Protein AF-0000000086505895 (afdb_homodimer)

Foldseek 3Di:
DVDDPVVCVVVVVVPCCPDDAQDPAFEDPVHQASDDSVPRDDDDADPLLVLLVVLLVLLVVLLVLLVVLLVCLVPPPVLADPVRVVVCLDPVNADPLADLQPPDDFDDPVCVLVLLLVVLARLLLLLLVLVLLQVLCVVAPVRPCNVSSVVSSVSSSVSSNSSQSSNVVVPRGDRYGDDNPSHDPVLSVQCNVDDPSSSSSNSSNSSVSSNSSSVNSSVSSVVRSVVVD/DVDDPVVPVVPCVVPCCPDLPLPPADEDVPGLASDDSVPPDDDDADPLLVLLVVLLVLLVVLLVLLVVLLVCLCPPPVLDDPVRVVVCLDPVNAAPLADLQPPDDFDDPVCVLVLLLVVLARLLLLLLVLVLLQVLCVVAPVRPCNVSSVVSSVSSSSSSNSSQSSCVVVVRGDRYGDDNPSHDPVLSCQCNVDDPSSSSSNSNNSSVSSNSSSVNSSVSSVVRSVVVD

Secondary structure (DSSP, 8-state):
---THHHHHTTTHHHHTSS--S------SSS-S---TT--S-PPPPPH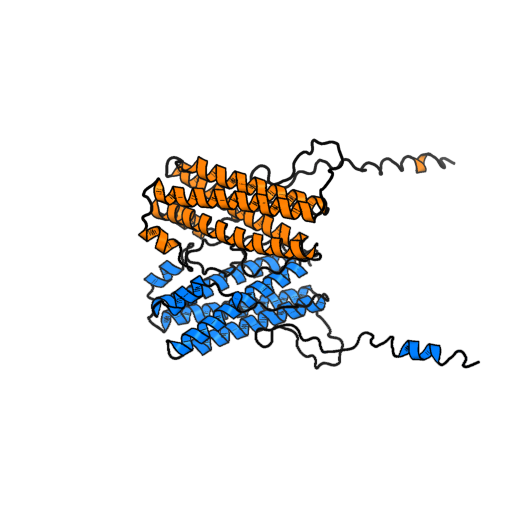HHHHHHHHHHHHHHHHHHHHHHHHHHHTT--S-HHHHHHHTSTTB--TT----TTPPPP-TTTHHHHHHHHHHHHHHHHHHHHHHHHHHHHHSTTTTHHHHHHHHHHHHHHHHHHHHHHHHTT--------GGGS-HHHHHHHHHS-HHHHHHHHHHHHHHHHHHHHHHHHHHHHHHHHT-/---SHHHHSTTTTTT-SSS--TT-----SSSSS---TT--S-PPPPPHHHHHHHHHHHHHHHHHHHHHHHHHHHHTT--S-HHHHHHHTSTTB--TT-----SPPPP-TTTHHHHHHHHHHHHHHHHHHHHHHHHHHHHHSTTTTHHHHHHHHHHHHHHHHHHHHHHHHTT--------GGGS-HHHHHHHHHS-HHHHHHHHHHHHHHHHHHHHHHHHHHHHHHHHT-

Solvent-accessible surface area (backbone atoms only — not comparable to full-atom values): 24938 Å² total; per-residue (Å²): 125,91,63,73,68,62,69,51,52,69,48,55,64,76,49,57,84,35,87,74,76,49,68,61,70,58,28,32,83,98,66,39,41,57,71,73,44,72,53,86,60,80,84,82,66,71,57,69,70,58,38,51,51,50,31,47,52,31,43,50,52,26,40,54,42,30,51,50,42,39,51,45,55,43,67,71,54,66,61,42,52,72,70,51,51,58,58,44,68,35,42,46,38,27,42,58,58,60,60,44,56,49,65,61,72,80,53,45,92,90,42,42,67,61,52,48,52,44,50,46,28,43,52,41,39,52,45,50,44,47,52,51,49,40,55,48,32,46,75,72,56,77,35,77,54,41,67,56,48,48,53,33,44,50,31,47,47,54,23,42,31,38,48,30,51,47,29,42,69,68,74,53,55,67,70,67,45,62,60,82,80,58,51,39,65,59,46,51,49,48,39,71,73,36,56,72,54,49,36,51,50,50,53,39,28,44,33,52,36,47,43,47,19,46,53,39,48,44,51,44,50,55,54,36,53,59,69,74,104,125,100,65,67,66,74,60,55,63,76,48,55,79,69,43,72,85,38,87,82,58,52,69,63,60,62,22,38,88,95,65,41,40,53,74,73,55,74,52,86,60,80,83,82,68,70,59,68,69,58,40,52,52,51,29,48,52,31,43,50,52,24,40,53,43,31,50,50,43,38,52,44,56,41,65,72,55,65,62,41,53,70,70,52,52,58,58,46,68,36,43,45,37,26,44,60,57,59,60,47,56,47,63,62,72,82,54,45,93,89,42,42,67,62,51,48,53,45,51,47,30,46,53,41,40,53,44,49,44,47,51,51,48,41,55,49,33,47,74,72,55,77,35,78,55,40,66,56,48,48,52,32,45,51,30,47,44,54,23,38,30,38,48,32,52,49,28,43,69,68,75,53,55,68,74,68,45,60,59,84,79,55,51,40,67,59,47,50,50,48,40,71,74,35,57,71,55,48,36,52,49,51,54,39,27,45,31,51,37,46,43,46,18,46,52,39,49,43,51,44,51,53,53,36,54,59,68,74,105

Sequence (458 aa):
MFSLTMIALLLIALAALSQGAVLRSVPTIDNPCQGDTTSTGTPVYLPIKDQIQLTITAANNADTTSQTFKQALVSMMSVLTESDTNGLDGPLQNVHGLSMAVGEPAVSASNNVTSLQQDYQDISTYIMYLQFFKTLQTATDNGQFTEGIDNVKNQFYAWLCRIDTTLRAQNKPMTQFVDNSAVNADVKTYATNGDKKNRYSLYYVAMKNAHDCIQNKNLKWATFLQTLNMFSLTMIALLLIALAALSQGAVLRSVPTIDNPCQGDTTSTGTPVYLPIKDQIQLTITAANNADTTSQTFKQALVSMMSVLTESDTNGLDGPLQNVHGLSMAVGEPAVSASNNVTSLQQDYQDISTYIMYLQFFKTLQTATDNGQFTEGIDNVKNQFYAWLCRIDTTLRAQNKPMTQFVDNSAVNADVKTYATNGDKKNRYSLYYVAMKNAHDCIQNKNLKWATFLQTLN

pLDDT: mean 83.61, std 18.32, range [30.83, 98.19]

Radius of gyration: 25.94 Å; Cα contacts (8 Å, |Δi|>4): 567; chains: 2; bounding box: 61×91×67 Å

Structure (mmCIF, N/CA/C/O backbone):
data_AF-0000000086505895-model_v1
#
loop_
_entity.id
_entity.type
_entity.pdbx_description
1 polymer 'Uncharacterized protein'
#
loop_
_atom_site.group_PDB
_atom_site.id
_atom_site.type_symbol
_atom_site.label_atom_id
_atom_site.label_alt_id
_atom_site.label_comp_id
_atom_site.label_asym_id
_atom_site.label_entity_id
_atom_site.label_seq_id
_atom_site.pdbx_PDB_ins_code
_atom_site.Cartn_x
_atom_site.Cartn_y
_atom_site.Cartn_z
_atom_site.occupancy
_atom_site.B_iso_or_equiv
_atom_site.auth_seq_id
_atom_site.auth_comp_id
_atom_site.auth_asym_id
_atom_site.auth_atom_id
_atom_site.pdbx_PDB_model_num
ATOM 1 N N . MET A 1 1 ? 29.891 41.938 47.781 1 35.28 1 MET A N 1
ATOM 2 C CA . MET A 1 1 ? 29.859 42.781 46.625 1 35.28 1 MET A CA 1
ATOM 3 C C . MET A 1 1 ? 30.359 42.031 45.375 1 35.28 1 MET A C 1
ATOM 5 O O . MET A 1 1 ? 31.047 42.625 44.531 1 35.28 1 MET A O 1
ATOM 9 N N . PHE A 1 2 ? 30.578 40.688 45.5 1 52.84 2 PHE A N 1
ATOM 10 C CA . PHE A 1 2 ? 30.844 39.719 44.438 1 52.84 2 PHE A CA 1
ATOM 11 C C . PHE A 1 2 ? 29.938 40 43.25 1 52.84 2 PHE A C 1
ATOM 13 O O . PHE A 1 2 ? 28.797 39.531 43.188 1 52.84 2 PHE A O 1
ATOM 20 N N . SER A 1 3 ? 30.234 41.281 42.656 1 41.84 3 SER A N 1
ATOM 21 C CA . SER A 1 3 ? 29.094 42.031 42.156 1 41.84 3 SER A CA 1
ATOM 22 C C . SER A 1 3 ? 28.438 41.344 40.969 1 41.84 3 SER A C 1
ATOM 24 O O . SER A 1 3 ? 29 40.406 40.406 1 41.84 3 SER A O 1
ATOM 26 N N . LEU A 1 4 ? 28.125 42.031 39.812 1 53.81 4 LEU A N 1
ATOM 27 C CA . LEU A 1 4 ? 27.297 42.344 38.625 1 53.81 4 LEU A CA 1
ATOM 28 C C . LEU A 1 4 ? 27.734 41.5 37.438 1 53.81 4 LEU A C 1
ATOM 30 O O . LEU A 1 4 ? 26.891 40.938 36.719 1 53.81 4 LEU A O 1
ATOM 34 N N . THR A 1 5 ? 28.953 41.625 36.844 1 54.66 5 THR A N 1
ATOM 35 C CA . THR A 1 5 ? 29.375 41.375 35.469 1 54.66 5 THR A CA 1
ATOM 36 C C . THR A 1 5 ? 29.766 39.906 35.312 1 54.66 5 THR A C 1
ATOM 38 O O . THR A 1 5 ? 29.703 39.375 34.188 1 54.66 5 THR A O 1
ATOM 41 N N . MET A 1 6 ? 30.125 39.375 36.344 1 51.62 6 MET A N 1
ATOM 42 C CA . MET A 1 6 ? 30.391 37.938 36.188 1 51.62 6 MET A CA 1
ATOM 43 C C . MET A 1 6 ? 29.094 37.156 35.938 1 51.62 6 MET A C 1
ATOM 45 O O . MET A 1 6 ? 29.109 36.156 35.25 1 51.62 6 MET A O 1
ATOM 49 N N . ILE A 1 7 ? 28.141 37.531 36.719 1 50.12 7 ILE A N 1
ATOM 50 C CA . ILE A 1 7 ? 26.969 36.656 36.562 1 50.12 7 ILE A CA 1
ATOM 51 C C . ILE A 1 7 ? 26.297 36.969 35.219 1 50.12 7 ILE A C 1
ATOM 53 O O . ILE A 1 7 ? 25.672 36.062 34.625 1 50.12 7 ILE A O 1
ATOM 57 N N . ALA A 1 8 ? 26.672 37.844 34.438 1 49.69 8 ALA A N 1
ATOM 58 C CA . ALA A 1 8 ? 25.969 38.25 33.188 1 49.69 8 ALA A CA 1
ATOM 59 C C . ALA A 1 8 ? 26.5 37.469 32 1 49.69 8 ALA A C 1
ATOM 61 O O . ALA A 1 8 ? 25.719 36.969 31.172 1 49.69 8 ALA A O 1
ATOM 62 N N . LEU A 1 9 ? 27.812 37.25 31.969 1 47.47 9 LEU A N 1
ATOM 63 C CA . LEU A 1 9 ? 28.5 36.688 30.812 1 47.47 9 LEU A CA 1
ATOM 64 C C . LEU A 1 9 ? 28.609 35.188 30.938 1 47.47 9 LEU A C 1
ATOM 66 O O . LEU A 1 9 ? 28.906 34.5 29.953 1 47.47 9 LEU A O 1
ATOM 70 N N . LEU A 1 10 ? 28.609 34.562 32 1 46.84 10 LEU A N 1
ATOM 71 C CA . LEU A 1 10 ? 28.172 33.188 32.156 1 46.84 10 LEU A CA 1
ATOM 72 C C . LEU A 1 10 ? 26.703 33.031 31.781 1 46.84 10 LEU A C 1
ATOM 74 O O . LEU A 1 10 ? 26.188 31.922 31.656 1 46.84 10 LEU A O 1
ATOM 78 N N . LEU A 1 11 ? 25.828 33.938 31.344 1 43.16 11 LEU A N 1
ATOM 79 C CA . LEU A 1 11 ? 24.734 34.219 30.422 1 43.16 11 LEU A CA 1
ATOM 80 C C . LEU A 1 11 ? 25.125 33.906 28.984 1 43.16 11 LEU A C 1
ATOM 82 O O . LEU A 1 11 ? 24.328 33.344 28.234 1 43.16 11 LEU A O 1
ATOM 86 N N . ILE A 1 12 ? 26.172 34.344 28.359 1 44.25 12 ILE A N 1
ATOM 87 C CA . ILE A 1 12 ? 26.406 34.312 26.922 1 44.25 12 ILE A CA 1
ATOM 88 C C . ILE A 1 12 ? 26.906 32.969 26.484 1 44.25 12 ILE A C 1
ATOM 90 O O . ILE A 1 12 ? 26.516 32.438 25.438 1 44.25 12 ILE A O 1
ATOM 94 N N . ALA A 1 13 ? 27.766 32.25 27.281 1 39.78 13 ALA A N 1
ATOM 95 C CA . ALA A 1 13 ? 28.266 30.938 26.906 1 39.78 13 ALA A CA 1
ATOM 96 C C . ALA A 1 13 ? 27.172 29.875 27.047 1 39.78 13 ALA A C 1
ATOM 98 O O . ALA A 1 13 ? 27.094 28.953 26.234 1 39.78 13 ALA A O 1
ATOM 99 N N . LEU A 1 14 ? 26.391 29.781 28.016 1 37.31 14 LEU A N 1
ATOM 100 C CA . LEU A 1 14 ? 25.25 28.859 28.109 1 37.31 14 LEU A CA 1
ATOM 101 C C . LEU A 1 14 ? 24.109 29.328 27.219 1 37.31 14 LEU A C 1
ATOM 103 O O . LEU A 1 14 ? 23.078 28.656 27.125 1 37.31 14 LEU A O 1
ATOM 107 N N . ALA A 1 15 ? 23.875 30.188 26.422 1 35.69 15 ALA A N 1
ATOM 108 C CA . ALA A 1 15 ? 23.219 30.797 25.25 1 35.69 15 ALA A CA 1
ATOM 109 C C . ALA A 1 15 ? 23.594 30.047 23.969 1 35.69 15 ALA A C 1
ATOM 111 O O . ALA A 1 15 ? 22.719 29.688 23.172 1 35.69 15 ALA A O 1
ATOM 112 N N . ALA A 1 16 ? 24.844 30.172 23.188 1 33.59 16 ALA A N 1
ATOM 113 C CA . ALA A 1 16 ? 25.078 29.594 21.859 1 33.59 16 ALA A CA 1
ATOM 114 C C . ALA A 1 16 ? 25.484 28.125 21.969 1 33.59 16 ALA A C 1
ATOM 116 O O . ALA A 1 16 ? 25.797 27.5 20.953 1 33.59 16 ALA A O 1
ATOM 117 N N . LEU A 1 17 ? 25.578 27.406 22.953 1 32.03 17 LEU A N 1
ATOM 118 C CA . LEU A 1 17 ? 24.938 26.094 22.938 1 32.03 17 LEU A CA 1
ATOM 119 C C . LEU A 1 17 ? 23.453 26.219 22.594 1 32.03 17 LEU A C 1
ATOM 121 O O . LEU A 1 17 ? 22.719 25.234 22.625 1 32.03 17 LEU A O 1
ATOM 125 N N . SER A 1 18 ? 22.703 27.078 21.828 1 33.19 18 SER A N 1
ATOM 126 C CA . SER A 1 18 ? 22.781 27.891 20.625 1 33.19 18 SER A CA 1
ATOM 127 C C . SER A 1 18 ? 23.078 27.031 19.391 1 33.19 18 SER A C 1
ATOM 129 O O . SER A 1 18 ? 23.891 26.094 19.469 1 33.19 18 SER A O 1
ATOM 131 N N . GLN A 1 19 ? 22.875 27.422 18.422 1 35.16 19 GLN A N 1
ATOM 132 C CA . GLN A 1 19 ? 22.344 26.688 17.281 1 35.16 19 GLN A CA 1
ATOM 133 C C . GLN A 1 19 ? 23.406 25.781 16.656 1 35.16 19 GLN A C 1
ATOM 135 O O . GLN A 1 19 ? 23.812 25.984 15.516 1 35.16 19 GLN A O 1
ATOM 140 N N . GLY A 1 20 ? 24.656 25.578 17.469 1 32.44 20 GLY A N 1
ATOM 141 C CA . GLY A 1 20 ? 25.5 24.75 16.625 1 32.44 20 GLY A CA 1
ATOM 142 C C . GLY A 1 20 ? 24.75 23.625 15.945 1 32.44 20 GLY A C 1
ATOM 143 O O . GLY A 1 20 ? 23.719 23.156 16.453 1 32.44 20 GLY A O 1
ATOM 144 N N . ALA A 1 21 ? 25.641 22.812 15.25 1 34.34 21 ALA A N 1
ATOM 145 C CA . ALA A 1 21 ? 26.391 22.359 14.078 1 34.34 21 ALA A CA 1
ATOM 146 C C . ALA A 1 21 ? 25.984 20.938 13.695 1 34.34 21 ALA A C 1
ATOM 148 O O . ALA A 1 21 ? 25.484 20.172 14.531 1 34.34 21 ALA A O 1
ATOM 149 N N . VAL A 1 22 ? 26.766 20.031 13.211 1 36.59 22 VAL A N 1
ATOM 150 C CA . VAL A 1 22 ? 26.656 19.125 12.07 1 36.59 22 VAL A CA 1
ATOM 151 C C . VAL A 1 22 ? 25.953 17.844 12.508 1 36.59 22 VAL A C 1
ATOM 153 O O . VAL A 1 22 ? 25.594 17 11.664 1 36.59 22 VAL A O 1
ATOM 156 N N . LEU A 1 23 ? 25.906 17.609 13.688 1 41.84 23 LEU A N 1
ATOM 157 C CA . LEU A 1 23 ? 25.922 16.156 13.812 1 41.84 23 LEU A CA 1
ATOM 158 C C . LEU A 1 23 ? 24.672 15.547 13.195 1 41.84 23 LEU A C 1
ATOM 160 O O . LEU A 1 23 ? 23.656 15.398 13.883 1 41.84 23 LEU A O 1
ATOM 164 N N . ARG A 1 24 ? 24.172 16.078 12.266 1 49.38 24 ARG A N 1
ATOM 165 C CA . ARG A 1 24 ? 22.891 15.555 12.711 1 49.38 24 ARG A CA 1
ATOM 166 C C . ARG A 1 24 ? 22.734 14.086 12.328 1 49.38 24 ARG A C 1
ATOM 168 O O . ARG A 1 24 ? 22.797 13.734 11.148 1 49.38 24 ARG A O 1
ATOM 175 N N . SER A 1 25 ? 23.078 12.953 12.961 1 53.88 25 SER A N 1
ATOM 176 C CA . SER A 1 25 ? 23.156 11.648 12.32 1 53.88 25 SER A CA 1
ATOM 177 C C . SER A 1 25 ? 21.797 10.969 12.273 1 53.88 25 SER A C 1
ATOM 179 O O . SER A 1 25 ? 21.688 9.812 11.859 1 53.88 25 SER A O 1
ATOM 181 N N . VAL A 1 26 ? 20.719 10.883 12.273 1 59.19 26 VAL A N 1
ATOM 182 C CA . VAL A 1 26 ? 19.844 9.711 12.305 1 59.19 26 VAL A CA 1
ATOM 183 C C . VAL A 1 26 ? 19.484 9.305 10.875 1 59.19 26 VAL A C 1
ATOM 185 O O . VAL A 1 26 ? 19.203 8.133 10.609 1 59.19 26 VAL A O 1
ATOM 188 N N . PRO A 1 27 ? 19.984 8.734 9.312 1 59.28 27 PRO A N 1
ATOM 189 C CA . PRO A 1 27 ? 19.109 7.84 8.562 1 59.28 27 PRO A CA 1
ATOM 190 C C . PRO A 1 27 ? 19.703 6.449 8.367 1 59.28 27 PRO A C 1
ATOM 192 O O . PRO A 1 27 ? 20.859 6.316 7.988 1 59.28 27 PRO A O 1
ATOM 195 N N . THR A 1 28 ? 19.406 5.379 8.156 1 63 28 THR A N 1
ATOM 196 C CA . THR A 1 28 ? 20.172 4.203 7.754 1 63 28 THR A CA 1
ATOM 197 C C . THR A 1 28 ? 19.328 3.285 6.871 1 63 28 THR A C 1
ATOM 199 O O . THR A 1 28 ? 18.109 3.176 7.062 1 63 28 THR A O 1
ATOM 202 N N . ILE A 1 29 ? 18.797 2.309 6.055 1 59.16 29 ILE A N 1
ATOM 203 C CA . ILE A 1 29 ? 19.953 1.447 6.285 1 59.16 29 ILE A CA 1
ATOM 204 C C . ILE A 1 29 ? 21.094 1.843 5.344 1 59.16 29 ILE A C 1
ATOM 206 O O . ILE A 1 29 ? 20.859 2.113 4.16 1 59.16 29 ILE A O 1
ATOM 210 N N . ASP A 1 30 ? 22.578 1.52 5.676 1 61.56 30 ASP A N 1
ATOM 211 C CA . ASP A 1 30 ? 23.891 2.09 5.965 1 61.56 30 ASP A CA 1
ATOM 212 C C . ASP A 1 30 ? 24.109 3.385 5.184 1 61.56 30 ASP A C 1
ATOM 214 O O . ASP A 1 30 ? 24.109 3.381 3.953 1 61.56 30 ASP A O 1
ATOM 218 N N . ASN A 1 31 ? 23.641 4.371 4.93 1 66.06 31 ASN A N 1
ATOM 219 C CA . ASN A 1 31 ? 23.688 5.812 5.133 1 66.06 31 ASN A CA 1
ATOM 220 C C . ASN A 1 31 ? 22.438 6.488 4.582 1 66.06 31 ASN A C 1
ATOM 222 O O . ASN A 1 31 ? 22.5 7.27 3.631 1 66.06 31 ASN A O 1
ATOM 226 N N . PRO A 1 32 ? 21.219 6.5 5.059 1 66.69 32 PRO A N 1
ATOM 227 C CA . PRO A 1 32 ? 20 6.957 4.402 1 66.69 32 PRO A CA 1
ATOM 228 C C . PRO A 1 32 ? 19.594 8.375 4.809 1 66.69 32 PRO A C 1
ATOM 230 O O . PRO A 1 32 ? 19.281 8.617 5.973 1 66.69 32 PRO A O 1
ATOM 233 N N . CYS A 1 33 ? 19.828 9.578 4.25 1 67.25 33 CYS A N 1
ATOM 234 C CA . CYS A 1 33 ? 20.203 10.914 3.795 1 67.25 33 CYS A CA 1
ATOM 235 C C . CYS A 1 33 ? 20.812 11.727 4.93 1 67.25 33 CYS A C 1
ATOM 237 O O . CYS A 1 33 ? 20.094 12.203 5.812 1 67.25 33 CYS A O 1
ATOM 239 N N . GLN A 1 34 ? 21.344 11.727 5.875 1 59.44 34 GLN A N 1
ATOM 240 C CA . GLN A 1 34 ? 22.047 12.844 6.496 1 59.44 34 GLN A CA 1
ATOM 241 C C . GLN A 1 34 ? 23.406 13.07 5.836 1 59.44 34 GLN A C 1
ATOM 243 O O . GLN A 1 34 ? 24.312 12.258 5.98 1 59.44 34 GLN A O 1
ATOM 248 N N . GLY A 1 35 ? 23.672 13.68 4.875 1 48.44 35 GLY A N 1
ATOM 249 C CA . GLY A 1 35 ? 24.922 14.031 4.242 1 48.44 35 GLY A CA 1
ATOM 250 C C . GLY A 1 35 ? 25.859 14.82 5.152 1 48.44 35 GLY A C 1
ATOM 251 O O . GLY A 1 35 ? 25.531 15.047 6.32 1 48.44 35 GLY A O 1
ATOM 252 N N . ASP A 1 36 ? 26.469 15.992 4.133 1 45.88 36 ASP A N 1
ATOM 253 C CA . ASP A 1 36 ? 27.875 16.375 4.297 1 45.88 36 ASP A CA 1
ATOM 254 C C . ASP A 1 36 ? 28.078 17.141 5.605 1 45.88 36 ASP A C 1
ATOM 256 O O . ASP A 1 36 ? 27.719 18.312 5.719 1 45.88 36 ASP A O 1
ATOM 260 N N . THR A 1 37 ? 27.656 16.5 6.582 1 45.19 37 THR A N 1
ATOM 261 C CA . THR A 1 37 ? 28.016 17.094 7.867 1 45.19 37 THR A CA 1
ATOM 262 C C . THR A 1 37 ? 29.297 17.922 7.75 1 45.19 37 THR A C 1
ATOM 264 O O . THR A 1 37 ? 29.719 18.547 8.719 1 45.19 37 THR A O 1
ATOM 267 N N . THR A 1 38 ? 29.812 17.484 6.887 1 41.75 38 THR A N 1
ATOM 268 C CA . THR A 1 38 ? 31.125 18.125 6.965 1 41.75 38 THR A CA 1
ATOM 269 C C . THR A 1 38 ? 31.047 19.594 6.57 1 41.75 38 THR A C 1
ATOM 271 O O . THR A 1 38 ? 32.031 20.328 6.645 1 41.75 38 THR A O 1
ATOM 274 N N . SER A 1 39 ? 29.891 19.875 5.812 1 45.09 39 SER A N 1
ATOM 275 C CA . SER A 1 39 ? 30.062 21.25 5.363 1 45.09 39 SER A CA 1
ATOM 276 C C . SER A 1 39 ? 29.656 22.25 6.445 1 45.09 39 SER A C 1
ATOM 278 O O . SER A 1 39 ? 28.562 22.141 7.008 1 45.09 39 SER A O 1
ATOM 280 N N . THR A 1 40 ? 30.609 22.688 7.094 1 50.38 40 THR A N 1
ATOM 281 C CA . THR A 1 40 ? 30.531 23.719 8.133 1 50.38 40 THR A CA 1
ATOM 282 C C . THR A 1 40 ? 29.531 24.797 7.754 1 50.38 40 THR A C 1
ATOM 284 O O . THR A 1 40 ? 29.109 25.578 8.602 1 50.38 40 THR A O 1
ATOM 287 N N . GLY A 1 41 ? 29.031 24.875 6.449 1 54.72 41 GLY A N 1
ATOM 288 C CA . GLY A 1 41 ? 28.188 26.016 6.113 1 54.72 41 GLY A CA 1
ATOM 289 C C . GLY A 1 41 ? 26.703 25.719 6.184 1 54.72 41 GLY A C 1
ATOM 290 O O . GLY A 1 41 ? 26.312 24.562 6.359 1 54.72 41 GLY A O 1
ATOM 291 N N . THR A 1 42 ? 25.922 26.656 6.441 1 64 42 THR A N 1
ATOM 292 C CA . THR A 1 42 ? 24.469 26.594 6.387 1 64 42 THR A CA 1
ATOM 293 C C . THR A 1 42 ? 24 26.031 5.047 1 64 42 THR A C 1
ATOM 295 O O . THR A 1 42 ? 24.328 26.578 3.992 1 64 42 THR A O 1
ATOM 298 N N . PRO A 1 43 ? 23.469 24.906 5.066 1 72.19 43 PRO A N 1
ATOM 299 C CA . PRO A 1 43 ? 23.016 24.344 3.789 1 72.19 43 PRO A CA 1
ATOM 300 C C . PRO A 1 43 ? 22.062 25.281 3.043 1 72.19 43 PRO A C 1
ATOM 302 O O . PRO A 1 43 ? 21.25 25.953 3.666 1 72.19 43 PRO A O 1
ATOM 305 N N . VAL A 1 44 ? 22.422 25.578 1.817 1 81.94 44 VAL A N 1
ATOM 306 C CA . VAL A 1 44 ? 21.5 26.312 0.945 1 81.94 44 VAL A CA 1
ATOM 307 C C . VAL A 1 44 ? 20.609 25.328 0.186 1 81.94 44 VAL A C 1
ATOM 309 O O . VAL A 1 44 ? 21.109 24.438 -0.519 1 81.94 44 VAL A O 1
ATOM 312 N N . TYR A 1 45 ? 19.297 25.516 0.485 1 88.94 45 TYR A N 1
ATOM 313 C CA . TYR A 1 45 ? 18.344 24.625 -0.191 1 88.94 45 TYR A CA 1
ATOM 314 C C . TYR A 1 45 ? 17.703 25.328 -1.385 1 88.94 45 TYR A C 1
ATOM 316 O O . TYR A 1 45 ? 17.438 26.531 -1.341 1 88.94 45 TYR A O 1
ATOM 324 N N . LEU A 1 46 ? 17.562 24.5 -2.463 1 92.06 46 LEU A N 1
ATOM 325 C CA . LEU A 1 46 ? 16.781 24.984 -3.594 1 92.06 46 LEU A CA 1
ATOM 326 C C . LEU A 1 46 ? 15.328 25.219 -3.188 1 92.06 46 LEU A C 1
ATOM 328 O O . LEU A 1 46 ? 14.875 24.703 -2.162 1 92.06 46 LEU A O 1
ATOM 332 N N . PRO A 1 47 ? 14.664 26.062 -4.02 1 92.56 47 PRO A N 1
ATOM 333 C CA . PRO A 1 47 ? 13.219 26.172 -3.812 1 92.56 47 PRO A CA 1
ATOM 334 C C . PRO A 1 47 ? 12.508 24.812 -3.842 1 92.56 47 PRO A C 1
ATOM 336 O O . PRO A 1 47 ? 12.938 23.906 -4.559 1 92.56 47 PRO A O 1
ATOM 339 N N . ILE A 1 48 ? 11.453 24.75 -3.156 1 92.75 48 ILE A N 1
ATOM 340 C CA . ILE A 1 48 ? 10.727 23.5 -2.971 1 92.75 48 ILE A CA 1
ATOM 341 C C . ILE A 1 48 ? 10.352 22.906 -4.332 1 92.75 48 ILE A C 1
ATOM 343 O O . ILE A 1 48 ? 10.367 21.688 -4.512 1 92.75 48 ILE A O 1
ATOM 347 N N . LYS A 1 49 ? 10.016 23.766 -5.238 1 93.94 49 LYS A N 1
ATOM 348 C CA . LYS A 1 49 ? 9.648 23.328 -6.578 1 93.94 49 LYS A CA 1
ATOM 349 C C . LYS A 1 49 ? 10.805 22.562 -7.234 1 93.94 49 LYS A C 1
ATOM 351 O O . LYS A 1 49 ? 10.594 21.484 -7.809 1 93.94 49 LYS A O 1
ATOM 356 N N . ASP A 1 50 ? 11.961 23.047 -7.164 1 94.81 50 ASP A N 1
ATOM 357 C CA . ASP A 1 50 ? 13.148 22.422 -7.754 1 94.81 50 ASP A CA 1
ATOM 358 C C . ASP A 1 50 ? 13.516 21.141 -7.02 1 94.81 50 ASP A C 1
ATOM 360 O O . ASP A 1 50 ? 13.945 20.156 -7.641 1 94.81 50 ASP A O 1
ATOM 364 N N . GLN A 1 51 ? 13.312 21.188 -5.734 1 94.06 51 GLN A N 1
ATOM 365 C CA . GLN A 1 51 ? 13.578 19.984 -4.938 1 94.06 51 GLN A CA 1
ATOM 366 C C . GLN A 1 51 ? 12.672 18.844 -5.367 1 94.06 51 GLN A C 1
ATOM 368 O O . GLN A 1 51 ? 13.133 17.703 -5.523 1 94.06 51 GLN A O 1
ATOM 373 N N . ILE A 1 52 ? 11.453 19.062 -5.586 1 95.25 52 ILE A N 1
ATOM 374 C CA . ILE A 1 52 ? 10.484 18.047 -5.973 1 95.25 52 ILE A CA 1
ATOM 375 C C . ILE A 1 52 ? 10.82 17.516 -7.363 1 95.25 52 ILE A C 1
ATOM 377 O O . ILE A 1 52 ? 10.766 16.312 -7.609 1 95.25 52 ILE A O 1
ATOM 381 N N . GLN A 1 53 ? 11.258 18.406 -8.234 1 95.75 53 GLN A N 1
ATOM 382 C CA . GLN A 1 53 ? 11.648 18 -9.578 1 95.75 53 GLN A CA 1
ATOM 383 C C . GLN A 1 53 ? 12.828 17.031 -9.539 1 95.75 53 GLN A C 1
ATOM 385 O O . GLN A 1 53 ? 12.844 16.031 -10.266 1 95.75 53 GLN A O 1
ATOM 390 N N . LEU A 1 54 ? 13.734 17.312 -8.75 1 95.75 54 LEU A N 1
ATOM 391 C CA . LEU A 1 54 ? 14.906 16.453 -8.617 1 95.75 54 LEU A CA 1
ATOM 392 C C . LEU A 1 54 ? 14.523 15.117 -7.992 1 95.75 54 LEU A C 1
ATOM 394 O O . LEU A 1 54 ? 15.102 14.086 -8.336 1 95.75 54 LEU A O 1
ATOM 398 N N . THR A 1 55 ? 13.648 15.164 -7.094 1 95.62 55 THR A N 1
ATOM 399 C CA . THR A 1 55 ? 13.148 13.938 -6.477 1 95.62 55 THR A CA 1
ATOM 400 C C . THR A 1 55 ? 12.477 13.047 -7.512 1 95.62 55 THR A C 1
ATOM 402 O O . THR A 1 55 ? 12.703 11.836 -7.535 1 95.62 55 THR A O 1
ATOM 405 N N . ILE A 1 56 ? 11.68 13.602 -8.406 1 96.75 56 ILE A N 1
ATOM 406 C CA . ILE A 1 56 ? 11.008 12.867 -9.469 1 96.75 56 ILE A CA 1
ATOM 407 C C . ILE A 1 56 ? 12.047 12.258 -10.414 1 96.75 56 ILE A C 1
ATOM 409 O O . ILE A 1 56 ? 11.922 11.102 -10.82 1 96.75 56 ILE A O 1
ATOM 413 N N . THR A 1 57 ? 13.078 12.992 -10.711 1 97.31 57 THR A N 1
ATOM 414 C CA . THR A 1 57 ? 14.133 12.516 -11.594 1 97.31 57 THR A CA 1
ATOM 415 C C . THR A 1 57 ? 14.844 11.312 -10.984 1 97.31 57 THR A C 1
ATOM 417 O O . THR A 1 57 ? 15.094 10.32 -11.68 1 97.31 57 THR A O 1
ATOM 420 N N . ALA A 1 58 ? 15.172 11.422 -9.734 1 97 58 ALA A N 1
ATOM 421 C CA . ALA A 1 58 ? 15.812 10.312 -9.047 1 97 58 ALA A CA 1
ATOM 422 C C . ALA A 1 58 ? 14.914 9.078 -9.039 1 97 58 ALA A C 1
ATOM 424 O O . ALA A 1 58 ? 15.398 7.953 -9.211 1 97 58 ALA A O 1
ATOM 425 N N . ALA A 1 59 ? 13.664 9.242 -8.844 1 97.88 59 ALA A N 1
ATOM 426 C CA . ALA A 1 59 ? 12.695 8.148 -8.859 1 97.88 59 ALA A CA 1
ATOM 427 C C . ALA A 1 59 ? 12.664 7.473 -10.227 1 97.88 59 ALA A C 1
ATOM 429 O O . ALA A 1 59 ? 12.617 6.242 -10.312 1 97.88 59 ALA A O 1
ATOM 430 N N . ASN A 1 60 ? 12.688 8.242 -11.273 1 97.81 60 ASN A N 1
ATOM 431 C CA . ASN A 1 60 ? 12.672 7.703 -12.625 1 97.81 60 ASN A CA 1
ATOM 432 C C . ASN A 1 60 ? 13.93 6.883 -12.922 1 97.81 60 ASN A C 1
ATOM 434 O O . ASN A 1 60 ? 13.859 5.863 -13.609 1 97.81 60 ASN A O 1
ATOM 438 N N . ASN A 1 61 ? 15.008 7.379 -12.445 1 97.62 61 ASN A N 1
ATOM 439 C CA . ASN A 1 61 ? 16.234 6.602 -12.594 1 97.62 61 ASN A CA 1
ATOM 440 C C . ASN A 1 61 ? 16.141 5.258 -11.875 1 97.62 61 ASN A C 1
ATOM 442 O O . ASN A 1 61 ? 16.594 4.238 -12.398 1 97.62 61 ASN A O 1
ATOM 446 N N . ALA A 1 62 ? 15.625 5.297 -10.695 1 97.38 62 ALA A N 1
ATOM 447 C CA . ALA A 1 62 ? 15.414 4.07 -9.93 1 97.38 62 ALA A CA 1
ATOM 448 C C . ALA A 1 62 ? 14.5 3.107 -10.68 1 97.38 62 ALA A C 1
ATOM 450 O O . ALA A 1 62 ? 14.742 1.898 -10.703 1 97.38 62 ALA A O 1
ATOM 451 N N . ASP A 1 63 ? 13.445 3.625 -11.344 1 98 63 ASP A N 1
ATOM 452 C CA . ASP A 1 63 ? 12.516 2.818 -12.117 1 98 63 ASP A CA 1
ATOM 453 C C . ASP A 1 63 ? 13.211 2.137 -13.289 1 98 63 ASP A C 1
ATOM 455 O O . ASP A 1 63 ? 13.062 0.931 -13.492 1 98 63 ASP A O 1
ATOM 459 N N . THR A 1 64 ? 13.984 2.91 -13.969 1 97.69 64 THR A N 1
ATOM 460 C CA . THR A 1 64 ? 14.711 2.387 -15.125 1 97.69 64 THR A CA 1
ATOM 461 C C . THR A 1 64 ? 15.625 1.238 -14.711 1 97.69 64 THR A C 1
ATOM 463 O O . THR A 1 64 ? 15.664 0.2 -15.375 1 97.69 64 THR A O 1
ATOM 466 N N . THR A 1 65 ? 16.25 1.445 -13.648 1 97.25 65 THR A N 1
ATOM 467 C CA . THR A 1 65 ? 17.172 0.431 -13.172 1 97.25 65 THR A CA 1
ATOM 468 C C . THR A 1 65 ? 16.438 -0.812 -12.695 1 97.25 65 THR A C 1
ATOM 470 O O . THR A 1 65 ? 16.875 -1.938 -12.93 1 97.25 65 THR A O 1
ATOM 473 N N . SER A 1 66 ? 15.391 -0.616 -12 1 96.06 66 SER A N 1
ATOM 474 C CA . SER A 1 66 ? 14.586 -1.738 -11.531 1 96.06 66 SER A CA 1
ATOM 475 C C . SER A 1 66 ? 14.031 -2.547 -12.703 1 96.06 66 SER A C 1
ATOM 477 O O . SER A 1 66 ? 14.023 -3.779 -12.664 1 96.06 66 SER A O 1
ATOM 479 N N . GLN A 1 67 ? 13.609 -1.853 -13.742 1 95.94 67 GLN A N 1
ATOM 480 C CA . GLN A 1 67 ? 13.07 -2.527 -14.922 1 95.94 67 GLN A CA 1
ATOM 481 C C . GLN A 1 67 ? 14.156 -3.299 -15.664 1 95.94 67 GLN A C 1
ATOM 483 O O . GLN A 1 67 ? 13.914 -4.402 -16.156 1 95.94 67 GLN A O 1
ATOM 488 N N . THR A 1 68 ? 15.25 -2.732 -15.719 1 94.88 68 THR A N 1
ATOM 489 C CA . THR A 1 68 ? 16.375 -3.422 -16.344 1 94.88 68 THR A CA 1
ATOM 490 C C . THR A 1 68 ? 16.703 -4.703 -15.578 1 94.88 68 THR A C 1
ATOM 492 O O . THR A 1 68 ? 16.953 -5.742 -16.188 1 94.88 68 THR A O 1
ATOM 495 N N . PHE A 1 69 ? 16.75 -4.598 -14.258 1 94 69 PHE A N 1
ATOM 496 C CA . PHE A 1 69 ? 17.016 -5.777 -13.438 1 94 69 PHE A CA 1
ATOM 497 C C . PHE A 1 69 ? 15.93 -6.832 -13.641 1 94 69 PHE A C 1
ATOM 499 O O . PHE A 1 69 ? 16.234 -8.016 -13.805 1 94 69 PHE A O 1
ATOM 506 N N . LYS A 1 70 ? 14.695 -6.383 -13.656 1 92.94 70 LYS A N 1
ATOM 507 C CA . LYS A 1 70 ? 13.57 -7.281 -13.891 1 92.94 70 LYS A CA 1
ATOM 508 C C . LYS A 1 70 ? 13.734 -8.039 -15.203 1 92.94 70 LYS A C 1
ATOM 510 O O . LYS A 1 70 ? 13.555 -9.258 -15.25 1 92.94 70 LYS A O 1
ATOM 515 N N . GLN A 1 71 ? 14.188 -7.383 -16.234 1 91.06 71 GLN A N 1
ATOM 516 C CA . GLN A 1 71 ? 14.398 -7.992 -17.547 1 91.06 71 GLN A CA 1
ATOM 517 C C . GLN A 1 71 ? 15.578 -8.961 -17.516 1 91.06 71 GLN A C 1
ATOM 519 O O . GLN A 1 71 ? 15.547 -10 -18.188 1 91.06 71 GLN A O 1
ATOM 524 N N . ALA A 1 72 ? 16.484 -8.609 -16.766 1 89.31 72 ALA A N 1
ATOM 525 C CA . ALA A 1 72 ? 17.656 -9.477 -16.641 1 89.31 72 ALA A CA 1
ATOM 526 C C . ALA A 1 72 ? 17.297 -10.805 -15.984 1 89.31 72 ALA A C 1
ATOM 528 O O . ALA A 1 72 ? 17.859 -11.844 -16.328 1 89.31 72 ALA A O 1
ATOM 529 N N . LEU A 1 73 ? 16.422 -10.773 -14.984 1 87.69 73 LEU A N 1
ATOM 530 C CA . LEU A 1 73 ? 15.977 -11.984 -14.297 1 87.69 73 LEU A CA 1
ATOM 531 C C . LEU A 1 73 ? 15.328 -12.961 -15.273 1 87.69 73 LEU A C 1
ATOM 533 O O . LEU A 1 73 ? 15.398 -14.18 -15.086 1 87.69 73 LEU A O 1
ATOM 537 N N . VAL A 1 74 ? 14.68 -12.445 -16.312 1 85.94 74 VAL A N 1
ATOM 538 C CA . VAL A 1 74 ? 13.992 -13.25 -17.312 1 85.94 74 VAL A CA 1
ATOM 539 C C . VAL A 1 74 ? 15.008 -13.828 -18.297 1 85.94 74 VAL A C 1
ATOM 541 O O . VAL A 1 74 ? 14.945 -15.008 -18.641 1 85.94 74 VAL A O 1
ATOM 544 N N . SER A 1 75 ? 15.852 -13.047 -18.719 1 79.75 75 SER A N 1
ATOM 545 C CA . SER A 1 75 ? 16.719 -13.391 -19.828 1 79.75 75 SER A CA 1
ATOM 546 C C . SER A 1 75 ? 17.859 -14.305 -19.375 1 79.75 75 SER A C 1
ATOM 548 O O . SER A 1 75 ? 18.234 -15.234 -20.094 1 79.75 75 SER A O 1
ATOM 550 N N . MET A 1 76 ? 18.375 -14.016 -18.359 1 68.69 76 MET A N 1
ATOM 551 C CA . MET A 1 76 ? 19.688 -14.602 -18.047 1 68.69 76 MET A CA 1
ATOM 552 C C . MET A 1 76 ? 19.516 -15.969 -17.391 1 68.69 76 MET A C 1
ATOM 554 O O . MET A 1 76 ? 20.391 -16.828 -17.531 1 68.69 76 MET A O 1
ATOM 558 N N . MET A 1 77 ? 18.469 -16.078 -16.797 1 62.53 77 MET A N 1
ATOM 559 C CA . MET A 1 77 ? 18.641 -17.25 -15.938 1 62.53 77 MET A CA 1
ATOM 560 C C . MET A 1 77 ? 17.703 -18.375 -16.359 1 62.53 77 MET A C 1
ATOM 562 O O . MET A 1 77 ? 17.812 -19.5 -15.867 1 62.53 77 MET A O 1
ATOM 566 N N . SER A 1 78 ? 17.188 -18.047 -17.438 1 72.38 78 SER A N 1
ATOM 567 C CA . SER A 1 78 ? 16.297 -19.109 -17.891 1 72.38 78 SER A CA 1
ATOM 568 C C . SER A 1 78 ? 15.523 -19.719 -16.734 1 72.38 78 SER A C 1
ATOM 570 O O . SER A 1 78 ? 15.164 -20.906 -16.781 1 72.38 78 SER A O 1
ATOM 572 N N . VAL A 1 79 ? 15.594 -19.109 -15.648 1 80.88 79 VAL A N 1
ATOM 573 C CA . VAL A 1 79 ? 14.898 -19.641 -14.477 1 80.88 79 VAL A CA 1
ATOM 574 C C . VAL A 1 79 ? 13.391 -19.453 -14.641 1 80.88 79 VAL A C 1
ATOM 576 O O . VAL A 1 79 ? 12.609 -20.312 -14.227 1 80.88 79 VAL A O 1
ATOM 579 N N . LEU A 1 80 ? 13.102 -18.359 -15.266 1 89.12 80 LEU A N 1
ATOM 580 C CA . LEU A 1 80 ? 11.688 -18.062 -15.508 1 89.12 80 LEU A CA 1
ATOM 581 C C . LEU A 1 80 ? 11.375 -18.141 -17 1 89.12 80 LEU A C 1
ATOM 583 O O . LEU A 1 80 ? 12.125 -17.609 -17.828 1 89.12 80 LEU A O 1
ATOM 587 N N . THR A 1 81 ? 10.297 -18.828 -17.359 1 88.31 81 THR A N 1
ATOM 588 C CA . THR A 1 81 ? 9.82 -18.875 -18.734 1 88.31 81 THR A CA 1
ATOM 589 C C . THR A 1 81 ? 8.883 -17.703 -19.016 1 88.31 81 THR A C 1
ATOM 591 O O . THR A 1 81 ? 8.484 -16.984 -18.094 1 88.31 81 THR A O 1
ATOM 594 N N . GLU A 1 82 ? 8.578 -17.5 -20.281 1 86.88 82 GLU A N 1
ATOM 595 C CA . GLU A 1 82 ? 7.598 -16.484 -20.672 1 86.88 82 GLU A CA 1
ATOM 596 C C . GLU A 1 82 ? 6.242 -16.75 -20.016 1 86.88 82 GLU A C 1
ATOM 598 O O . GLU A 1 82 ? 5.547 -15.812 -19.625 1 86.88 82 GLU A O 1
ATOM 603 N N . SER A 1 83 ? 5.949 -17.938 -20 1 89.19 83 SER A N 1
ATOM 604 C CA . SER A 1 83 ? 4.691 -18.312 -19.375 1 89.19 83 SER A CA 1
ATOM 605 C C . SER A 1 83 ? 4.688 -17.953 -17.891 1 89.19 83 SER A C 1
ATOM 607 O O . SER A 1 83 ? 3.672 -17.5 -17.359 1 89.19 83 SER A O 1
ATOM 609 N N . ASP A 1 84 ? 5.809 -18.141 -17.234 1 91 84 ASP A N 1
ATOM 610 C CA . ASP A 1 84 ? 5.93 -17.781 -15.836 1 91 84 ASP A CA 1
ATOM 611 C C . ASP A 1 84 ? 5.719 -16.281 -15.641 1 91 84 ASP A C 1
ATOM 613 O O . ASP A 1 84 ? 4.934 -15.859 -14.781 1 91 84 ASP A O 1
ATOM 617 N N . THR A 1 85 ? 6.418 -15.516 -16.469 1 92.56 85 THR A N 1
ATOM 618 C CA . THR A 1 85 ? 6.383 -14.07 -16.266 1 92.56 85 THR A CA 1
ATOM 619 C C . THR A 1 85 ? 5 -13.516 -16.594 1 92.56 85 THR A C 1
ATOM 621 O O . THR A 1 85 ? 4.543 -12.562 -15.969 1 92.56 85 THR A O 1
ATOM 624 N N . ASN A 1 86 ? 4.32 -14.055 -17.562 1 91.25 86 ASN A N 1
ATOM 625 C CA . ASN A 1 86 ? 2.945 -13.664 -17.859 1 91.25 86 ASN A CA 1
ATOM 626 C C . ASN A 1 86 ? 2.033 -13.891 -16.656 1 91.25 86 ASN A C 1
ATOM 628 O O . ASN A 1 86 ? 1.164 -13.07 -16.359 1 91.25 86 ASN A O 1
ATOM 632 N N . GLY A 1 87 ? 2.248 -15.047 -16.031 1 91.88 87 GLY A N 1
ATOM 633 C CA . GLY A 1 87 ? 1.487 -15.312 -14.82 1 91.88 87 GLY A CA 1
ATOM 634 C C . GLY A 1 87 ? 1.797 -14.352 -13.695 1 91.88 87 GLY A C 1
ATOM 635 O O . GLY A 1 87 ? 0.894 -13.914 -12.977 1 91.88 87 GLY A O 1
ATOM 636 N N . LEU A 1 88 ? 2.996 -13.969 -13.578 1 94.94 88 LEU A N 1
ATOM 637 C CA . LEU A 1 88 ? 3.465 -13.102 -12.5 1 94.94 88 LEU A CA 1
ATOM 638 C C . LEU A 1 88 ? 3.043 -11.656 -12.742 1 94.94 88 LEU A C 1
ATOM 640 O O . LEU A 1 88 ? 3.057 -10.844 -11.82 1 94.94 88 LEU A O 1
ATOM 644 N N . ASP A 1 89 ? 2.703 -11.312 -13.969 1 94.5 89 ASP A N 1
ATOM 645 C CA . ASP A 1 89 ? 2.271 -9.961 -14.305 1 94.5 89 ASP A CA 1
ATOM 646 C C . ASP A 1 89 ? 0.781 -9.773 -14.023 1 94.5 89 ASP A C 1
ATOM 648 O O . ASP A 1 89 ? 0.251 -8.672 -14.172 1 94.5 89 ASP A O 1
ATOM 652 N N . GLY A 1 90 ? 0.147 -10.812 -13.57 1 92.81 90 GLY A N 1
ATOM 653 C CA . GLY A 1 90 ? -1.27 -10.727 -13.25 1 92.81 90 GLY A CA 1
ATOM 654 C C . GLY A 1 90 ? -1.562 -9.836 -12.062 1 92.81 90 GLY A C 1
ATOM 655 O O . GLY A 1 90 ? -0.67 -9.555 -11.258 1 92.81 90 GLY A O 1
ATOM 656 N N . PRO A 1 91 ? -2.783 -9.398 -11.938 1 93.5 91 PRO A N 1
ATOM 657 C CA . PRO A 1 91 ? -3.137 -8.406 -10.922 1 93.5 91 PRO A CA 1
ATOM 658 C C . PRO A 1 91 ? -3.145 -8.984 -9.508 1 93.5 91 PRO A C 1
ATOM 660 O O . PRO A 1 91 ? -3.203 -8.227 -8.531 1 93.5 91 PRO A O 1
ATOM 663 N N . LEU A 1 92 ? -3.121 -10.336 -9.367 1 95.38 92 LEU A N 1
ATOM 664 C CA . LEU A 1 92 ? -3.115 -10.953 -8.039 1 95.38 92 LEU A CA 1
ATOM 665 C C . LEU A 1 92 ? -1.688 -11.203 -7.566 1 95.38 92 LEU A C 1
ATOM 667 O O . LEU A 1 92 ? -1.472 -11.594 -6.418 1 95.38 92 LEU A O 1
ATOM 671 N N . GLN A 1 93 ? -0.766 -10.938 -8.461 1 96.19 93 GLN A N 1
ATOM 672 C CA . GLN A 1 93 ? 0.626 -11.242 -8.148 1 96.19 93 GLN A CA 1
ATOM 673 C C . GLN A 1 93 ? 1.365 -9.992 -7.668 1 96.19 93 GLN A C 1
ATOM 675 O O . GLN A 1 93 ? 1.961 -9.273 -8.469 1 96.19 93 GLN A O 1
ATOM 680 N N . ASN A 1 94 ? 1.364 -9.836 -6.395 1 96.62 94 ASN A N 1
ATOM 681 C CA . ASN A 1 94 ? 2.045 -8.727 -5.73 1 96.62 94 ASN A CA 1
ATOM 682 C C . ASN A 1 94 ? 2.662 -9.172 -4.402 1 96.62 94 ASN A C 1
ATOM 684 O O . ASN A 1 94 ? 2.078 -9.977 -3.682 1 96.62 94 ASN A O 1
ATOM 688 N N . VAL A 1 95 ? 3.865 -8.633 -4.117 1 96.94 95 VAL A N 1
ATOM 689 C CA . VAL A 1 95 ? 4.598 -9.086 -2.938 1 96.94 95 VAL A CA 1
ATOM 690 C C . VAL A 1 95 ? 3.969 -8.484 -1.679 1 96.94 95 VAL A C 1
ATOM 692 O O . VAL A 1 95 ? 3.793 -7.27 -1.581 1 96.94 95 VAL A O 1
ATOM 695 N N . HIS A 1 96 ? 3.781 -9.391 -0.742 1 94 96 HIS A N 1
ATOM 696 C CA . HIS A 1 96 ? 3.262 -8.953 0.548 1 94 96 HIS A CA 1
ATOM 697 C C . HIS A 1 96 ? 4.219 -7.973 1.223 1 94 96 HIS A C 1
ATOM 699 O O . HIS A 1 96 ? 5.422 -8.234 1.303 1 94 96 HIS A O 1
ATOM 705 N N . GLY A 1 97 ? 3.674 -6.891 1.651 1 91.44 97 GLY A N 1
ATOM 706 C CA . GLY A 1 97 ? 4.473 -5.945 2.414 1 91.44 97 GLY A CA 1
ATOM 707 C C . GLY A 1 97 ? 5.023 -4.812 1.57 1 91.44 97 GLY A C 1
ATOM 708 O O . GLY A 1 97 ? 5.516 -3.816 2.104 1 91.44 97 GLY A O 1
ATOM 709 N N . LEU A 1 98 ? 4.973 -4.91 0.302 1 94.25 98 LEU A N 1
ATOM 710 C CA . LEU A 1 98 ? 5.477 -3.855 -0.57 1 94.25 98 LEU A CA 1
ATOM 711 C C . LEU A 1 98 ? 4.34 -2.953 -1.041 1 94.25 98 LEU A C 1
ATOM 713 O O . LEU A 1 98 ? 3.309 -3.439 -1.509 1 94.25 98 LEU A O 1
ATOM 717 N N . SER A 1 99 ? 4.645 -1.716 -0.931 1 90.19 99 SER A N 1
ATOM 718 C CA . SER A 1 99 ? 3.645 -0.731 -1.326 1 90.19 99 SER A CA 1
ATOM 719 C C . SER A 1 99 ? 3.592 -0.575 -2.842 1 90.19 99 SER A C 1
ATOM 721 O O . SER A 1 99 ? 4.629 -0.574 -3.508 1 90.19 99 SER A O 1
ATOM 723 N N . MET A 1 100 ? 2.334 -0.332 -3.309 1 87.25 100 MET A N 1
ATOM 724 C CA . MET A 1 100 ? 2.158 0.064 -4.703 1 87.25 100 MET A CA 1
ATOM 725 C C . MET A 1 100 ? 1.718 1.521 -4.805 1 87.25 100 MET A C 1
ATOM 727 O O . MET A 1 100 ? 1.556 2.051 -5.902 1 87.25 100 MET A O 1
ATOM 731 N N . ALA A 1 101 ? 1.608 2.135 -3.691 1 86.12 101 ALA A N 1
ATOM 732 C CA . ALA A 1 101 ? 1.302 3.559 -3.564 1 86.12 101 ALA A CA 1
ATOM 733 C C . ALA A 1 101 ? -0.006 3.902 -4.27 1 86.12 101 ALA A C 1
ATOM 735 O O . ALA A 1 101 ? -0.103 4.934 -4.941 1 86.12 101 ALA A O 1
ATOM 736 N N . VAL A 1 102 ? -0.982 3.055 -4.086 1 78.88 102 VAL A N 1
ATOM 737 C CA . VAL A 1 102 ? -2.277 3.268 -4.727 1 78.88 102 VAL A CA 1
ATOM 738 C C . VAL A 1 102 ? -3.193 4.051 -3.787 1 78.88 102 VAL A C 1
ATOM 740 O O . VAL A 1 102 ? -3.186 3.832 -2.574 1 78.88 102 VAL A O 1
ATOM 743 N N . GLY A 1 103 ? -3.932 4.992 -4.363 1 71.81 103 GLY A N 1
ATOM 744 C CA . GLY A 1 103 ? -4.973 5.676 -3.615 1 71.81 103 GLY A CA 1
ATOM 745 C C . GLY A 1 103 ? -4.43 6.66 -2.598 1 71.81 103 GLY A C 1
ATOM 746 O O . GLY A 1 103 ? -5.125 7.035 -1.653 1 71.81 103 GLY A O 1
ATOM 747 N N . GLU A 1 104 ? -3.287 6.961 -2.719 1 80.25 104 GLU A N 1
ATOM 748 C CA . GLU A 1 104 ? -2.73 7.938 -1.788 1 80.25 104 GLU A CA 1
ATOM 749 C C . GLU A 1 104 ? -3.385 9.305 -1.965 1 80.25 104 GLU A C 1
ATOM 751 O O . GLU A 1 104 ? -3.729 9.695 -3.084 1 80.25 104 GLU A O 1
ATOM 756 N N . PRO A 1 105 ? -3.471 10.039 -0.884 1 79.44 105 PRO A N 1
ATOM 757 C CA . PRO A 1 105 ? -4.031 11.391 -1.001 1 79.44 105 PRO A CA 1
ATOM 758 C C . PRO A 1 105 ? -3.197 12.297 -1.895 1 79.44 105 PRO A C 1
ATOM 760 O O . PRO A 1 105 ? -1.969 12.18 -1.927 1 79.44 105 PRO A O 1
ATOM 763 N N . ALA A 1 106 ? -3.975 13.227 -2.477 1 83.88 106 ALA A N 1
ATOM 764 C CA . ALA A 1 106 ? -3.268 14.258 -3.238 1 83.88 106 ALA A CA 1
ATOM 765 C C . ALA A 1 106 ? -2.34 15.062 -2.338 1 83.88 106 ALA A C 1
ATOM 767 O O . ALA A 1 106 ? -2.682 15.359 -1.19 1 83.88 106 ALA A O 1
ATOM 768 N N . VAL A 1 107 ? -1.222 15.344 -2.863 1 91.25 107 VAL A N 1
ATOM 769 C CA . VAL A 1 107 ? -0.268 16.156 -2.111 1 91.25 107 VAL A CA 1
ATOM 770 C C . VAL A 1 107 ? -0.692 17.625 -2.146 1 91.25 107 VAL A C 1
ATOM 772 O O . VAL A 1 107 ? -1.159 18.109 -3.176 1 91.25 107 VAL A O 1
ATOM 775 N N . SER A 1 108 ? -0.562 18.312 -1.047 1 88.25 108 SER A N 1
ATOM 776 C CA . SER A 1 108 ? -0.799 19.734 -0.884 1 88.25 108 SER A CA 1
ATOM 777 C C . SER A 1 108 ? 0.281 20.375 -0.023 1 88.25 108 SER A C 1
ATOM 779 O O . SER A 1 108 ? 1.18 19.703 0.471 1 88.25 108 SER A O 1
ATOM 781 N N . ALA A 1 109 ? 0.154 21.703 0.157 1 87.44 109 ALA A N 1
ATOM 782 C CA . ALA A 1 109 ? 1.102 22.438 1.001 1 87.44 109 ALA A CA 1
ATOM 783 C C . ALA A 1 109 ? 1.021 21.953 2.449 1 87.44 109 ALA A C 1
ATOM 785 O O . ALA A 1 109 ? 2.029 21.938 3.158 1 87.44 109 ALA A O 1
ATOM 786 N N . SER A 1 110 ? -0.136 21.484 2.826 1 83.62 110 SER A N 1
ATOM 787 C CA . SER A 1 110 ? -0.363 21.156 4.23 1 83.62 110 SER A CA 1
ATOM 788 C C . SER A 1 110 ? 0.13 19.75 4.559 1 83.62 110 SER A C 1
ATOM 790 O O . SER A 1 110 ? 0.38 19.438 5.723 1 83.62 110 SER A O 1
ATOM 792 N N . ASN A 1 111 ? 0.312 18.875 3.488 1 88.88 111 ASN A N 1
ATOM 793 C CA . ASN A 1 111 ? 0.644 17.5 3.82 1 88.88 111 ASN A CA 1
ATOM 794 C C . ASN A 1 111 ? 1.885 17.016 3.068 1 88.88 111 ASN A C 1
ATOM 796 O O . ASN A 1 111 ? 2.18 15.82 3.039 1 88.88 111 ASN A O 1
ATOM 800 N N . ASN A 1 112 ? 2.547 17.922 2.352 1 92.56 112 ASN A N 1
ATOM 801 C CA . ASN A 1 112 ? 3.688 17.531 1.531 1 92.56 112 ASN A CA 1
ATOM 802 C C . ASN A 1 112 ? 4.781 16.875 2.367 1 92.56 112 ASN A C 1
ATOM 804 O O . ASN A 1 112 ? 5.426 15.922 1.92 1 92.56 112 ASN A O 1
ATOM 808 N N . VAL A 1 113 ? 4.98 17.312 3.602 1 90.5 113 VAL A N 1
ATOM 809 C CA . VAL A 1 113 ? 5.992 16.734 4.48 1 90.5 113 VAL A CA 1
ATOM 810 C C . VAL A 1 113 ? 5.625 15.297 4.82 1 90.5 113 VAL A C 1
ATOM 812 O O . VAL A 1 113 ? 6.445 14.391 4.66 1 90.5 113 VAL A O 1
ATOM 815 N N . THR A 1 114 ? 4.441 15.039 5.207 1 88.56 114 THR A N 1
ATOM 816 C CA . THR A 1 114 ? 4.004 13.695 5.578 1 88.56 114 THR A CA 1
ATOM 817 C C . THR A 1 114 ? 4.02 12.773 4.363 1 88.56 114 THR A C 1
ATOM 819 O O . THR A 1 114 ? 4.312 11.578 4.492 1 88.56 114 THR A O 1
ATOM 822 N N . SER A 1 115 ? 3.711 13.312 3.223 1 91.06 115 SER A N 1
ATOM 823 C CA . SER A 1 115 ? 3.754 12.523 1.998 1 91.06 115 SER A CA 1
ATOM 824 C C . SER A 1 115 ? 5.18 12.086 1.672 1 91.06 115 SER A C 1
ATOM 826 O O . SER A 1 115 ? 5.41 10.938 1.282 1 91.06 115 SER A O 1
ATOM 828 N N . LEU A 1 116 ? 6.09 13.008 1.855 1 94.5 116 LEU A N 1
ATOM 829 C CA . LEU A 1 116 ? 7.492 12.68 1.624 1 94.5 116 LEU A CA 1
ATOM 830 C C . LEU A 1 116 ? 7.98 11.641 2.629 1 94.5 116 LEU A C 1
ATOM 832 O O . LEU A 1 116 ? 8.75 10.742 2.277 1 94.5 116 LEU A O 1
ATOM 836 N N . GLN A 1 117 ? 7.598 11.766 3.801 1 91.25 117 GLN A N 1
ATOM 837 C CA . GLN A 1 117 ? 7.992 10.805 4.828 1 91.25 117 GLN A CA 1
ATOM 838 C C . GLN A 1 117 ? 7.457 9.406 4.508 1 91.25 117 GLN A C 1
ATOM 840 O O . GLN A 1 117 ? 8.156 8.414 4.707 1 91.25 117 GLN A O 1
ATOM 845 N N . GLN A 1 118 ? 6.258 9.367 4.023 1 89.88 118 GLN A N 1
ATOM 846 C CA . GLN A 1 118 ? 5.68 8.094 3.602 1 89.88 118 GLN A CA 1
ATOM 847 C C . GLN A 1 118 ? 6.465 7.492 2.439 1 89.88 118 GLN A C 1
ATOM 849 O O . GLN A 1 118 ? 6.73 6.285 2.42 1 89.88 118 GLN A O 1
ATOM 854 N N . ASP A 1 119 ? 6.801 8.32 1.507 1 94.75 119 ASP A N 1
ATOM 855 C CA . ASP A 1 119 ? 7.605 7.848 0.386 1 94.75 119 ASP A CA 1
ATOM 856 C C . ASP A 1 119 ? 8.93 7.258 0.871 1 94.75 119 ASP A C 1
ATOM 858 O O . ASP A 1 119 ? 9.352 6.195 0.405 1 94.75 119 ASP A O 1
ATOM 862 N N . TYR A 1 120 ? 9.531 7.984 1.781 1 94.5 120 TYR A N 1
ATOM 863 C CA . TYR A 1 120 ? 10.789 7.516 2.35 1 94.5 120 TYR A CA 1
ATOM 864 C C . TYR A 1 120 ? 10.617 6.148 3 1 94.5 120 TYR A C 1
ATOM 866 O O . TYR A 1 120 ? 11.445 5.254 2.809 1 94.5 120 TYR A O 1
ATOM 874 N N . GLN A 1 121 ? 9.609 5.906 3.672 1 91.62 121 GLN A N 1
ATOM 875 C CA . GLN A 1 121 ? 9.352 4.645 4.355 1 91.62 121 GLN A CA 1
ATOM 876 C C . GLN A 1 121 ? 9.102 3.518 3.357 1 91.62 121 GLN A C 1
ATOM 878 O O . GLN A 1 121 ? 9.625 2.41 3.518 1 91.62 121 GLN A O 1
ATOM 883 N N . ASP A 1 122 ? 8.344 3.816 2.354 1 93.88 122 ASP A N 1
ATOM 884 C CA . ASP A 1 122 ? 8.047 2.809 1.341 1 93.88 122 ASP A CA 1
ATOM 885 C C . ASP A 1 122 ? 9.32 2.344 0.641 1 93.88 122 ASP A C 1
ATOM 887 O O . ASP A 1 122 ? 9.547 1.143 0.478 1 93.88 122 ASP A O 1
ATOM 891 N N . ILE A 1 123 ? 10.117 3.328 0.266 1 96.25 123 ILE A N 1
ATOM 892 C CA . ILE A 1 123 ? 11.328 2.992 -0.481 1 96.25 123 ILE A CA 1
ATOM 893 C C . ILE A 1 123 ? 12.328 2.307 0.443 1 96.25 123 ILE A C 1
ATOM 895 O O . ILE A 1 123 ? 13.047 1.393 0.026 1 96.25 123 ILE A O 1
ATOM 899 N N . SER A 1 124 ? 12.406 2.75 1.681 1 95.38 124 SER A N 1
ATOM 900 C CA . SER A 1 124 ? 13.25 2.068 2.658 1 95.38 124 SER A CA 1
ATOM 901 C C . SER A 1 124 ? 12.844 0.605 2.811 1 95.38 124 SER A C 1
ATOM 903 O O . SER A 1 124 ? 13.695 -0.265 2.992 1 95.38 124 SER A O 1
ATOM 905 N N . THR A 1 125 ? 11.602 0.337 2.748 1 94.75 125 THR A N 1
ATOM 906 C CA . THR A 1 125 ? 11.109 -1.034 2.814 1 94.75 125 THR A CA 1
ATOM 907 C C . THR A 1 125 ? 11.586 -1.841 1.612 1 94.75 125 THR A C 1
ATOM 909 O O . THR A 1 125 ? 12.039 -2.98 1.76 1 94.75 125 THR A O 1
ATOM 912 N N . TYR A 1 126 ? 11.484 -1.261 0.443 1 96.88 126 TYR A N 1
ATOM 913 C CA . TYR A 1 126 ? 12 -1.929 -0.746 1 96.88 126 TYR A CA 1
ATOM 914 C C . TYR A 1 126 ? 13.477 -2.277 -0.577 1 96.88 126 TYR A C 1
ATOM 916 O O . TYR A 1 126 ? 13.914 -3.359 -0.977 1 96.88 126 TYR A O 1
ATOM 924 N N . ILE A 1 127 ? 14.203 -1.323 -0.025 1 96.5 127 ILE A N 1
ATOM 925 C CA . ILE A 1 127 ? 15.625 -1.545 0.179 1 96.5 127 ILE A CA 1
ATOM 926 C C . ILE A 1 127 ? 15.836 -2.723 1.129 1 96.5 127 ILE A C 1
ATOM 928 O O . ILE A 1 127 ? 16.719 -3.549 0.918 1 96.5 127 ILE A O 1
ATOM 932 N N . MET A 1 128 ? 15.031 -2.834 2.146 1 96.19 128 MET A N 1
ATOM 933 C CA . MET A 1 128 ? 15.133 -3.951 3.082 1 96.19 128 MET A CA 1
ATOM 934 C C . MET A 1 128 ? 14.859 -5.277 2.381 1 96.19 128 MET A C 1
ATOM 936 O O . MET A 1 128 ? 15.531 -6.277 2.652 1 96.19 128 MET A O 1
ATOM 940 N N . TYR A 1 129 ? 13.922 -5.301 1.508 1 96.62 129 TYR A N 1
ATOM 941 C CA . TYR A 1 129 ? 13.641 -6.5 0.724 1 96.62 129 TYR A CA 1
ATOM 942 C C . TYR A 1 129 ? 14.82 -6.848 -0.179 1 96.62 129 TYR A C 1
ATOM 944 O O . TYR A 1 129 ? 15.211 -8.016 -0.282 1 96.62 129 TYR A O 1
ATOM 952 N N . LEU A 1 130 ? 15.406 -5.855 -0.779 1 96.75 130 LEU A N 1
ATOM 953 C CA . LEU A 1 130 ? 16.562 -6.082 -1.648 1 96.75 130 LEU A CA 1
ATOM 954 C C . LEU A 1 130 ? 17.734 -6.629 -0.854 1 96.75 130 LEU A C 1
ATOM 956 O O . LEU A 1 130 ? 18.453 -7.516 -1.33 1 96.75 130 LEU A O 1
ATOM 960 N N . GLN A 1 131 ? 17.906 -6.047 0.281 1 96.19 131 GLN A N 1
ATOM 961 C CA . GLN A 1 131 ? 18.953 -6.559 1.142 1 96.19 131 GLN A CA 1
ATOM 962 C C . GLN A 1 131 ? 18.719 -8.023 1.505 1 96.19 131 GLN A C 1
ATOM 964 O O . GLN A 1 131 ? 19.641 -8.836 1.495 1 96.19 131 GLN A O 1
ATOM 969 N N . PHE A 1 132 ? 17.547 -8.336 1.874 1 96.12 132 PHE A N 1
ATOM 970 C CA . PHE A 1 132 ? 17.172 -9.711 2.166 1 96.12 132 PHE A CA 1
ATOM 971 C C . PHE A 1 132 ? 17.422 -10.609 0.962 1 96.12 132 PHE A C 1
ATOM 973 O O . PHE A 1 132 ? 18 -11.695 1.101 1 96.12 132 PHE A O 1
ATOM 980 N N . PHE A 1 133 ? 17.016 -10.172 -0.236 1 94.38 133 PHE A N 1
ATOM 981 C CA . PHE A 1 133 ? 17.234 -10.93 -1.464 1 94.38 133 PHE A CA 1
ATOM 982 C C . PHE A 1 133 ? 18.719 -11.172 -1.695 1 94.38 133 PHE A C 1
ATOM 984 O O . PHE A 1 133 ? 19.125 -12.273 -2.074 1 94.38 133 PHE A O 1
ATOM 991 N N . LYS A 1 134 ? 19.469 -10.164 -1.506 1 95.06 134 LYS A N 1
ATOM 992 C CA . LYS A 1 134 ? 20.922 -10.273 -1.712 1 95.06 134 LYS A CA 1
ATOM 993 C C . LYS A 1 134 ? 21.531 -11.328 -0.791 1 95.06 134 LYS A C 1
ATOM 995 O O . LYS A 1 134 ? 22.328 -12.156 -1.232 1 95.06 134 LYS A O 1
ATOM 1000 N N . THR A 1 135 ? 21.172 -11.266 0.438 1 95 135 THR A N 1
ATOM 1001 C CA . THR A 1 135 ? 21.672 -12.219 1.419 1 95 135 THR A CA 1
ATOM 1002 C C . THR A 1 135 ? 21.297 -13.641 1.028 1 95 135 THR A C 1
ATOM 1004 O O . THR A 1 135 ? 22.141 -14.547 1.074 1 95 135 THR A O 1
ATOM 1007 N N . LEU A 1 136 ? 20.109 -13.789 0.631 1 94.19 136 LEU A N 1
ATOM 1008 C CA . LEU A 1 136 ? 19.625 -15.109 0.254 1 94.19 136 LEU A CA 1
ATOM 1009 C C . LEU A 1 136 ? 20.312 -15.609 -1.009 1 94.19 136 LEU A C 1
ATOM 1011 O O . LEU A 1 136 ? 20.703 -16.781 -1.094 1 94.19 136 LEU A O 1
ATOM 1015 N N . GLN A 1 137 ? 20.406 -14.734 -1.896 1 91.62 137 GLN A N 1
ATOM 1016 C CA . GLN A 1 137 ? 21.078 -15.07 -3.146 1 91.62 137 GLN A CA 1
ATOM 1017 C C . GLN A 1 137 ? 22.531 -15.5 -2.895 1 91.62 137 GLN A C 1
ATOM 1019 O O . GLN A 1 137 ? 23.031 -16.422 -3.535 1 91.62 137 GLN A O 1
ATOM 1024 N N . THR A 1 138 ? 23.219 -14.82 -2.152 1 92.5 138 THR A N 1
ATOM 1025 C CA . THR A 1 138 ? 24.609 -15.133 -1.824 1 92.5 138 THR A CA 1
ATOM 1026 C C . THR A 1 138 ? 24.719 -16.516 -1.173 1 92.5 138 THR A C 1
ATOM 1028 O O . THR A 1 138 ? 25.625 -17.281 -1.479 1 92.5 138 THR A O 1
ATOM 1031 N N . ALA A 1 139 ? 23.781 -16.906 -0.409 1 92.25 139 ALA A N 1
ATOM 1032 C CA . ALA A 1 139 ? 23.797 -18.156 0.336 1 92.25 139 ALA A CA 1
ATOM 1033 C C . ALA A 1 139 ? 23.359 -19.328 -0.548 1 92.25 139 ALA A C 1
ATOM 1035 O O . ALA A 1 139 ? 23.797 -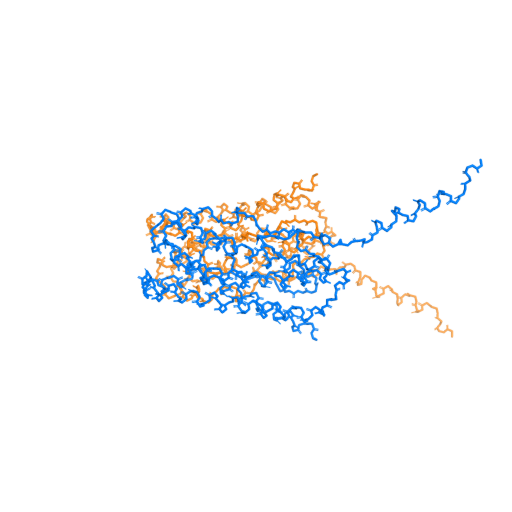20.469 -0.352 1 92.25 139 ALA A O 1
ATOM 1036 N N . THR A 1 140 ? 22.5 -19.062 -1.508 1 89.5 140 THR A N 1
ATOM 1037 C CA . THR A 1 140 ? 21.844 -20.188 -2.168 1 89.5 140 THR A CA 1
ATOM 1038 C C . THR A 1 140 ? 22.25 -20.266 -3.637 1 89.5 140 THR A C 1
ATOM 1040 O O . THR A 1 140 ? 22.219 -21.344 -4.238 1 89.5 140 THR A O 1
ATOM 1043 N N . ASP A 1 141 ? 22.547 -19.172 -4.254 1 87.31 141 ASP A N 1
ATOM 1044 C CA . ASP A 1 141 ? 22.688 -19.156 -5.707 1 87.31 141 ASP A CA 1
ATOM 1045 C C . ASP A 1 141 ? 24.016 -18.5 -6.113 1 87.31 141 ASP A C 1
ATOM 1047 O O . ASP A 1 141 ? 24.094 -17.859 -7.16 1 87.31 141 ASP A O 1
ATOM 1051 N N . ASN A 1 142 ? 25.016 -18.547 -5.301 1 87.75 142 ASN A N 1
ATOM 1052 C CA . ASN A 1 142 ? 26.375 -18.109 -5.547 1 87.75 142 ASN A CA 1
ATOM 1053 C C . ASN A 1 142 ? 26.438 -16.625 -5.863 1 87.75 142 ASN A C 1
ATOM 1055 O O . ASN A 1 142 ? 27.344 -16.172 -6.582 1 87.75 142 ASN A O 1
ATOM 1059 N N . GLY A 1 143 ? 25.391 -15.852 -5.555 1 87.94 143 GLY A N 1
ATOM 1060 C CA . GLY A 1 143 ? 25.406 -14.406 -5.676 1 87.94 143 GLY A CA 1
ATOM 1061 C C . GLY A 1 143 ? 25.344 -13.93 -7.113 1 87.94 143 GLY A C 1
ATOM 1062 O O . GLY A 1 143 ? 25.891 -12.883 -7.457 1 87.94 143 GLY A O 1
ATOM 1063 N N . GLN A 1 144 ? 24.703 -14.602 -7.949 1 83.81 144 GLN A N 1
ATOM 1064 C CA . GLN A 1 144 ? 24.703 -14.336 -9.383 1 83.81 144 GLN A CA 1
ATOM 1065 C C . GLN A 1 144 ? 24.062 -12.977 -9.688 1 83.81 144 GLN A C 1
ATOM 1067 O O . GLN A 1 144 ? 24.422 -12.328 -10.672 1 83.81 144 GLN A O 1
ATOM 1072 N N . PHE A 1 145 ? 23.234 -12.492 -8.852 1 86.62 145 PHE A N 1
ATOM 1073 C CA . PHE A 1 145 ? 22.484 -11.273 -9.172 1 86.62 145 PHE A CA 1
ATOM 1074 C C . PHE A 1 145 ? 22.781 -10.18 -8.148 1 86.62 145 PHE A C 1
ATOM 1076 O O . PHE A 1 145 ? 22.078 -9.172 -8.086 1 86.62 145 PHE A O 1
ATOM 1083 N N . THR A 1 146 ? 23.781 -10.344 -7.43 1 92 146 THR A N 1
ATOM 1084 C CA . THR A 1 146 ? 24.078 -9.406 -6.355 1 92 146 THR A CA 1
ATOM 1085 C C . THR A 1 146 ? 24.406 -8.023 -6.926 1 92 146 THR A C 1
ATOM 1087 O O . THR A 1 146 ? 24.031 -7.004 -6.34 1 92 146 THR A O 1
ATOM 1090 N N . GLU A 1 147 ? 25.109 -7.988 -8.109 1 91.75 147 GLU A N 1
ATOM 1091 C CA . GLU A 1 147 ? 25.453 -6.703 -8.727 1 91.75 147 GLU A CA 1
ATOM 1092 C C . GLU A 1 147 ? 24.188 -5.961 -9.172 1 91.75 147 GLU A C 1
ATOM 1094 O O . GLU A 1 147 ? 24.094 -4.746 -8.992 1 91.75 147 GLU A O 1
ATOM 1099 N N . GLY A 1 148 ? 23.266 -6.684 -9.836 1 92.94 148 GLY A N 1
ATOM 1100 C CA . GLY A 1 148 ? 22 -6.078 -10.227 1 92.94 148 GLY A CA 1
ATOM 1101 C C . GLY A 1 148 ? 21.219 -5.535 -9.047 1 92.94 148 GLY A C 1
ATOM 1102 O O . GLY A 1 148 ? 20.672 -4.43 -9.109 1 92.94 148 GLY A O 1
ATOM 1103 N N . ILE A 1 149 ? 21.234 -6.277 -7.926 1 95.25 149 ILE A N 1
ATOM 1104 C CA . ILE A 1 149 ? 20.531 -5.875 -6.711 1 95.25 149 ILE A CA 1
ATOM 1105 C C . ILE A 1 149 ? 21.172 -4.613 -6.137 1 95.25 149 ILE A C 1
ATOM 1107 O O . ILE A 1 149 ? 20.484 -3.666 -5.766 1 95.25 149 ILE A O 1
ATOM 1111 N N . ASP A 1 150 ? 22.484 -4.598 -6.137 1 96.06 150 ASP A N 1
ATOM 1112 C CA . ASP A 1 150 ? 23.203 -3.436 -5.613 1 96.06 150 ASP A CA 1
ATOM 1113 C C . ASP A 1 150 ? 22.938 -2.195 -6.461 1 96.06 150 ASP A C 1
ATOM 1115 O O . ASP A 1 150 ? 22.812 -1.09 -5.934 1 96.06 150 ASP A O 1
ATOM 1119 N N . ASN A 1 151 ? 22.875 -2.393 -7.746 1 96.5 151 ASN A N 1
ATOM 1120 C CA . ASN A 1 151 ? 22.594 -1.264 -8.625 1 96.5 151 ASN A CA 1
ATOM 1121 C C . ASN A 1 151 ? 21.219 -0.662 -8.32 1 96.5 151 ASN A C 1
ATOM 1123 O O . ASN A 1 151 ? 21.062 0.56 -8.273 1 96.5 151 ASN A O 1
ATOM 1127 N N . VAL A 1 152 ? 20.25 -1.506 -8.188 1 97 152 VAL A N 1
ATOM 1128 C CA . VAL A 1 152 ? 18.906 -1.023 -7.859 1 97 152 VAL A CA 1
ATOM 1129 C C . VAL A 1 152 ? 18.938 -0.318 -6.504 1 97 152 VAL A C 1
ATOM 1131 O O . VAL A 1 152 ? 18.406 0.786 -6.363 1 97 152 VAL A O 1
ATOM 1134 N N . LYS A 1 153 ? 19.562 -0.938 -5.492 1 97.06 153 LYS A N 1
ATOM 1135 C CA . LYS A 1 153 ? 19.672 -0.345 -4.16 1 97.06 153 LYS A CA 1
ATOM 1136 C C . LYS A 1 153 ? 20.281 1.048 -4.227 1 97.06 153 LYS A C 1
ATOM 1138 O O . LYS A 1 153 ? 19.797 1.98 -3.584 1 97.06 153 LYS A O 1
ATOM 1143 N N . ASN A 1 154 ? 21.328 1.155 -5.012 1 96.69 154 ASN A N 1
ATOM 1144 C CA . ASN A 1 154 ? 22.016 2.436 -5.137 1 96.69 154 ASN A CA 1
ATOM 1145 C C . ASN A 1 154 ? 21.094 3.516 -5.699 1 96.69 154 ASN A C 1
ATOM 1147 O O . ASN A 1 154 ? 21.156 4.668 -5.27 1 96.69 154 ASN A O 1
ATOM 1151 N N . GLN A 1 155 ? 20.281 3.16 -6.691 1 97.12 155 GLN A N 1
ATOM 1152 C CA . GLN A 1 155 ? 19.344 4.137 -7.246 1 97.12 155 GLN A CA 1
ATOM 1153 C C . GLN A 1 155 ? 18.266 4.492 -6.234 1 97.12 155 GLN A C 1
ATOM 1155 O O . GLN A 1 155 ? 17.812 5.641 -6.176 1 97.12 155 GLN A O 1
ATOM 1160 N N . PHE A 1 156 ? 17.859 3.555 -5.438 1 98.12 156 PHE A N 1
ATOM 1161 C CA . PHE A 1 156 ? 16.891 3.834 -4.375 1 98.12 156 PHE A CA 1
ATOM 1162 C C . PHE A 1 156 ? 17.516 4.719 -3.303 1 98.12 156 PHE A C 1
ATOM 1164 O O . PHE A 1 156 ? 16.859 5.613 -2.766 1 98.12 156 PHE A O 1
ATOM 1171 N N . TYR A 1 157 ? 18.797 4.516 -3.008 1 96.62 157 TYR A N 1
ATOM 1172 C CA . TYR A 1 157 ? 19.516 5.391 -2.086 1 96.62 157 TYR A CA 1
ATOM 1173 C C . TYR A 1 157 ? 19.516 6.828 -2.59 1 96.62 157 TYR A C 1
ATOM 1175 O O . TYR A 1 157 ? 19.266 7.762 -1.824 1 96.62 157 TYR A O 1
ATOM 1183 N N . ALA A 1 158 ? 19.875 6.953 -3.852 1 96 158 ALA A N 1
ATOM 1184 C CA . ALA A 1 158 ? 19.891 8.289 -4.441 1 96 158 ALA A CA 1
ATOM 1185 C C . ALA A 1 158 ? 18.531 8.969 -4.285 1 96 158 ALA A C 1
ATOM 1187 O O . ALA A 1 158 ? 18.469 10.164 -3.99 1 96 158 ALA A O 1
ATOM 1188 N N . TRP A 1 159 ? 17.5 8.227 -4.535 1 97.38 159 TRP A N 1
ATOM 1189 C CA . TRP A 1 159 ? 16.141 8.75 -4.387 1 97.38 159 TRP A CA 1
ATOM 1190 C C . TRP A 1 159 ? 15.867 9.125 -2.934 1 97.38 159 TRP A C 1
ATOM 1192 O O . TRP A 1 159 ? 15.352 10.211 -2.654 1 97.38 159 TRP A O 1
ATOM 1202 N N . LEU A 1 160 ? 16.234 8.234 -1.917 1 96.62 160 LEU A N 1
ATOM 1203 C CA . LEU A 1 160 ? 16.047 8.508 -0.497 1 96.62 160 LEU A CA 1
ATOM 1204 C C . LEU A 1 160 ? 16.781 9.781 -0.085 1 96.62 160 LEU A C 1
ATOM 1206 O O . LEU A 1 160 ? 16.25 10.578 0.69 1 96.62 160 LEU A O 1
ATOM 1210 N N . CYS A 1 161 ? 17.875 9.953 -0.645 1 94.31 161 CYS A N 1
ATOM 1211 C CA . CYS A 1 161 ? 18.672 11.133 -0.293 1 94.31 161 CYS A CA 1
ATOM 1212 C C . CYS A 1 161 ? 18.031 12.406 -0.825 1 94.31 161 CYS A C 1
ATOM 1214 O O . CYS A 1 161 ? 18.078 13.445 -0.177 1 94.31 161 CYS A O 1
ATOM 1216 N N . ARG A 1 162 ? 17.453 12.312 -1.989 1 94.44 162 ARG A N 1
ATOM 1217 C CA . ARG A 1 162 ? 16.703 13.453 -2.51 1 94.44 162 ARG A CA 1
ATOM 1218 C C . ARG A 1 162 ? 15.516 13.781 -1.616 1 94.44 162 ARG A C 1
ATOM 1220 O O . ARG A 1 162 ? 15.242 14.953 -1.347 1 94.44 162 ARG A O 1
ATOM 1227 N N . ILE A 1 163 ? 14.82 12.773 -1.168 1 95.88 163 ILE A N 1
ATOM 1228 C CA . ILE A 1 163 ? 13.672 12.961 -0.285 1 95.88 163 ILE A CA 1
ATOM 1229 C C . ILE A 1 163 ? 14.133 13.609 1.021 1 95.88 163 ILE A C 1
ATOM 1231 O O . ILE A 1 163 ? 13.539 14.586 1.478 1 95.88 163 ILE A O 1
ATOM 1235 N N . ASP A 1 164 ? 15.211 13.047 1.555 1 93 164 ASP A N 1
ATOM 1236 C CA . ASP A 1 164 ? 15.727 13.586 2.809 1 93 164 ASP A CA 1
ATOM 1237 C C . ASP A 1 164 ? 16.141 15.047 2.648 1 93 164 ASP A C 1
ATOM 1239 O O . ASP A 1 164 ? 15.859 15.875 3.521 1 93 164 ASP A O 1
ATOM 1243 N N . THR A 1 165 ? 16.781 15.375 1.548 1 91.88 165 THR A N 1
ATOM 1244 C CA . THR A 1 165 ? 17.172 16.75 1.279 1 91.88 165 THR A CA 1
ATOM 1245 C C . THR A 1 165 ? 15.961 17.672 1.235 1 91.88 165 THR A C 1
ATOM 1247 O O . THR A 1 165 ? 15.984 18.781 1.781 1 91.88 165 THR A O 1
ATOM 1250 N N . THR A 1 166 ? 14.961 17.234 0.626 1 93.38 166 THR A N 1
ATOM 1251 C CA . THR A 1 166 ? 13.734 18.016 0.517 1 93.38 166 THR A CA 1
ATOM 1252 C C . THR A 1 166 ? 13.102 18.219 1.89 1 93.38 166 THR A C 1
ATOM 1254 O O . THR A 1 166 ? 12.602 19.312 2.191 1 93.38 166 THR A O 1
ATOM 1257 N N . LEU A 1 167 ? 13.078 17.203 2.686 1 92.5 167 LEU A N 1
ATOM 1258 C CA . LEU A 1 167 ? 12.531 17.281 4.039 1 92.5 167 LEU A CA 1
ATOM 1259 C C . LEU A 1 167 ? 13.359 18.234 4.906 1 92.5 167 LEU A C 1
ATOM 1261 O O . LEU A 1 167 ? 12.805 19.031 5.664 1 92.5 167 LEU A O 1
ATOM 1265 N N . ARG A 1 168 ? 14.602 18.203 4.766 1 89.69 168 ARG A N 1
ATOM 1266 C CA . ARG A 1 168 ? 15.492 19.094 5.52 1 89.69 168 ARG A CA 1
ATOM 1267 C C . ARG A 1 168 ? 15.273 20.547 5.129 1 89.69 168 ARG A C 1
ATOM 1269 O O . ARG A 1 168 ? 15.344 21.438 5.977 1 89.69 168 ARG A O 1
ATOM 1276 N N . ALA A 1 169 ? 15.094 20.75 3.893 1 88.25 169 ALA A N 1
ATOM 1277 C CA . ALA A 1 169 ? 14.789 22.094 3.434 1 88.25 169 ALA A CA 1
ATOM 1278 C C . ALA A 1 169 ? 13.555 22.656 4.137 1 88.25 169 ALA A C 1
ATOM 1280 O O . ALA A 1 169 ? 13.367 23.875 4.207 1 88.25 169 ALA A O 1
ATOM 1281 N N . GLN A 1 170 ? 12.773 21.812 4.676 1 89.38 170 GLN A N 1
ATOM 1282 C CA . GLN A 1 170 ? 11.555 22.219 5.371 1 89.38 170 GLN A CA 1
ATOM 1283 C C . GLN A 1 170 ? 11.695 22.047 6.883 1 89.38 170 GLN A C 1
ATOM 1285 O O . GLN A 1 170 ? 10.711 22.109 7.617 1 89.38 170 GLN A O 1
ATOM 1290 N N . ASN A 1 171 ? 12.859 21.688 7.367 1 87.06 171 ASN A N 1
ATOM 1291 C CA . ASN A 1 171 ? 13.234 21.516 8.766 1 87.06 171 ASN A CA 1
ATOM 1292 C C . ASN A 1 171 ? 12.5 20.328 9.398 1 87.06 171 ASN A C 1
ATOM 1294 O O . ASN A 1 171 ? 12.102 20.391 10.57 1 87.06 171 ASN A O 1
ATOM 1298 N N . LYS A 1 172 ? 12.219 19.312 8.578 1 87.38 172 LYS A N 1
ATOM 1299 C CA . LYS A 1 172 ? 11.562 18.094 9.031 1 87.38 172 LYS A CA 1
ATOM 1300 C C . LYS A 1 172 ? 12.312 16.859 8.547 1 87.38 172 LYS A C 1
ATOM 1302 O O . LYS A 1 172 ? 11.742 15.992 7.871 1 87.38 172 LYS A O 1
ATOM 1307 N N . PRO A 1 173 ? 13.523 16.75 8.984 1 85 173 PRO A N 1
ATOM 1308 C CA . PRO A 1 173 ? 14.305 15.617 8.5 1 85 173 PRO A CA 1
ATOM 1309 C C . PRO A 1 173 ? 13.734 14.273 8.945 1 85 173 PRO A C 1
ATOM 1311 O O . PRO A 1 173 ? 13.055 14.195 9.977 1 85 173 PRO A O 1
ATOM 1314 N N . MET A 1 174 ? 14.117 13.32 8.094 1 87.06 174 MET A N 1
ATOM 1315 C CA . MET A 1 174 ? 13.766 11.961 8.516 1 87.06 174 MET A CA 1
ATOM 1316 C C . MET A 1 174 ? 14.539 11.57 9.773 1 87.06 174 MET A C 1
ATOM 1318 O O . MET A 1 174 ? 15.727 11.883 9.898 1 87.06 174 MET A O 1
ATOM 1322 N N . THR A 1 175 ? 13.773 10.812 10.609 1 81 175 THR A N 1
ATOM 1323 C CA . THR A 1 175 ? 14.414 10.492 11.875 1 81 175 THR A CA 1
ATOM 1324 C C . THR A 1 175 ? 14.664 8.992 11.992 1 81 175 THR A C 1
ATOM 1326 O O . THR A 1 175 ? 15.344 8.539 12.906 1 81 175 THR A O 1
ATOM 1329 N N . GLN A 1 176 ? 14.109 8.234 10.953 1 82.25 176 GLN A N 1
ATOM 1330 C CA . GLN A 1 176 ? 14.25 6.789 11.086 1 82.25 176 GLN A CA 1
ATOM 1331 C C . GLN A 1 176 ? 14.164 6.098 9.727 1 82.25 176 GLN A C 1
ATOM 1333 O O . GLN A 1 176 ? 13.398 6.512 8.859 1 82.25 176 GLN A O 1
ATOM 1338 N N . PHE A 1 177 ? 14.977 5.133 9.594 1 88.38 177 PHE A N 1
ATOM 1339 C CA . PHE A 1 177 ? 14.875 4.133 8.539 1 88.38 177 PHE A CA 1
ATOM 1340 C C . PHE A 1 177 ? 14.078 2.926 9.016 1 88.38 177 PHE A C 1
ATOM 1342 O O . PHE A 1 177 ? 14.062 2.607 10.203 1 88.38 177 PHE A O 1
ATOM 1349 N N . VAL A 1 178 ? 13.531 2.293 8.062 1 88.25 178 VAL A N 1
ATOM 1350 C CA . VAL A 1 178 ? 12.758 1.127 8.484 1 88.25 178 VAL A CA 1
ATOM 1351 C C . VAL A 1 178 ? 13.703 0.048 9.008 1 88.25 178 VAL A C 1
ATOM 1353 O O . VAL A 1 178 ? 14.844 -0.056 8.562 1 88.25 178 VAL A O 1
ATOM 1356 N N . ASP A 1 179 ? 13.172 -0.75 9.93 1 83.81 179 ASP A N 1
ATOM 1357 C CA . ASP A 1 179 ? 14.023 -1.792 10.492 1 83.81 179 ASP A CA 1
ATOM 1358 C C . ASP A 1 179 ? 13.828 -3.117 9.758 1 83.81 179 ASP A C 1
ATOM 1360 O O . ASP A 1 179 ? 13.008 -3.209 8.844 1 83.81 179 ASP A O 1
ATOM 1364 N N . ASN A 1 180 ? 14.57 -4.109 10.188 1 79.19 180 ASN A N 1
ATOM 1365 C CA . ASN A 1 180 ? 14.609 -5.402 9.516 1 79.19 180 ASN A CA 1
ATOM 1366 C C . ASN A 1 180 ? 13.266 -6.129 9.617 1 79.19 180 ASN A C 1
ATOM 1368 O O . ASN A 1 180 ? 13 -7.051 8.844 1 79.19 180 ASN A O 1
ATOM 1372 N N . SER A 1 181 ? 12.477 -5.789 10.508 1 82.94 181 SER A N 1
ATOM 1373 C CA . SER A 1 181 ? 11.18 -6.434 10.672 1 82.94 181 SER A CA 1
ATOM 1374 C C . SER A 1 181 ? 10.203 -5.996 9.578 1 82.94 181 SER A C 1
ATOM 1376 O O . SER A 1 181 ? 9.094 -6.523 9.484 1 82.94 181 SER A O 1
ATOM 1378 N N . ALA A 1 182 ? 10.797 -5.113 8.703 1 86.81 182 ALA A N 1
ATOM 1379 C CA . ALA A 1 182 ? 9.945 -4.605 7.629 1 86.81 182 ALA A CA 1
ATOM 1380 C C . ALA A 1 182 ? 9.664 -5.684 6.586 1 86.81 182 ALA A C 1
ATOM 1382 O O . ALA A 1 182 ? 8.664 -5.625 5.871 1 86.81 182 ALA A O 1
ATOM 1383 N N . VAL A 1 183 ? 10.562 -6.633 6.469 1 92.44 183 VAL A N 1
ATOM 1384 C CA . VAL A 1 183 ? 10.32 -7.719 5.527 1 92.44 183 VAL A CA 1
ATOM 1385 C C . VAL A 1 183 ? 9.312 -8.703 6.121 1 92.44 183 VAL A C 1
ATOM 1387 O O . VAL A 1 183 ? 9.523 -9.234 7.215 1 92.44 183 VAL A O 1
ATOM 1390 N N . ASN A 1 184 ? 8.367 -8.953 5.387 1 92 184 ASN A N 1
ATOM 1391 C CA . ASN A 1 184 ? 7.293 -9.836 5.828 1 92 184 ASN A CA 1
ATOM 1392 C C . ASN A 1 184 ? 7.801 -11.242 6.102 1 92 184 ASN A C 1
ATOM 1394 O O . ASN A 1 184 ? 8.578 -11.789 5.312 1 92 184 ASN A O 1
ATOM 1398 N N . ALA A 1 185 ? 7.32 -11.852 7.148 1 91.5 185 ALA A N 1
ATOM 1399 C CA . ALA A 1 185 ? 7.785 -13.164 7.574 1 91.5 185 ALA A CA 1
ATOM 1400 C C . ALA A 1 185 ? 7.422 -14.234 6.543 1 91.5 185 ALA A C 1
ATOM 1402 O O . ALA A 1 185 ? 8.195 -15.156 6.301 1 91.5 185 ALA A O 1
ATOM 1403 N N . ASP A 1 186 ? 6.266 -14.148 5.961 1 91.31 186 ASP A N 1
ATOM 1404 C CA . ASP A 1 186 ? 5.836 -15.141 4.977 1 91.31 186 ASP A CA 1
ATOM 1405 C C . ASP A 1 186 ? 6.691 -15.062 3.715 1 91.31 186 ASP A C 1
ATOM 1407 O O . ASP A 1 186 ? 6.957 -16.078 3.076 1 91.31 186 ASP A O 1
ATOM 1411 N N . VAL A 1 187 ? 7.031 -13.859 3.416 1 95.62 187 VAL A N 1
ATOM 1412 C CA . VAL A 1 187 ? 7.914 -13.672 2.27 1 95.62 187 VAL A CA 1
ATOM 1413 C C . VAL A 1 187 ? 9.258 -14.344 2.535 1 95.62 187 VAL A C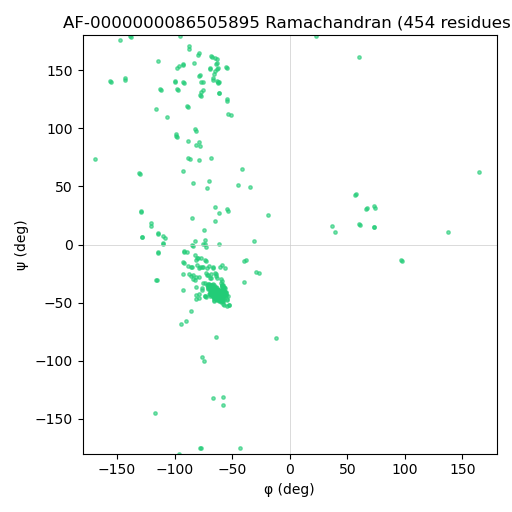 1
ATOM 1415 O O . VAL A 1 187 ? 9.789 -15.055 1.674 1 95.62 187 VAL A O 1
ATOM 1418 N N . LYS A 1 188 ? 9.805 -14.18 3.699 1 94.56 188 LYS A N 1
ATOM 1419 C CA . LYS A 1 188 ? 11.07 -14.812 4.078 1 94.56 188 LYS A CA 1
ATOM 1420 C C . LYS A 1 188 ? 10.969 -16.328 3.994 1 94.56 188 LYS A C 1
ATOM 1422 O O . LYS A 1 188 ? 11.844 -16.984 3.436 1 94.56 188 LYS A O 1
ATOM 1427 N N . THR A 1 189 ? 9.922 -16.828 4.531 1 95.19 189 THR A N 1
ATO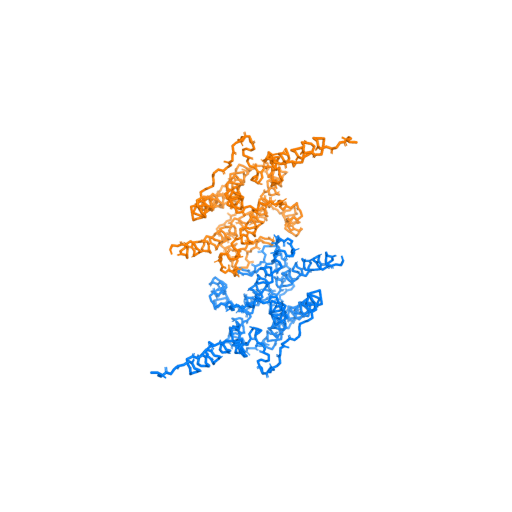M 1428 C CA . THR A 1 189 ? 9.703 -18.266 4.543 1 95.19 189 THR A CA 1
ATOM 1429 C C . THR A 1 189 ? 9.57 -18.812 3.119 1 95.19 189 THR A C 1
ATOM 1431 O O . THR A 1 189 ? 10.188 -19.828 2.773 1 95.19 189 THR A O 1
ATOM 1434 N N . TYR A 1 190 ? 8.797 -18.094 2.34 1 94.81 190 TYR A N 1
ATOM 1435 C CA . TYR A 1 190 ? 8.57 -18.484 0.952 1 94.81 190 TYR A CA 1
ATOM 1436 C C . TYR A 1 190 ? 9.883 -18.531 0.178 1 94.81 190 TYR A C 1
ATOM 1438 O O . TYR A 1 190 ? 10.141 -19.484 -0.558 1 94.81 190 TYR A O 1
ATOM 1446 N N . ALA A 1 191 ? 10.633 -17.578 0.354 1 94.44 191 ALA A N 1
ATOM 1447 C CA . ALA A 1 191 ? 11.883 -17.453 -0.388 1 94.44 191 ALA A CA 1
ATOM 1448 C C . ALA A 1 191 ? 12.922 -18.469 0.12 1 94.44 191 ALA A C 1
ATOM 1450 O O . ALA A 1 191 ? 13.625 -19.094 -0.671 1 94.44 191 ALA A O 1
ATOM 1451 N N . THR A 1 192 ? 13.039 -18.578 1.401 1 94.69 192 THR A N 1
ATOM 1452 C CA . THR A 1 192 ? 14.07 -19.422 2.018 1 94.69 192 THR A CA 1
ATOM 1453 C C . THR A 1 192 ? 13.781 -20.891 1.783 1 94.69 192 THR A C 1
ATOM 1455 O O . THR A 1 192 ? 14.695 -21.688 1.538 1 94.69 192 THR A O 1
ATOM 1458 N N . ASN A 1 193 ? 12.539 -21.266 1.864 1 92.44 193 ASN A N 1
ATOM 1459 C CA . ASN A 1 193 ? 12.164 -22.672 1.748 1 92.44 193 ASN A CA 1
ATOM 1460 C C . ASN A 1 193 ? 11.844 -23.047 0.304 1 92.44 193 ASN A C 1
ATOM 1462 O O . ASN A 1 193 ? 11.758 -24.234 -0.028 1 92.44 193 ASN A O 1
ATOM 1466 N N . GLY A 1 194 ? 11.633 -22.016 -0.486 1 90.06 194 GLY A N 1
ATOM 1467 C CA . GLY A 1 194 ? 11.297 -22.281 -1.877 1 90.06 194 GLY A CA 1
ATOM 1468 C C . GLY A 1 194 ? 12.508 -22.625 -2.723 1 90.06 194 GLY A C 1
ATOM 1469 O O . GLY A 1 194 ? 13.648 -22.453 -2.279 1 90.06 194 GLY A O 1
ATOM 1470 N N . ASP A 1 195 ? 12.25 -23.172 -3.887 1 90.44 195 ASP A N 1
ATOM 1471 C CA . ASP A 1 195 ? 13.328 -23.453 -4.836 1 90.44 195 ASP A CA 1
ATOM 1472 C C . ASP A 1 195 ? 13.766 -22.172 -5.559 1 90.44 195 ASP A C 1
ATOM 1474 O O . ASP A 1 195 ? 13.359 -21.078 -5.184 1 90.44 195 ASP A O 1
ATOM 1478 N N . LYS A 1 196 ? 14.633 -22.375 -6.469 1 89.75 196 LYS A N 1
ATOM 1479 C CA . LYS A 1 196 ? 15.195 -21.266 -7.223 1 89.75 196 LYS A CA 1
ATOM 1480 C C . LYS A 1 196 ? 14.109 -20.5 -7.977 1 89.75 196 LYS A C 1
ATOM 1482 O O . LYS A 1 196 ? 14.148 -19.281 -8.055 1 89.75 196 LYS A O 1
ATOM 1487 N N . LYS A 1 197 ? 13.203 -21.188 -8.547 1 90.62 197 LYS A N 1
ATOM 1488 C CA . LYS A 1 197 ? 12.117 -20.562 -9.297 1 90.62 197 LYS A CA 1
ATOM 1489 C C . LYS A 1 197 ? 11.273 -19.672 -8.391 1 90.62 197 LYS A C 1
ATOM 1491 O O . LYS A 1 197 ? 10.867 -18.578 -8.797 1 90.62 197 LYS A O 1
ATOM 1496 N N . ASN A 1 198 ? 11 -20.078 -7.172 1 91.25 198 ASN A N 1
ATOM 1497 C CA . ASN A 1 198 ? 10.258 -19.281 -6.199 1 91.25 198 ASN A CA 1
ATOM 1498 C C . ASN A 1 198 ? 10.984 -17.984 -5.863 1 91.25 198 ASN A C 1
ATOM 1500 O O . ASN A 1 198 ? 10.367 -16.906 -5.816 1 91.25 198 ASN A O 1
ATOM 1504 N N . ARG A 1 199 ? 12.211 -18.109 -5.664 1 91.75 199 ARG A N 1
ATOM 1505 C CA . ARG A 1 199 ? 13 -16.938 -5.297 1 91.75 199 ARG A CA 1
ATOM 1506 C C . ARG A 1 199 ? 13.016 -15.914 -6.426 1 91.75 199 ARG A C 1
ATOM 1508 O O . ARG A 1 199 ? 12.789 -14.727 -6.191 1 91.75 199 ARG A O 1
ATOM 1515 N N . TYR A 1 200 ? 13.211 -16.359 -7.605 1 92.31 200 TYR A N 1
ATOM 1516 C CA . TYR A 1 200 ? 13.312 -15.438 -8.734 1 92.31 200 TYR A CA 1
ATOM 1517 C C . TYR A 1 200 ? 11.953 -14.859 -9.102 1 92.31 200 TYR A C 1
ATOM 1519 O O . TYR A 1 200 ? 11.852 -13.719 -9.555 1 92.31 200 TYR A O 1
ATOM 1527 N N . SER A 1 201 ? 10.945 -15.68 -8.914 1 94.06 201 SER A N 1
ATOM 1528 C CA . SER A 1 201 ? 9.594 -15.141 -9.062 1 94.06 201 SER A CA 1
ATOM 1529 C C . SER A 1 201 ? 9.352 -13.984 -8.094 1 94.06 201 SER A C 1
ATOM 1531 O O . SER A 1 201 ? 8.789 -12.961 -8.469 1 94.06 201 SER A O 1
ATOM 1533 N N . LEU A 1 202 ? 9.797 -14.203 -6.922 1 95.62 202 LEU A N 1
ATOM 1534 C CA . LEU A 1 202 ? 9.656 -13.18 -5.895 1 95.62 202 LEU A CA 1
ATOM 1535 C C . LEU A 1 202 ? 10.406 -11.914 -6.289 1 95.62 202 LEU A C 1
ATOM 1537 O O . LEU A 1 202 ? 9.875 -10.805 -6.156 1 95.62 202 LEU A O 1
ATOM 1541 N N . TYR A 1 203 ? 11.609 -12.039 -6.812 1 94.5 203 TYR A N 1
ATOM 1542 C CA . TYR A 1 203 ? 12.391 -10.883 -7.234 1 94.5 203 TYR A CA 1
ATOM 1543 C C . TYR A 1 203 ? 11.703 -10.148 -8.375 1 94.5 203 TYR A C 1
ATOM 1545 O O . TYR A 1 203 ? 11.656 -8.914 -8.383 1 94.5 203 TYR A O 1
ATOM 1553 N N . TYR A 1 204 ? 11.281 -10.961 -9.266 1 96 204 TYR A N 1
ATOM 1554 C CA . TYR A 1 204 ? 10.594 -10.414 -10.43 1 96 204 TYR A CA 1
ATOM 1555 C C . TYR A 1 204 ? 9.383 -9.586 -10.008 1 96 204 TYR A C 1
ATOM 1557 O O . TYR A 1 204 ? 9.227 -8.445 -10.438 1 96 204 TYR A O 1
ATOM 1565 N N . VAL A 1 205 ? 8.523 -10.102 -9.219 1 97.31 205 VAL A N 1
ATOM 1566 C CA . VAL A 1 205 ? 7.301 -9.43 -8.797 1 97.31 205 VAL A CA 1
ATOM 1567 C C . VAL A 1 205 ? 7.645 -8.203 -7.953 1 97.31 205 VAL A C 1
ATOM 1569 O O . VAL A 1 205 ? 6.973 -7.172 -8.031 1 97.31 205 VAL A O 1
ATOM 1572 N N . ALA A 1 206 ? 8.617 -8.305 -7.141 1 97.25 206 ALA A N 1
ATOM 1573 C CA . ALA A 1 206 ? 9.047 -7.156 -6.34 1 97.25 206 ALA A CA 1
ATOM 1574 C C . ALA A 1 206 ? 9.398 -5.969 -7.227 1 97.25 206 ALA A C 1
ATOM 1576 O O . ALA A 1 206 ? 9.047 -4.828 -6.914 1 97.25 206 ALA A O 1
ATOM 1577 N N . MET A 1 207 ? 10.109 -6.234 -8.336 1 96.94 207 MET A N 1
ATOM 1578 C CA . MET A 1 207 ? 10.484 -5.145 -9.234 1 96.94 207 MET A CA 1
ATOM 1579 C C . MET A 1 207 ? 9.266 -4.613 -9.977 1 96.94 207 MET A C 1
ATOM 1581 O O . MET A 1 207 ? 9.188 -3.42 -10.281 1 96.94 207 MET A O 1
ATOM 1585 N N . LYS A 1 208 ? 8.367 -5.516 -10.305 1 96.44 208 LYS A N 1
ATOM 1586 C CA . LYS A 1 208 ? 7.09 -5.078 -10.852 1 96.44 208 LYS A CA 1
ATOM 1587 C C . LYS A 1 208 ? 6.375 -4.137 -9.891 1 96.44 208 LYS A C 1
ATOM 1589 O O . LYS A 1 208 ? 5.895 -3.074 -10.289 1 96.44 208 LYS A O 1
ATOM 1594 N N . ASN A 1 209 ? 6.312 -4.547 -8.648 1 96.62 209 ASN A N 1
ATOM 1595 C CA . ASN A 1 209 ? 5.691 -3.703 -7.633 1 96.62 209 ASN A CA 1
ATOM 1596 C C . ASN A 1 209 ? 6.418 -2.369 -7.492 1 96.62 209 ASN A C 1
ATOM 1598 O O . ASN A 1 209 ? 5.781 -1.328 -7.309 1 96.62 209 ASN A O 1
ATOM 1602 N N . ALA A 1 210 ? 7.684 -2.416 -7.547 1 96.94 210 ALA A N 1
ATOM 1603 C CA . ALA A 1 210 ? 8.469 -1.188 -7.477 1 96.94 210 ALA A CA 1
ATOM 1604 C C . ALA A 1 210 ? 8.102 -0.235 -8.609 1 96.94 210 ALA A C 1
ATOM 1606 O O . ALA A 1 210 ? 7.938 0.968 -8.391 1 96.94 210 ALA A O 1
ATOM 1607 N N . HIS A 1 211 ? 8.047 -0.771 -9.805 1 96.94 211 HIS A N 1
ATOM 1608 C CA . HIS A 1 211 ? 7.648 0.023 -10.961 1 96.94 211 HIS A CA 1
ATOM 1609 C C . HIS A 1 211 ? 6.312 0.716 -10.711 1 96.94 211 HIS A C 1
ATOM 1611 O O . HIS A 1 211 ? 6.188 1.925 -10.93 1 96.94 211 HIS A O 1
ATOM 1617 N N . ASP A 1 212 ? 5.32 -0.021 -10.312 1 93.75 212 ASP A N 1
ATOM 1618 C CA . ASP A 1 212 ? 3.992 0.532 -10.055 1 93.75 212 ASP A CA 1
ATOM 1619 C C . ASP A 1 212 ? 4.047 1.605 -8.969 1 93.75 212 ASP A C 1
ATOM 1621 O O . ASP A 1 212 ? 3.434 2.666 -9.109 1 93.75 212 ASP A O 1
ATOM 1625 N N . CYS A 1 213 ? 4.73 1.279 -7.867 1 94.69 213 CYS A N 1
ATOM 1626 C CA . CYS A 1 213 ? 4.887 2.221 -6.762 1 94.69 213 CYS A CA 1
ATOM 1627 C C . CYS A 1 213 ? 5.48 3.537 -7.25 1 94.69 213 CYS A C 1
ATOM 1629 O O . CYS A 1 213 ? 4.949 4.609 -6.953 1 94.69 213 CYS A O 1
ATOM 1631 N N . ILE A 1 214 ? 6.531 3.482 -8.023 1 96.88 214 ILE A N 1
ATOM 1632 C CA . ILE A 1 214 ? 7.25 4.66 -8.492 1 96.88 214 ILE A CA 1
ATOM 1633 C C . ILE A 1 214 ? 6.355 5.469 -9.43 1 96.88 214 ILE A C 1
ATOM 1635 O O . ILE A 1 214 ? 6.281 6.695 -9.328 1 96.88 214 ILE A O 1
ATOM 1639 N N . GLN A 1 215 ? 5.703 4.805 -10.328 1 95.38 215 GLN A N 1
ATOM 1640 C CA . GLN A 1 215 ? 4.816 5.488 -11.266 1 95.38 215 GLN A CA 1
ATOM 1641 C C . GLN A 1 215 ? 3.705 6.23 -10.531 1 95.38 215 GLN A C 1
ATOM 1643 O O . GLN A 1 215 ? 3.391 7.375 -10.859 1 95.38 215 GLN A O 1
ATOM 1648 N N . ASN A 1 216 ? 3.145 5.566 -9.594 1 91.38 216 ASN A N 1
ATOM 1649 C CA . ASN A 1 216 ? 2.066 6.195 -8.836 1 91.38 216 ASN A CA 1
ATOM 1650 C C . ASN A 1 216 ? 2.572 7.379 -8.023 1 91.38 216 ASN A C 1
ATOM 1652 O O . ASN A 1 216 ? 1.919 8.422 -7.965 1 91.38 216 ASN A O 1
ATOM 1656 N N . LYS A 1 217 ? 3.674 7.27 -7.406 1 94.56 217 LYS A N 1
ATOM 1657 C CA . LYS A 1 217 ? 4.25 8.367 -6.637 1 94.56 217 LYS A CA 1
ATOM 1658 C C . LYS A 1 217 ? 4.625 9.539 -7.551 1 94.56 217 LYS A C 1
ATOM 1660 O O . LYS A 1 217 ? 4.434 10.695 -7.191 1 94.56 217 LYS A O 1
ATOM 1665 N N . ASN A 1 218 ? 5.242 9.219 -8.734 1 95.62 218 ASN A N 1
ATOM 1666 C CA . ASN A 1 218 ? 5.582 10.266 -9.695 1 95.62 218 ASN A CA 1
ATOM 1667 C C . ASN A 1 218 ? 4.348 11.055 -10.125 1 95.62 218 ASN A C 1
ATOM 1669 O O . ASN A 1 218 ? 4.406 12.281 -10.258 1 95.62 218 ASN A O 1
ATOM 1673 N N . LEU A 1 219 ? 3.354 10.359 -10.352 1 93.5 219 LEU A N 1
ATOM 1674 C CA . LEU A 1 219 ? 2.121 11.023 -10.75 1 93.5 219 LEU A CA 1
ATOM 1675 C C . LEU A 1 219 ? 1.64 11.977 -9.664 1 93.5 219 LEU A C 1
ATOM 1677 O O . LEU A 1 219 ? 1.249 13.109 -9.953 1 93.5 219 LEU A O 1
ATOM 1681 N N . LYS A 1 220 ? 1.657 11.547 -8.5 1 92.75 220 LYS A N 1
ATOM 1682 C CA . LYS A 1 220 ? 1.222 12.344 -7.355 1 92.75 220 LYS A CA 1
ATOM 1683 C C . LYS A 1 220 ? 2.064 13.609 -7.219 1 92.75 220 LYS A C 1
ATOM 1685 O O . LYS A 1 220 ? 1.527 14.703 -7.031 1 92.75 220 LYS A O 1
ATOM 1690 N N . TRP A 1 221 ? 3.264 13.492 -7.328 1 96.31 221 TRP A N 1
ATOM 1691 C CA . TRP A 1 221 ? 4.164 14.625 -7.141 1 96.31 221 TRP A CA 1
ATOM 1692 C C . TRP A 1 221 ? 4.148 15.539 -8.359 1 96.31 221 TRP A C 1
ATOM 1694 O O . TRP A 1 221 ? 4.297 16.75 -8.234 1 96.31 221 TRP A O 1
ATOM 1704 N N . ALA A 1 222 ? 4.082 14.953 -9.562 1 95.5 222 ALA A N 1
ATOM 1705 C CA . ALA A 1 222 ? 3.922 15.766 -10.758 1 95.5 222 ALA A CA 1
ATOM 1706 C C . ALA A 1 222 ? 2.693 16.672 -10.656 1 95.5 222 ALA A C 1
ATOM 1708 O O . ALA A 1 222 ? 2.732 17.828 -11.055 1 95.5 222 ALA A O 1
ATOM 1709 N N . THR A 1 223 ? 1.604 16.125 -10.125 1 94.5 223 THR A N 1
ATOM 1710 C CA . THR A 1 223 ? 0.384 16.906 -9.945 1 94.5 223 THR A CA 1
ATOM 1711 C C . THR A 1 223 ? 0.609 18.047 -8.953 1 94.5 223 THR A C 1
ATOM 1713 O O . THR A 1 223 ? 0.173 19.172 -9.188 1 94.5 223 THR A O 1
ATOM 1716 N N . PHE A 1 224 ? 1.258 17.797 -7.859 1 95.69 224 PHE A N 1
ATOM 1717 C CA . PHE A 1 224 ? 1.564 18.828 -6.867 1 95.69 224 PHE A CA 1
ATOM 1718 C C . PHE A 1 224 ? 2.414 19.938 -7.477 1 95.69 224 PHE A C 1
ATOM 1720 O O . PHE A 1 224 ? 2.172 21.109 -7.23 1 95.69 224 PHE A O 1
ATOM 1727 N N . LEU A 1 225 ? 3.35 19.5 -8.281 1 95.19 225 LEU A N 1
ATOM 1728 C CA . LEU A 1 225 ? 4.23 20.469 -8.938 1 95.19 225 LEU A CA 1
ATOM 1729 C C . LEU A 1 225 ? 3.432 21.453 -9.773 1 95.19 225 LEU A C 1
ATOM 1731 O O . LEU A 1 225 ? 3.787 22.641 -9.852 1 95.19 225 LEU A O 1
ATOM 1735 N N . GLN A 1 226 ? 2.479 21.047 -10.305 1 93.38 226 GLN A N 1
ATOM 1736 C CA . GLN A 1 226 ? 1.648 21.906 -11.148 1 93.38 226 GLN A CA 1
ATOM 1737 C C . GLN A 1 226 ? 0.907 22.938 -10.312 1 93.38 226 GLN A C 1
ATOM 1739 O O . GLN A 1 226 ? 0.584 24.016 -10.805 1 93.38 226 GLN A O 1
ATOM 1744 N N . THR A 1 227 ? 0.627 22.594 -9.078 1 91.06 227 THR A N 1
ATOM 1745 C CA . THR A 1 227 ? -0.097 23.531 -8.219 1 91.06 227 THR A CA 1
ATOM 1746 C C . THR A 1 227 ? 0.836 24.609 -7.684 1 91.06 227 THR A C 1
ATOM 1748 O O . THR A 1 227 ? 0.378 25.641 -7.188 1 91.06 227 THR A O 1
ATOM 1751 N N . LEU A 1 228 ? 2.088 24.375 -7.688 1 88 228 LEU A N 1
ATOM 1752 C CA . LEU A 1 228 ? 3.074 25.328 -7.195 1 88 228 LEU A CA 1
ATOM 1753 C C . LEU A 1 228 ? 3.381 26.391 -8.242 1 88 228 LEU A C 1
ATOM 1755 O O . LEU A 1 228 ? 4.051 27.375 -7.957 1 88 228 LEU A O 1
ATOM 1759 N N . ASN A 1 229 ? 2.994 26.312 -9.492 1 76.88 229 ASN A N 1
ATOM 1760 C CA . ASN A 1 229 ? 3.166 27.312 -10.531 1 76.88 229 ASN A CA 1
ATOM 1761 C C . ASN A 1 229 ? 2.064 28.375 -10.477 1 76.88 229 ASN A C 1
ATOM 1763 O O . ASN A 1 229 ? 0.903 28.047 -10.227 1 76.88 229 ASN A O 1
ATOM 1767 N N . MET B 1 1 ? -23.266 64.938 7.82 1 36.47 1 MET B N 1
ATOM 1768 C CA . MET B 1 1 ? -23.297 64.312 9.164 1 36.47 1 MET B CA 1
ATOM 1769 C C . MET B 1 1 ? -23.906 62.938 9.148 1 36.47 1 MET B C 1
ATOM 1771 O O . MET B 1 1 ? -24.469 62.5 10.148 1 36.47 1 MET B O 1
ATOM 1775 N N . PHE B 1 2 ? -24.375 62.562 7.91 1 54.84 2 PHE B N 1
ATOM 1776 C CA . PHE B 1 2 ? -24.812 61.188 7.602 1 54.84 2 PHE B CA 1
ATOM 1777 C C . PHE B 1 2 ? -23.828 60.156 8.148 1 54.84 2 PHE B C 1
ATOM 1779 O O . PHE B 1 2 ? -23.047 59.594 7.391 1 54.84 2 PHE B O 1
ATOM 1786 N N . SER B 1 3 ? -23.578 60.406 9.492 1 43.22 3 SER B N 1
ATOM 1787 C CA . SER B 1 3 ? -22.359 60.125 10.266 1 43.22 3 SER B CA 1
ATOM 1788 C C . SER B 1 3 ? -22.25 58.656 10.609 1 43.22 3 SER B C 1
ATOM 1790 O O . SER B 1 3 ? -21.25 58 10.312 1 43.22 3 SER B O 1
ATOM 1792 N N . LEU B 1 4 ? -22.672 58.188 11.852 1 55.44 4 LEU B N 1
ATOM 1793 C CA . LEU B 1 4 ? -22.234 57.281 12.883 1 55.44 4 LEU B CA 1
ATOM 1794 C C . LEU B 1 4 ? -22.875 55.906 12.688 1 55.44 4 LEU B C 1
ATOM 1796 O O . LEU B 1 4 ? -22.203 54.875 12.789 1 55.44 4 LEU B O 1
ATOM 1800 N N . THR B 1 5 ? -24.219 55.688 12.859 1 54.31 5 THR B N 1
ATOM 1801 C CA . THR B 1 5 ? -24.953 54.469 13.18 1 54.31 5 THR B CA 1
ATOM 1802 C C . THR B 1 5 ? -25.109 53.594 11.938 1 54.31 5 THR B C 1
ATOM 1804 O O . THR B 1 5 ? -25.203 52.375 12.031 1 54.31 5 THR B O 1
ATOM 1807 N N . MET B 1 6 ? -25.109 54.219 10.914 1 52.06 6 MET B N 1
ATOM 1808 C CA . MET B 1 6 ? -25.203 53.375 9.734 1 52.06 6 MET B CA 1
ATOM 1809 C C . MET B 1 6 ? -23.891 52.625 9.484 1 52.06 6 MET B C 1
ATOM 1811 O O . MET B 1 6 ? -23.828 51.688 8.688 1 52.06 6 MET B O 1
ATOM 1815 N N . ILE B 1 7 ? -22.828 53.188 9.984 1 49.41 7 ILE B N 1
ATOM 1816 C CA . ILE B 1 7 ? -21.578 52.438 9.859 1 49.41 7 ILE B CA 1
ATOM 1817 C C . ILE B 1 7 ? -21.516 51.375 10.953 1 49.41 7 ILE B C 1
ATOM 1819 O O . ILE B 1 7 ? -21.016 50.281 10.719 1 49.41 7 ILE B O 1
ATOM 1823 N N . ALA B 1 8 ? -22.125 51.219 12.023 1 49.38 8 ALA B N 1
ATOM 1824 C CA . ALA B 1 8 ? -21.875 50.25 13.102 1 49.38 8 ALA B CA 1
ATOM 1825 C C . ALA B 1 8 ? -22.547 48.938 12.836 1 49.38 8 ALA B C 1
ATOM 1827 O O . ALA B 1 8 ? -21.922 47.875 12.969 1 49.38 8 ALA B O 1
ATOM 1828 N N . LEU B 1 9 ? -23.812 48.938 12.664 1 43.22 9 LEU B N 1
ATOM 1829 C CA . LEU B 1 9 ? -24.719 47.781 12.562 1 43.22 9 LEU B CA 1
ATOM 1830 C C . LEU B 1 9 ? -24.75 47.25 11.133 1 43.22 9 LEU B C 1
ATOM 1832 O O . LEU B 1 9 ? -25.391 46.25 10.875 1 43.22 9 LEU B O 1
ATOM 1836 N N . LEU B 1 10 ? -24.531 47.875 10.109 1 41.91 10 LEU B N 1
ATOM 1837 C CA . LEU B 1 10 ? -24.031 47.25 8.906 1 41.91 10 LEU B CA 1
ATOM 1838 C C . LEU B 1 10 ? -22.656 46.625 9.156 1 41.91 10 LEU B C 1
ATOM 1840 O O . LEU B 1 10 ? -21.641 47.094 8.672 1 41.91 10 LEU B O 1
ATOM 1844 N N . LEU B 1 11 ? -21.906 46.062 10.273 1 43.38 11 LEU B N 1
ATOM 1845 C CA . LEU B 1 11 ? -21.234 45.281 11.32 1 43.38 11 LEU B CA 1
ATOM 1846 C C . LEU B 1 11 ? -21.75 43.844 11.367 1 43.38 11 LEU B C 1
ATOM 1848 O O . LEU B 1 11 ? -20.969 42.906 11.469 1 43.38 11 LEU B O 1
ATOM 1852 N N . ILE B 1 12 ? -22.922 43.5 12 1 43.31 12 ILE B N 1
ATOM 1853 C CA . ILE B 1 12 ? -23.406 42.188 12.367 1 43.31 12 ILE B CA 1
ATOM 1854 C C . ILE B 1 12 ? -23.75 41.375 11.109 1 43.31 12 ILE B C 1
ATOM 1856 O O . ILE B 1 12 ? -23.531 40.188 11.047 1 43.31 12 ILE B O 1
ATOM 1860 N N . ALA B 1 13 ? -24.062 42.094 10 1 36 13 ALA B N 1
ATOM 1861 C CA . ALA B 1 13 ? -24.438 41.25 8.859 1 36 13 ALA B CA 1
ATOM 1862 C C . ALA B 1 13 ? -23.219 40.688 8.164 1 36 13 ALA B C 1
ATOM 1864 O O . ALA B 1 13 ? -23.328 39.812 7.289 1 36 13 ALA B O 1
ATOM 1865 N N . LEU B 1 14 ? -22 41.125 8.43 1 38.06 14 LEU B N 1
ATOM 1866 C CA . LEU B 1 14 ? -20.938 40.125 8.289 1 38.06 14 LEU B CA 1
ATOM 1867 C C . LEU B 1 14 ? -20.859 39.25 9.516 1 38.06 14 LEU B C 1
ATOM 1869 O O . LEU B 1 14 ? -20.047 38.312 9.562 1 38.06 14 LEU B O 1
ATOM 1873 N N . ALA B 1 15 ? -21.109 39.125 10.391 1 35.09 15 ALA B N 1
ATOM 1874 C CA . ALA B 1 15 ? -20.844 38.406 11.617 1 35.09 15 ALA B CA 1
ATOM 1875 C C . ALA B 1 15 ? -21.344 36.969 11.5 1 35.09 15 ALA B C 1
ATOM 1877 O O . ALA B 1 15 ? -20.609 36 11.805 1 35.09 15 ALA B O 1
ATOM 1878 N N . ALA B 1 16 ? -22.734 36.375 12.102 1 30.83 16 ALA B N 1
ATOM 1879 C CA . ALA B 1 16 ? -23.25 35 12.031 1 30.83 16 ALA B CA 1
ATOM 1880 C C . ALA B 1 16 ? -23.547 34.625 10.586 1 30.83 16 ALA B C 1
ATOM 1882 O O . ALA B 1 16 ? -24.594 34.969 10.039 1 30.83 16 ALA B O 1
ATOM 1883 N N . LEU B 1 17 ? -23.156 35.094 9.43 1 33.22 17 LEU B N 1
ATOM 1884 C CA . LEU B 1 17 ? -22.266 34.219 8.68 1 33.22 17 LEU B CA 1
ATOM 1885 C C . LEU B 1 17 ? -21.062 33.812 9.523 1 33.22 17 LEU B C 1
ATOM 1887 O O . LEU B 1 17 ? -20.109 33.219 9.008 1 33.22 17 LEU B O 1
ATOM 1891 N N . SER B 1 18 ? -21 33.688 10.969 1 32.56 18 SER B N 1
ATOM 1892 C CA . SER B 1 18 ? -21.406 33.094 12.234 1 32.56 18 SER B CA 1
ATOM 1893 C C . SER B 1 18 ? -22 31.703 12.023 1 32.56 18 SER B C 1
ATOM 1895 O O . SER B 1 18 ? -22.766 31.484 11.086 1 32.56 18 SER B O 1
ATOM 1897 N N . GLN B 1 19 ? -22.422 30.953 12.961 1 32.81 19 GLN B N 1
ATOM 1898 C CA . GLN B 1 19 ? -21.781 29.641 13.094 1 32.81 19 GLN B CA 1
ATOM 1899 C C . GLN B 1 19 ? -22.5 28.594 12.25 1 32.81 19 GLN B C 1
ATOM 1901 O O . GLN B 1 19 ? -22.297 27.391 12.438 1 32.81 19 GLN B O 1
ATOM 1906 N N . GLY B 1 20 ? -23.594 28.719 11.578 1 33.38 20 GLY B N 1
ATOM 1907 C CA . GLY B 1 20 ? -24.422 27.672 11 1 33.38 20 GLY B CA 1
ATOM 1908 C C . GLY B 1 20 ? -23.875 27.125 9.695 1 33.38 20 GLY B C 1
ATOM 1909 O O . GLY B 1 20 ? -24.172 27.656 8.617 1 33.38 20 GLY B O 1
ATOM 1910 N N . ALA B 1 21 ? -22.984 26.484 9.805 1 34.97 21 ALA B N 1
ATOM 1911 C CA . ALA B 1 21 ? -22.062 25.5 9.219 1 34.97 21 ALA B CA 1
ATOM 1912 C C . ALA B 1 21 ? -22.828 24.469 8.383 1 34.97 21 ALA B C 1
ATOM 1914 O O . ALA B 1 21 ? -22.219 23.609 7.746 1 34.97 21 ALA B O 1
ATOM 1915 N N . VAL B 1 22 ? -24.234 24.078 8.797 1 37.31 22 VAL B N 1
ATOM 1916 C CA . VAL B 1 22 ? -24.094 22.641 8.656 1 37.31 22 VAL B CA 1
ATOM 1917 C C . VAL B 1 22 ? -23.75 22.281 7.215 1 37.31 22 VAL B C 1
ATOM 1919 O O . VAL B 1 22 ? -23.828 21.125 6.816 1 37.31 22 VAL B O 1
ATOM 1922 N N . LEU B 1 23 ? -23.938 22.984 6.379 1 39.47 23 LEU B N 1
ATOM 1923 C CA . LEU B 1 23 ? -24.062 22.234 5.137 1 39.47 23 LEU B CA 1
ATOM 1924 C C . LEU B 1 23 ? -23.203 20.969 5.176 1 39.47 23 LEU B C 1
ATOM 1926 O O . LEU B 1 23 ? -22.891 20.406 4.129 1 39.47 23 LEU B O 1
ATOM 1930 N N . ARG B 1 24 ? -22.406 20.469 6.266 1 47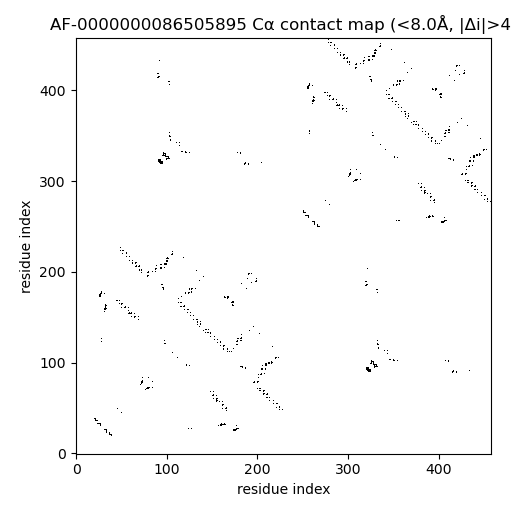.53 24 ARG B N 1
ATOM 1931 C CA . ARG B 1 24 ? -21.266 20.594 5.363 1 47.53 24 ARG B CA 1
ATOM 1932 C C . ARG B 1 24 ? -21.172 19.406 4.418 1 47.53 24 ARG B C 1
ATOM 1934 O O . ARG B 1 24 ? -21.125 18.266 4.859 1 47.53 24 ARG B O 1
ATOM 1941 N N . SER B 1 25 ? -21.688 19.125 3.32 1 54.25 25 SER B N 1
ATOM 1942 C CA . SER B 1 25 ? -21.828 17.75 2.85 1 54.25 25 SER B CA 1
ATOM 1943 C C . SER B 1 25 ? -20.5 17.203 2.336 1 54.25 25 SER B C 1
ATOM 1945 O O . SER B 1 25 ? -20.422 16.062 1.864 1 54.25 25 SER B O 1
ATOM 1947 N N . VAL B 1 26 ? -19.531 17.203 2.027 1 56.31 26 VAL B N 1
ATOM 1948 C CA . VAL B 1 26 ? -18.875 16.391 1.004 1 56.31 26 VAL B CA 1
ATOM 1949 C C . VAL B 1 26 ? -18.391 15.078 1.608 1 56.31 26 VAL B C 1
ATOM 1951 O O . VAL B 1 26 ? -18.234 14.078 0.897 1 56.31 26 VAL B O 1
ATOM 1954 N N . PRO B 1 27 ? -18.703 13.406 2.279 1 58.72 27 PRO B N 1
ATOM 1955 C CA . PRO B 1 27 ? -17.812 12.297 1.929 1 58.72 27 PRO B CA 1
ATOM 1956 C C . PRO B 1 27 ? -18.438 11.32 0.943 1 58.72 27 PRO B C 1
ATOM 1958 O O . PRO B 1 27 ? -19.578 10.875 1.149 1 58.72 27 PRO B O 1
ATOM 1961 N N . THR B 1 28 ? -18.688 10.742 0.059 1 58.25 28 THR B N 1
ATOM 1962 C CA . THR B 1 28 ? -19.484 9.711 -0.598 1 58.25 28 THR B CA 1
ATOM 1963 C C . THR B 1 28 ? -18.594 8.555 -1.054 1 58.25 28 THR B C 1
ATOM 1965 O O . THR B 1 28 ? -17.422 8.758 -1.37 1 58.25 28 THR B O 1
ATOM 1968 N N . ILE B 1 29 ? -18.234 6.68 -0.816 1 53.53 29 ILE B N 1
ATOM 1969 C CA . ILE B 1 29 ? -19.031 6.309 -1.973 1 53.53 29 ILE B CA 1
ATOM 1970 C C . ILE B 1 29 ? -20.484 6.094 -1.543 1 53.53 29 ILE B C 1
ATOM 1972 O O . ILE B 1 29 ? -20.75 5.484 -0.502 1 53.53 29 ILE B O 1
ATOM 1976 N N . ASP B 1 30 ? -21.984 6.27 -1.185 1 63 30 ASP B N 1
ATOM 1977 C CA . ASP B 1 30 ? -23.266 6.902 -0.854 1 63 30 ASP B CA 1
ATOM 1978 C C . ASP B 1 30 ? -23.359 7.191 0.642 1 63 30 ASP B C 1
ATOM 1980 O O . ASP B 1 30 ? -23.281 6.277 1.464 1 63 30 ASP B O 1
ATOM 1984 N N . ASN B 1 31 ? -22.766 7.68 1.334 1 64.81 31 ASN B N 1
ATOM 1985 C CA . ASN B 1 31 ? -22.703 8.727 2.348 1 64.81 31 ASN B CA 1
ATOM 1986 C C . ASN B 1 31 ? -21.469 8.586 3.232 1 64.81 31 ASN B C 1
ATOM 1988 O O . ASN B 1 31 ? -21.594 8.336 4.434 1 64.81 31 ASN B O 1
ATOM 1992 N N . PRO B 1 32 ? -20.125 8.641 2.918 1 61.75 32 PRO B N 1
ATOM 1993 C CA . PRO B 1 32 ? -18.922 8.297 3.697 1 61.75 32 PRO B CA 1
ATOM 1994 C C . PRO B 1 32 ? -18.406 9.461 4.531 1 61.75 32 PRO B C 1
ATOM 1996 O O . PRO B 1 32 ? -18.141 10.539 3.994 1 61.75 32 PRO B O 1
ATOM 1999 N N . CYS B 1 33 ? -18.906 10.062 5.766 1 65.69 33 CYS B N 1
ATOM 2000 C CA . CYS B 1 33 ? -19.125 10.562 7.121 1 65.69 33 CYS B CA 1
ATOM 2001 C C . CYS B 1 33 ? -19.734 11.961 7.102 1 65.69 33 CYS B C 1
ATOM 2003 O O . CYS B 1 33 ? -19.062 12.922 6.73 1 65.69 33 CYS B O 1
ATOM 2005 N N . GLN B 1 34 ? -20.156 12.609 6.414 1 59.78 34 GLN B N 1
ATOM 2006 C CA . GLN B 1 34 ? -20.859 13.82 6.848 1 59.78 34 GLN B CA 1
ATOM 2007 C C . GLN B 1 34 ? -22.156 13.484 7.566 1 59.78 34 GLN B C 1
ATOM 2009 O O . GLN B 1 34 ? -23.094 12.977 6.953 1 59.78 34 GLN B O 1
ATOM 2014 N N . GLY B 1 35 ? -22.422 12.961 8.867 1 48.06 35 GLY B N 1
ATOM 2015 C CA . GLY B 1 35 ? -23.703 12.773 9.547 1 48.06 35 GLY B CA 1
ATOM 2016 C C . GLY B 1 35 ? -24.5 14.062 9.68 1 48.06 35 GLY B C 1
ATOM 2017 O O . GLY B 1 35 ? -24.125 15.086 9.102 1 48.06 35 GLY B O 1
ATOM 2018 N N . ASP B 1 36 ? -24.969 14.133 11.297 1 45.25 36 ASP B N 1
ATOM 2019 C CA . ASP B 1 36 ? -26.312 14.578 11.648 1 45.25 36 ASP B CA 1
ATOM 2020 C C . ASP B 1 36 ? -26.469 16.078 11.422 1 45.25 36 ASP B C 1
ATOM 2022 O O . ASP B 1 36 ? -26.016 16.891 12.227 1 45.25 36 ASP B O 1
ATOM 2026 N N . THR B 1 37 ? -26.062 16.438 10.312 1 44.72 37 THR B N 1
ATOM 2027 C CA . THR B 1 37 ? -26.344 17.844 10.086 1 44.72 37 THR B CA 1
ATOM 2028 C C . THR B 1 37 ? -27.609 18.281 10.844 1 44.72 37 THR B C 1
ATOM 2030 O O . THR B 1 37 ? -27.984 19.438 10.797 1 44.72 37 THR B O 1
ATOM 2033 N N . THR B 1 38 ? -28.188 17.297 10.984 1 41.62 38 THR B N 1
ATOM 2034 C CA . THR B 1 38 ? -29.453 17.797 11.492 1 41.62 38 THR B CA 1
ATOM 2035 C C . THR B 1 38 ? -29.297 18.344 12.914 1 41.62 38 THR B C 1
ATOM 2037 O O . THR B 1 38 ? -30.25 18.875 13.492 1 41.62 38 THR B O 1
ATOM 2040 N N . SER B 1 39 ? -28.125 17.859 13.508 1 45.84 39 SER B N 1
ATOM 2041 C CA . SER B 1 39 ? -28.234 18.328 14.883 1 45.84 39 SER B CA 1
ATOM 2042 C C . SER B 1 39 ? -27.766 19.781 15.016 1 45.84 39 SER B C 1
ATOM 2044 O O . SER B 1 39 ? -26.672 20.125 14.555 1 45.84 39 SER B O 1
ATOM 2046 N N . THR B 1 40 ? -28.688 20.578 15.031 1 50.44 40 THR B N 1
ATOM 2047 C CA . THR B 1 40 ? -28.547 22.016 15.219 1 50.44 40 THR B CA 1
ATOM 2048 C C . THR B 1 40 ? -27.484 22.328 16.266 1 50.44 40 THR B C 1
ATOM 2050 O O . THR B 1 40 ? -27 23.469 16.344 1 50.44 40 THR B O 1
ATOM 2053 N N . GLY B 1 41 ? -27.016 21.328 17.094 1 54.44 41 GLY B N 1
ATOM 2054 C CA . GLY B 1 41 ? -26.125 21.719 18.172 1 54.44 41 GLY B CA 1
ATOM 2055 C C . GLY B 1 41 ? -24.656 21.547 17.828 1 54.44 41 GLY B C 1
ATOM 2056 O O . GLY B 1 41 ? -24.328 20.969 16.797 1 54.44 41 GLY B O 1
ATOM 2057 N N . THR B 1 42 ? -23.844 22.281 18.422 1 64.31 42 THR B N 1
ATOM 2058 C CA . THR B 1 42 ? -22.391 22.141 18.344 1 64.31 42 THR B CA 1
ATOM 2059 C C . THR B 1 42 ? -21.969 20.719 18.688 1 64.31 42 THR B C 1
ATOM 2061 O O . THR B 1 42 ? -22.266 20.219 19.766 1 64.31 42 THR B O 1
ATOM 2064 N N . PRO B 1 43 ? -21.484 20.047 17.719 1 72.25 43 PRO B N 1
ATOM 2065 C CA . PRO B 1 43 ? -21.062 18.688 18.016 1 72.25 43 PRO B CA 1
ATOM 2066 C C . PRO B 1 43 ? -20.062 18.609 19.172 1 72.25 43 PRO B C 1
ATOM 2068 O O . PRO B 1 43 ? -19.203 19.469 19.297 1 72.25 43 PRO B O 1
ATOM 2071 N N . VAL B 1 44 ? -20.391 17.828 20.203 1 81.44 44 VAL B N 1
ATOM 2072 C CA . VAL B 1 44 ? -19.453 17.531 21.281 1 81.44 44 VAL B CA 1
ATOM 2073 C C . VAL B 1 44 ? -18.625 16.297 20.922 1 81.44 44 VAL B C 1
ATOM 2075 O O . VAL B 1 44 ? -19.172 15.227 20.656 1 81.44 44 VAL B O 1
ATOM 2078 N N . TYR B 1 45 ? -17.312 16.578 20.844 1 88.94 45 TYR B N 1
ATOM 2079 C CA . TYR B 1 45 ? -16.422 15.484 20.5 1 88.94 45 TYR B CA 1
ATOM 2080 C C . TYR B 1 45 ? -15.758 14.914 21.75 1 88.94 45 TYR B C 1
ATOM 2082 O O . TYR B 1 45 ? -15.438 15.656 22.688 1 88.94 45 TYR B O 1
ATOM 2090 N N . LEU B 1 46 ? -15.656 13.562 21.719 1 92.06 46 LEU B N 1
ATOM 2091 C CA . LEU B 1 46 ? -14.867 12.906 22.766 1 92.06 46 LEU B CA 1
ATOM 2092 C C . LEU B 1 46 ? -13.398 13.312 22.656 1 92.06 46 LEU B C 1
ATOM 2094 O O . LEU B 1 46 ? -12.961 13.812 21.625 1 92.06 46 LEU B O 1
ATOM 2098 N N . PRO B 1 47 ? -12.719 13.086 23.812 1 92.44 47 PRO B N 1
ATOM 2099 C CA . PRO B 1 47 ? -11.266 13.258 23.719 1 92.44 47 PRO B CA 1
ATOM 2100 C C . PRO B 1 47 ? -10.633 12.398 22.625 1 92.44 47 PRO B C 1
ATOM 2102 O O . PRO B 1 47 ? -11.125 11.297 22.344 1 92.44 47 PRO B O 1
ATOM 2105 N N . ILE B 1 48 ? -9.57 12.836 22.125 1 92.56 48 ILE B N 1
ATOM 2106 C CA . ILE B 1 48 ? -8.906 12.219 21 1 92.56 48 ILE B CA 1
ATOM 2107 C C . ILE B 1 48 ? -8.586 10.758 21.312 1 92.56 48 ILE B C 1
ATOM 2109 O O . ILE B 1 48 ? -8.672 9.891 20.453 1 92.56 48 ILE B O 1
ATOM 2113 N N . LYS B 1 49 ? -8.242 10.516 22.547 1 93.62 49 LYS B N 1
ATOM 2114 C CA . LYS B 1 49 ? -7.926 9.156 22.969 1 93.62 49 LYS B CA 1
ATOM 2115 C C . LYS B 1 49 ? -9.125 8.234 22.781 1 93.62 49 LYS B C 1
ATOM 2117 O O . LYS B 1 49 ? -8.992 7.125 22.266 1 93.62 49 LYS B O 1
ATOM 2122 N N . ASP B 1 50 ? -10.242 8.625 23.188 1 94.69 50 ASP B N 1
ATOM 2123 C CA . ASP B 1 50 ? -11.469 7.844 23.078 1 94.69 50 ASP B CA 1
ATOM 2124 C C . ASP B 1 50 ? -11.891 7.688 21.625 1 94.69 50 ASP B C 1
ATOM 2126 O O . ASP B 1 50 ? -12.383 6.629 21.234 1 94.69 50 ASP B O 1
ATOM 2130 N N . GLN B 1 51 ? -11.688 8.742 20.875 1 94.06 51 GLN B N 1
ATOM 2131 C CA . GLN B 1 51 ? -12 8.68 19.453 1 94.06 51 GLN B CA 1
ATOM 2132 C C . GLN B 1 51 ? -11.172 7.609 18.75 1 94.06 51 GLN B C 1
ATOM 2134 O O . GLN B 1 51 ? -11.695 6.832 17.953 1 94.06 51 GLN B O 1
ATOM 2139 N N . ILE B 1 52 ? -9.93 7.52 19.031 1 95.12 52 ILE B N 1
ATOM 2140 C CA . ILE B 1 52 ? -9.031 6.555 18.391 1 95.12 52 ILE B CA 1
ATOM 2141 C C . ILE B 1 52 ? -9.422 5.137 18.812 1 95.12 52 ILE B C 1
ATOM 2143 O O . ILE B 1 52 ? -9.422 4.219 18 1 95.12 52 ILE B O 1
ATOM 2147 N N . GLN B 1 53 ? -9.82 4.973 20.078 1 95.75 53 GLN B N 1
ATOM 2148 C CA . GLN B 1 53 ? -10.258 3.67 20.562 1 95.75 53 GLN B CA 1
ATOM 2149 C C . GLN B 1 53 ? -11.492 3.186 19.797 1 95.75 53 GLN B C 1
ATOM 2151 O O . GLN B 1 53 ? -11.578 2.012 19.438 1 95.75 53 GLN B O 1
ATOM 2156 N N . LEU B 1 54 ? -12.367 4.051 19.578 1 95.69 54 LEU B N 1
ATOM 2157 C CA . LEU B 1 54 ? -13.578 3.697 18.859 1 95.69 54 LEU B CA 1
ATOM 2158 C C . LEU B 1 54 ? -13.266 3.379 17.391 1 95.69 54 LEU B C 1
ATOM 2160 O O . LEU B 1 54 ? -13.906 2.514 16.797 1 95.69 54 LEU B O 1
ATOM 2164 N N . THR B 1 55 ? -12.383 4.074 16.844 1 95.75 55 THR B N 1
ATOM 2165 C CA . THR B 1 55 ? -11.938 3.812 15.477 1 95.75 55 THR B CA 1
ATOM 2166 C C . THR B 1 55 ? -11.336 2.414 15.367 1 95.75 55 THR B C 1
ATOM 2168 O O . THR B 1 55 ? -11.625 1.682 14.422 1 95.75 55 THR B O 1
ATOM 2171 N N . ILE B 1 56 ? -10.516 2.006 16.328 1 96.81 56 ILE B N 1
ATOM 2172 C CA . ILE B 1 56 ? -9.906 0.68 16.344 1 96.81 56 ILE B CA 1
ATOM 2173 C C . ILE B 1 56 ? -10.992 -0.386 16.469 1 96.81 56 ILE B C 1
ATOM 2175 O O . ILE B 1 56 ? -10.938 -1.413 15.781 1 96.81 56 ILE B O 1
ATOM 2179 N N . THR B 1 57 ? -11.992 -0.158 17.281 1 97.38 57 THR B N 1
ATOM 2180 C CA . THR B 1 57 ? -13.086 -1.103 17.469 1 97.38 57 THR B CA 1
ATOM 2181 C C . THR B 1 57 ? -13.852 -1.303 16.156 1 97.38 57 THR B C 1
ATOM 2183 O O . THR B 1 57 ? -14.164 -2.434 15.781 1 97.38 57 THR B O 1
ATOM 2186 N N . ALA B 1 58 ? -14.141 -0.212 15.492 1 96.94 58 ALA B N 1
ATOM 2187 C CA . ALA B 1 58 ? -14.836 -0.3 14.203 1 96.94 58 ALA B CA 1
ATOM 2188 C C . ALA B 1 58 ? -14.008 -1.078 13.188 1 96.94 58 ALA B C 1
ATOM 2190 O O . ALA B 1 58 ? -14.547 -1.863 12.406 1 96.94 58 ALA B O 1
ATOM 2191 N N . ALA B 1 59 ? -12.75 -0.876 13.156 1 97.88 59 ALA B N 1
ATOM 2192 C CA . ALA B 1 59 ? -11.836 -1.594 12.266 1 97.88 59 ALA B CA 1
ATOM 2193 C C . ALA B 1 59 ? -11.875 -3.094 12.539 1 97.88 59 ALA B C 1
ATOM 2195 O O . ALA B 1 59 ? -11.883 -3.902 11.609 1 97.88 59 ALA B O 1
ATOM 2196 N N . ASN B 1 60 ? -11.875 -3.471 13.789 1 97.94 60 ASN B N 1
ATOM 2197 C CA . ASN B 1 60 ? -11.914 -4.879 14.172 1 97.94 60 ASN B CA 1
ATOM 2198 C C . ASN B 1 60 ? -13.219 -5.543 13.727 1 97.94 60 ASN B C 1
ATOM 2200 O O . ASN B 1 60 ? -13.219 -6.707 13.328 1 97.94 60 ASN B O 1
ATOM 2204 N N . ASN B 1 61 ? -14.25 -4.812 13.898 1 97.69 61 ASN B N 1
ATOM 2205 C CA . ASN B 1 61 ? -15.516 -5.336 13.398 1 97.69 61 ASN B CA 1
ATOM 2206 C C . ASN B 1 61 ? -15.469 -5.57 11.891 1 97.69 61 ASN B C 1
ATOM 2208 O O . ASN B 1 61 ? -15.984 -6.578 11.398 1 97.69 61 ASN B O 1
ATOM 2212 N N . ALA B 1 62 ? -14.953 -4.629 11.172 1 97.44 62 ALA B N 1
ATOM 2213 C CA . ALA B 1 62 ? -14.789 -4.766 9.727 1 97.44 62 ALA B CA 1
ATOM 2214 C C . ALA B 1 62 ? -13.945 -5.988 9.383 1 97.44 62 ALA B C 1
ATOM 2216 O O . ALA B 1 62 ? -14.25 -6.719 8.43 1 97.44 62 ALA B O 1
ATOM 2217 N N . ASP B 1 63 ? -12.875 -6.246 10.164 1 98 63 ASP B N 1
ATOM 2218 C CA . ASP B 1 63 ? -11.992 -7.398 9.953 1 98 63 ASP B CA 1
ATOM 2219 C C . ASP B 1 63 ? -12.758 -8.711 10.133 1 98 63 ASP B C 1
ATOM 2221 O O . ASP B 1 63 ? -12.672 -9.602 9.289 1 98 63 ASP B O 1
ATOM 2225 N N . THR B 1 64 ? -13.5 -8.766 11.188 1 97.81 64 THR B N 1
ATOM 2226 C CA . THR B 1 64 ? -14.273 -9.961 11.477 1 97.81 64 THR B CA 1
ATOM 2227 C C . THR B 1 64 ? -15.242 -10.273 10.344 1 97.81 64 THR B C 1
ATOM 2229 O O . THR B 1 64 ? -15.352 -11.43 9.914 1 97.81 64 THR B O 1
ATOM 2232 N N . THR B 1 65 ? -15.844 -9.258 9.883 1 97.44 65 THR B N 1
ATOM 2233 C CA . THR B 1 65 ? -16.812 -9.445 8.812 1 97.44 65 THR B CA 1
ATOM 2234 C C . THR B 1 65 ? -16.109 -9.836 7.512 1 97.44 65 THR B C 1
ATOM 2236 O O . THR B 1 65 ? -16.609 -10.68 6.762 1 97.44 65 THR B O 1
ATOM 2239 N N . SER B 1 66 ? -15.047 -9.227 7.207 1 96.19 66 SER B N 1
ATOM 2240 C CA . SER B 1 66 ? -14.281 -9.562 6.016 1 96.19 66 SER B CA 1
ATOM 2241 C C . SER B 1 66 ? -13.805 -11.008 6.055 1 96.19 66 SER B C 1
ATOM 2243 O O . SER B 1 66 ? -13.875 -11.719 5.047 1 96.19 66 SER B O 1
ATOM 2245 N N . GLN B 1 67 ? -13.375 -11.453 7.234 1 95.88 67 GLN B N 1
ATOM 2246 C CA . GLN B 1 67 ? -12.898 -12.828 7.383 1 95.88 67 GLN B CA 1
ATOM 2247 C C . GLN B 1 67 ? -14.039 -13.828 7.242 1 95.88 67 GLN B C 1
ATOM 2249 O O . GLN B 1 67 ? -13.867 -14.891 6.652 1 95.88 67 GLN B O 1
ATOM 2254 N N . THR B 1 68 ? -15.094 -13.469 7.785 1 94.81 68 THR B N 1
ATOM 2255 C CA . THR B 1 68 ? -16.266 -14.32 7.637 1 94.81 68 THR B CA 1
ATOM 2256 C C . THR B 1 68 ? -16.656 -14.469 6.164 1 94.81 68 THR B C 1
ATOM 2258 O O . THR B 1 68 ? -16.969 -15.562 5.707 1 94.81 68 THR B O 1
ATOM 2261 N N . PHE B 1 69 ? -16.656 -13.336 5.43 1 94.12 69 PHE B N 1
ATOM 2262 C CA . PHE B 1 69 ? -16.969 -13.375 4.008 1 94.12 69 PHE B CA 1
ATOM 2263 C C . PHE B 1 69 ? -15.945 -14.219 3.256 1 94.12 69 PHE B C 1
ATOM 2265 O O . PHE B 1 69 ? -16.312 -15.039 2.41 1 94.12 69 PHE B O 1
ATOM 2272 N N . LYS B 1 70 ? -14.703 -14.031 3.582 1 93.12 70 LYS B N 1
ATOM 2273 C CA . LYS B 1 70 ? -13.633 -14.82 2.973 1 93.12 70 LYS B CA 1
ATOM 2274 C C . LYS B 1 70 ? -13.875 -16.312 3.152 1 93.12 70 LYS B C 1
ATOM 2276 O O . LYS B 1 70 ? -13.766 -17.078 2.199 1 93.12 70 LYS B O 1
ATOM 2281 N N . GLN B 1 71 ? -14.32 -16.75 4.301 1 91 71 GLN B N 1
ATOM 2282 C CA . GLN B 1 71 ? -14.594 -18.141 4.598 1 91 71 GLN B CA 1
ATOM 2283 C C . GLN B 1 71 ? -15.82 -18.641 3.834 1 91 71 GLN B C 1
ATOM 2285 O O . GLN B 1 71 ? -15.867 -19.797 3.4 1 91 71 GLN B O 1
ATOM 2290 N N . ALA B 1 72 ? -16.703 -17.781 3.678 1 89.38 72 ALA B N 1
ATOM 2291 C CA . ALA B 1 72 ? -17.906 -18.125 2.951 1 89.38 72 ALA B CA 1
ATOM 2292 C C . ALA B 1 72 ? -17.609 -18.422 1.482 1 89.38 72 ALA B C 1
ATOM 2294 O O . ALA B 1 72 ? -18.234 -19.281 0.867 1 89.38 72 ALA B O 1
ATOM 2295 N N . LEU B 1 73 ? -16.688 -17.656 0.888 1 87.69 73 LEU B N 1
ATOM 2296 C CA . LEU B 1 73 ? -16.312 -17.844 -0.508 1 87.69 73 LEU B CA 1
ATOM 2297 C C . LEU B 1 73 ? -15.758 -19.25 -0.736 1 87.69 73 LEU B C 1
ATOM 2299 O O . LEU B 1 73 ? -15.891 -19.812 -1.831 1 87.69 73 LEU B O 1
ATOM 2303 N N . VAL B 1 74 ? -15.156 -19.828 0.277 1 86.19 74 VAL B N 1
ATOM 2304 C CA . VAL B 1 74 ? -14.57 -21.156 0.2 1 86.19 74 VAL B CA 1
ATOM 2305 C C . VAL B 1 74 ? -15.656 -22.219 0.368 1 86.19 74 VAL B C 1
ATOM 2307 O O . VAL B 1 74 ? -15.695 -23.203 -0.368 1 86.19 74 VAL B O 1
ATOM 2310 N N . SER B 1 75 ? -16.469 -22.016 1.242 1 78.94 75 SER B N 1
ATOM 2311 C CA . SER B 1 75 ? -17.406 -23.047 1.67 1 78.94 75 SER B CA 1
ATOM 2312 C C . SER B 1 75 ? -18.609 -23.141 0.733 1 78.94 75 SER B C 1
ATOM 2314 O O . SER B 1 75 ? -19.047 -24.234 0.385 1 78.94 75 SER B O 1
ATOM 2316 N N . MET B 1 76 ? -19.094 -22.109 0.456 1 67.06 76 MET B N 1
ATOM 2317 C CA . MET B 1 76 ? -20.438 -22.125 -0.123 1 67.06 76 MET B CA 1
ATOM 2318 C C . MET B 1 76 ? -20.375 -22.438 -1.615 1 67.06 76 MET B C 1
ATOM 2320 O O . MET B 1 76 ? -21.312 -23.031 -2.164 1 67.06 76 MET B O 1
ATOM 2324 N N . MET B 1 77 ? -19.297 -22.078 -2.17 1 61.81 77 MET B N 1
ATOM 2325 C CA . MET B 1 77 ? -19.5 -22.141 -3.613 1 61.81 77 MET B CA 1
ATOM 2326 C C . MET B 1 77 ? -18.609 -23.203 -4.242 1 61.81 77 MET B C 1
ATOM 2328 O O . MET B 1 77 ? -18.719 -23.484 -5.434 1 61.81 77 MET B O 1
ATOM 2332 N N . SER B 1 78 ? -18.078 -23.891 -3.307 1 73.31 78 SER B N 1
ATOM 2333 C CA . SER B 1 78 ? -17.188 -24.922 -3.836 1 73.31 78 SER B CA 1
ATOM 2334 C C . SER B 1 78 ? -16.438 -24.422 -5.07 1 73.31 78 SER B C 1
ATOM 2336 O O . SER B 1 78 ? -16.203 -25.188 -6.008 1 73.31 78 SER B O 1
ATOM 2338 N N . VAL B 1 79 ? -16.438 -23.172 -5.266 1 80.88 79 VAL B N 1
ATOM 2339 C CA . VAL B 1 79 ? -15.758 -22.609 -6.426 1 80.88 79 VAL B CA 1
ATOM 2340 C C . VAL B 1 79 ? -14.242 -22.719 -6.238 1 80.88 79 VAL B C 1
ATOM 2342 O O . VAL B 1 79 ? -13.508 -22.969 -7.199 1 80.88 79 VAL B O 1
ATOM 2345 N N . LEU B 1 80 ? -13.891 -22.578 -4.996 1 89.31 80 LEU B N 1
ATOM 2346 C CA . LEU B 1 80 ? -12.477 -22.688 -4.668 1 89.31 80 LEU B CA 1
ATOM 2347 C C . LEU B 1 80 ? -12.203 -23.922 -3.838 1 89.31 80 LEU B C 1
ATOM 2349 O O . LEU B 1 80 ? -12.953 -24.234 -2.91 1 89.31 80 LEU B O 1
ATOM 2353 N N . THR B 1 81 ? -11.164 -24.656 -4.203 1 88.19 81 THR B N 1
ATOM 2354 C CA . THR B 1 81 ? -10.727 -25.797 -3.416 1 88.19 81 THR B CA 1
ATOM 2355 C C . THR B 1 81 ? -9.742 -25.359 -2.334 1 88.19 81 THR B C 1
ATOM 2357 O O . THR B 1 81 ? -9.281 -24.219 -2.328 1 88.19 81 THR B O 1
ATOM 2360 N N . GLU B 1 82 ? -9.422 -26.281 -1.452 1 86.44 82 GLU B N 1
ATOM 2361 C CA . GLU B 1 82 ? -8.406 -26.031 -0.435 1 86.44 82 GLU B CA 1
ATOM 2362 C C . GLU B 1 82 ? -7.051 -25.75 -1.069 1 86.44 82 GLU B C 1
ATOM 2364 O O . GLU B 1 82 ? -6.297 -24.906 -0.579 1 86.44 82 GLU B O 1
ATOM 2369 N N . SER B 1 83 ? -6.828 -26.469 -2.014 1 89 83 SER B N 1
ATOM 2370 C CA . SER B 1 83 ? -5.574 -26.25 -2.73 1 89 83 SER B CA 1
ATOM 2371 C C . SER B 1 83 ? -5.516 -24.844 -3.338 1 89 83 SER B C 1
ATOM 2373 O O . SER B 1 83 ? -4.465 -24.203 -3.326 1 89 83 SER B O 1
ATOM 2375 N N . ASP B 1 84 ? -6.625 -24.391 -3.867 1 91 84 ASP B N 1
ATOM 2376 C CA . ASP B 1 84 ? -6.688 -23.031 -4.422 1 91 84 ASP B CA 1
ATOM 2377 C C . ASP B 1 84 ? -6.395 -21.984 -3.348 1 91 84 ASP B C 1
ATOM 2379 O O . ASP B 1 84 ? -5.566 -21.094 -3.553 1 91 84 ASP B O 1
ATOM 2383 N N . THR B 1 85 ? -7.059 -22.172 -2.225 1 92.19 85 THR B N 1
ATOM 2384 C CA . TH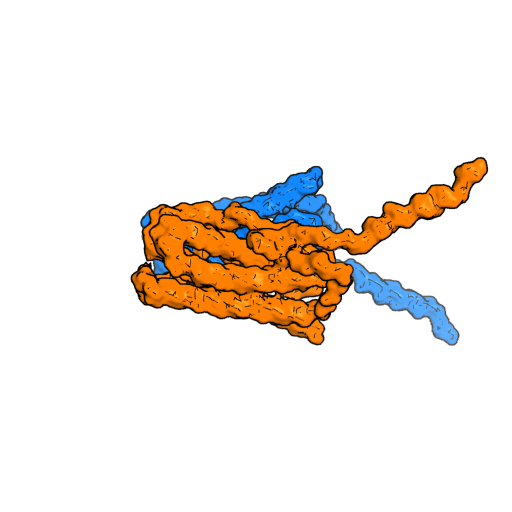R B 1 85 ? -6.945 -21.156 -1.189 1 92.19 85 THR B CA 1
ATOM 2385 C C . THR B 1 85 ? -5.543 -21.141 -0.587 1 92.19 85 THR B C 1
ATOM 2387 O O . THR B 1 85 ? -5.023 -20.094 -0.22 1 92.19 85 THR B O 1
ATOM 2390 N N . ASN B 1 86 ? -4.934 -22.266 -0.458 1 90.94 86 ASN B N 1
ATOM 2391 C CA . ASN B 1 86 ? -3.545 -22.328 -0.008 1 90.94 86 ASN B CA 1
ATOM 2392 C C . ASN B 1 86 ? -2.617 -21.547 -0.935 1 90.94 86 ASN B C 1
ATOM 2394 O O . ASN B 1 86 ? -1.695 -20.875 -0.473 1 90.94 86 ASN B O 1
ATOM 2398 N N . GLY B 1 87 ? -2.859 -21.734 -2.209 1 91.56 87 GLY B N 1
ATOM 2399 C CA . GLY B 1 87 ? -2.086 -20.969 -3.172 1 91.56 87 GLY B CA 1
ATOM 2400 C C . GLY B 1 87 ? -2.322 -19.469 -3.066 1 91.56 87 GLY B C 1
ATOM 2401 O O . GLY B 1 87 ? -1.383 -18.688 -3.172 1 91.56 87 GLY B O 1
ATOM 2402 N N . LEU B 1 88 ? -3.498 -19.078 -2.807 1 94.94 88 LEU B N 1
ATOM 2403 C CA . LEU B 1 88 ? -3.896 -17.688 -2.75 1 94.94 88 LEU B CA 1
ATOM 2404 C C . LEU B 1 88 ? -3.41 -17.031 -1.459 1 94.94 88 LEU B C 1
ATOM 2406 O O . LEU B 1 88 ? -3.355 -15.805 -1.36 1 94.94 88 LEU B O 1
ATOM 2410 N N . ASP B 1 89 ? -3.078 -17.828 -0.452 1 94.44 89 ASP B N 1
ATOM 2411 C CA . ASP B 1 89 ? -2.586 -17.297 0.82 1 94.44 89 ASP B CA 1
ATOM 2412 C C . ASP B 1 89 ? -1.082 -17.047 0.766 1 94.44 89 ASP B C 1
ATOM 2414 O O . ASP B 1 89 ? -0.501 -16.516 1.719 1 94.44 89 ASP B O 1
ATOM 2418 N N . GLY B 1 90 ? -0.518 -17.344 -0.351 1 92.81 90 GLY B N 1
ATOM 2419 C CA . GLY B 1 90 ? 0.912 -17.125 -0.508 1 92.81 90 GLY B CA 1
ATOM 2420 C C . GLY B 1 90 ? 1.296 -15.656 -0.525 1 92.81 90 GLY B C 1
ATOM 2421 O O . GLY B 1 90 ? 0.449 -14.789 -0.752 1 92.81 90 GLY B O 1
ATOM 2422 N N . PRO B 1 91 ? 2.549 -15.375 -0.302 1 93.56 91 PRO B N 1
ATOM 2423 C CA . PRO B 1 91 ? 2.998 -13.992 -0.133 1 93.56 91 PRO B CA 1
ATOM 2424 C C . PRO B 1 91 ? 3.014 -13.211 -1.445 1 93.56 91 PRO B C 1
ATOM 2426 O O . PRO B 1 91 ? 3.156 -11.984 -1.438 1 93.56 91 PRO B O 1
ATOM 2429 N N . LEU B 1 92 ? 2.904 -13.898 -2.613 1 95.31 92 LEU B N 1
ATOM 2430 C CA . LEU B 1 92 ? 2.9 -13.219 -3.902 1 95.31 92 LEU B CA 1
ATOM 2431 C C . LEU B 1 92 ? 1.477 -12.898 -4.348 1 95.31 92 LEU B C 1
ATOM 2433 O O . LEU B 1 92 ? 1.273 -12.211 -5.352 1 95.31 92 LEU B O 1
ATOM 2437 N N . GLN B 1 93 ? 0.535 -13.398 -3.574 1 96.12 93 GLN B N 1
ATOM 2438 C CA . GLN B 1 93 ? -0.86 -13.25 -3.975 1 96.12 93 GLN B CA 1
ATOM 2439 C C . GLN B 1 93 ? -1.52 -12.078 -3.248 1 96.12 93 GLN B C 1
ATOM 2441 O O . GLN B 1 93 ? -2.09 -12.25 -2.17 1 96.12 93 GLN B O 1
ATOM 2446 N N . ASN B 1 94 ? -1.48 -10.984 -3.885 1 96.69 94 ASN B N 1
ATOM 2447 C CA . ASN B 1 94 ? -2.086 -9.75 -3.387 1 96.69 94 ASN B CA 1
ATOM 2448 C C . ASN B 1 94 ? -2.699 -8.93 -4.516 1 96.69 94 ASN B C 1
ATOM 2450 O O . ASN B 1 94 ? -2.166 -8.898 -5.629 1 96.69 94 ASN B O 1
ATOM 2454 N N . VAL B 1 95 ? -3.836 -8.297 -4.223 1 96.94 95 VAL B N 1
ATOM 2455 C CA . VAL B 1 95 ? -4.57 -7.59 -5.266 1 96.94 95 VAL B CA 1
ATOM 2456 C C . VAL B 1 95 ? -3.883 -6.258 -5.566 1 96.94 95 VAL B C 1
ATOM 2458 O O . VAL B 1 95 ? -3.645 -5.457 -4.66 1 96.94 95 VAL B O 1
ATOM 2461 N N . HIS B 1 96 ? -3.707 -6.055 -6.848 1 94 96 HIS B N 1
ATOM 2462 C CA . HIS B 1 96 ? -3.137 -4.785 -7.285 1 94 96 HIS B CA 1
ATOM 2463 C C . HIS B 1 96 ? -4.031 -3.613 -6.887 1 94 96 HIS B C 1
ATOM 2465 O O . HIS B 1 96 ? -5.242 -3.65 -7.105 1 94 96 HIS B O 1
ATOM 2471 N N . GLY B 1 97 ? -3.434 -2.658 -6.301 1 91.31 97 GLY B N 1
ATOM 2472 C CA . GLY B 1 97 ? -4.168 -1.443 -5.984 1 91.31 97 GLY B CA 1
ATOM 2473 C C . GLY B 1 97 ? -4.668 -1.404 -4.555 1 91.31 97 GLY B C 1
ATOM 2474 O O . GLY B 1 97 ? -5.082 -0.351 -4.062 1 91.31 97 GLY B O 1
ATOM 2475 N N . LEU B 1 98 ? -4.66 -2.484 -3.885 1 94.19 98 LEU B N 1
ATOM 2476 C CA . LEU B 1 98 ? -5.117 -2.516 -2.498 1 94.19 98 LEU B CA 1
ATOM 2477 C C . LEU B 1 98 ? -3.941 -2.408 -1.536 1 94.19 98 LEU B C 1
ATOM 2479 O O . LEU B 1 98 ? -2.951 -3.129 -1.676 1 94.19 98 LEU B O 1
ATOM 2483 N N . SER B 1 99 ? -4.176 -1.549 -0.616 1 89.94 99 SER B N 1
ATOM 2484 C CA . SER B 1 99 ? -3.123 -1.319 0.366 1 89.94 99 SER B CA 1
ATOM 2485 C C . SER B 1 99 ? -3.08 -2.438 1.403 1 89.94 99 SER B C 1
ATOM 2487 O O . SER B 1 99 ? -4.125 -2.918 1.847 1 89.94 99 SER B O 1
ATOM 2489 N N . MET B 1 100 ? -1.814 -2.725 1.842 1 87.25 100 MET B N 1
ATOM 2490 C CA . MET B 1 100 ? -1.641 -3.607 2.99 1 87.25 100 MET B CA 1
ATOM 2491 C C . MET B 1 100 ? -1.142 -2.83 4.203 1 87.25 100 MET B C 1
ATOM 2493 O O . MET B 1 100 ? -0.983 -3.396 5.289 1 87.25 100 MET B O 1
ATOM 2497 N N . ALA B 1 101 ? -0.977 -1.587 4.012 1 85.81 101 ALA B N 1
ATOM 2498 C CA . ALA B 1 101 ? -0.602 -0.648 5.066 1 85.81 101 ALA B CA 1
ATOM 2499 C C . ALA B 1 101 ? 0.715 -1.056 5.719 1 85.81 101 ALA B C 1
ATOM 2501 O O . ALA B 1 101 ? 0.854 -0.986 6.941 1 85.81 101 ALA B O 1
ATOM 2502 N N . VAL B 1 102 ? 1.661 -1.445 4.875 1 78.56 102 VAL B N 1
ATOM 2503 C CA . VAL B 1 102 ? 2.959 -1.874 5.383 1 78.56 102 VAL B CA 1
ATOM 2504 C C . VAL B 1 102 ? 3.922 -0.69 5.406 1 78.56 102 VAL B C 1
ATOM 2506 O O . VAL B 1 102 ? 3.896 0.158 4.512 1 78.56 102 VAL B O 1
ATOM 2509 N N . GLY B 1 103 ? 4.719 -0.622 6.48 1 72.31 103 GLY B N 1
ATOM 2510 C CA . GLY B 1 103 ? 5.797 0.353 6.527 1 72.31 103 GLY B CA 1
ATOM 2511 C C . GLY B 1 103 ? 5.309 1.772 6.742 1 72.31 103 GLY B C 1
ATOM 2512 O O . GLY B 1 103 ? 6.023 2.732 6.441 1 72.31 103 GLY B O 1
ATOM 2513 N N . GLU B 1 104 ? 4.176 1.898 7.113 1 80.19 104 GLU B N 1
ATOM 2514 C CA . GLU B 1 104 ? 3.676 3.244 7.375 1 80.19 104 GLU B CA 1
ATOM 2515 C C . GLU B 1 104 ? 4.402 3.885 8.555 1 80.19 104 GLU B C 1
ATOM 2517 O O . GLU B 1 104 ? 4.742 3.203 9.523 1 80.19 104 GLU B O 1
ATOM 2522 N N . PRO B 1 105 ? 4.566 5.172 8.484 1 80.5 105 PRO B N 1
ATOM 2523 C CA . PRO B 1 105 ? 5.207 5.852 9.617 1 80.5 105 PRO B CA 1
ATOM 2524 C C . PRO B 1 105 ? 4.406 5.723 10.914 1 80.5 105 PRO B C 1
ATOM 2526 O O . PRO B 1 105 ? 3.174 5.684 10.875 1 80.5 105 PRO B O 1
ATOM 2529 N N . ALA B 1 106 ? 5.227 5.777 11.992 1 84.12 106 ALA B N 1
ATOM 2530 C CA . ALA B 1 106 ? 4.562 5.816 13.289 1 84.12 106 ALA B CA 1
ATOM 2531 C C . ALA B 1 106 ? 3.693 7.066 13.43 1 84.12 106 ALA B C 1
ATOM 2533 O O . ALA B 1 106 ? 4.07 8.141 12.961 1 84.12 106 ALA B O 1
ATOM 2534 N N . VAL B 1 107 ? 2.566 6.871 13.992 1 91 107 VAL B N 1
ATOM 2535 C CA . VAL B 1 107 ? 1.671 8 14.219 1 91 107 VAL B CA 1
ATOM 2536 C C . VAL B 1 107 ? 2.172 8.836 15.398 1 91 107 VAL B C 1
ATOM 2538 O O . VAL B 1 107 ? 2.648 8.289 16.391 1 91 107 VAL B O 1
ATOM 2541 N N . SER B 1 108 ? 2.086 10.133 15.289 1 88.31 108 SER B N 1
ATOM 2542 C CA . SER B 1 108 ? 2.404 11.102 16.328 1 88.31 108 SER B CA 1
ATOM 2543 C C . SER B 1 108 ? 1.374 12.227 16.359 1 88.31 108 SER B C 1
ATOM 2545 O O . SER B 1 108 ? 0.452 12.258 15.547 1 88.31 108 SER B O 1
ATOM 2547 N N . ALA B 1 109 ? 1.594 13.164 17.312 1 87.31 109 ALA B N 1
ATOM 2548 C CA . ALA B 1 109 ? 0.7 14.312 17.422 1 87.31 109 ALA B CA 1
ATOM 2549 C C . ALA B 1 109 ? 0.776 15.18 16.172 1 87.31 109 ALA B C 1
ATOM 2551 O O . ALA B 1 109 ? -0.22 15.789 15.766 1 87.31 109 ALA B O 1
ATOM 2552 N N . SER B 1 110 ? 1.925 15.125 15.523 1 83.56 110 SER B N 1
ATOM 2553 C CA . SER B 1 110 ? 2.156 16.047 14.414 1 83.56 110 SER B CA 1
ATOM 2554 C C . SER B 1 110 ? 1.587 15.492 13.109 1 83.56 110 SER B C 1
ATOM 2556 O O . SER B 1 110 ? 1.337 16.25 12.164 1 83.56 110 SER B O 1
ATOM 2558 N N . ASN B 1 111 ? 1.347 14.125 13.055 1 88.75 111 ASN B N 1
ATOM 2559 C CA . ASN B 1 111 ? 0.944 13.578 11.766 1 88.75 111 ASN B CA 1
ATOM 2560 C C . ASN B 1 111 ? -0.33 12.75 11.883 1 88.75 111 ASN B C 1
ATOM 2562 O O . ASN B 1 111 ? -0.685 12.023 10.953 1 88.75 111 ASN B O 1
ATOM 2566 N N . ASN B 1 112 ? -0.94 12.75 13.047 1 92.38 112 ASN B N 1
ATOM 2567 C CA . ASN B 1 112 ? -2.113 11.906 13.273 1 92.38 112 ASN B CA 1
ATOM 2568 C C . ASN B 1 112 ? -3.229 12.234 12.281 1 92.38 112 ASN B C 1
ATOM 2570 O O . ASN B 1 112 ? -3.93 11.336 11.812 1 92.38 112 ASN B O 1
ATOM 2574 N N . VAL B 1 113 ? -3.398 13.508 11.898 1 90.62 113 VAL B N 1
ATOM 2575 C CA . VAL B 1 113 ? -4.43 13.906 10.953 1 90.62 113 VAL B CA 1
ATOM 2576 C C . VAL B 1 113 ? -4.137 13.297 9.578 1 90.62 113 VAL B C 1
ATOM 2578 O O . VAL B 1 113 ? -5.004 12.664 8.977 1 90.62 113 VAL B O 1
ATOM 2581 N N . THR B 1 114 ? -2.957 13.391 9.102 1 88.69 114 THR B N 1
ATOM 2582 C CA . THR B 1 114 ? -2.586 12.867 7.793 1 88.69 114 THR B CA 1
ATOM 2583 C C . THR B 1 114 ? -2.672 11.344 7.777 1 88.69 114 THR B C 1
ATOM 2585 O O . THR B 1 114 ? -3.029 10.742 6.762 1 88.69 114 THR B O 1
ATOM 2588 N N . SER B 1 115 ? -2.367 10.742 8.906 1 91.06 115 SER B N 1
ATOM 2589 C CA . SER B 1 115 ? -2.475 9.297 9.008 1 91.06 115 SER B CA 1
ATOM 2590 C C . SER B 1 115 ? -3.926 8.836 8.898 1 91.06 115 SER B C 1
ATOM 2592 O O . SER B 1 115 ? -4.223 7.852 8.227 1 91.06 115 SER B O 1
ATOM 2594 N N . LEU B 1 116 ? -4.766 9.57 9.531 1 94.31 116 LEU B N 1
ATOM 2595 C CA . LEU B 1 116 ? -6.188 9.25 9.453 1 94.31 116 LEU B CA 1
ATOM 2596 C C . LEU B 1 116 ? -6.715 9.453 8.039 1 94.31 116 LEU B C 1
ATOM 2598 O O . LEU B 1 116 ? -7.527 8.664 7.555 1 94.31 116 LEU B O 1
ATOM 2602 N N . GLN B 1 117 ? -6.312 10.469 7.438 1 91.12 117 GLN B N 1
ATOM 2603 C CA . GLN B 1 117 ? -6.742 10.734 6.066 1 91.12 117 GLN B CA 1
ATOM 2604 C C . GLN B 1 117 ? -6.289 9.625 5.125 1 91.12 117 GLN B C 1
ATOM 2606 O O . GLN B 1 117 ? -7.035 9.219 4.23 1 91.12 117 GLN B O 1
ATOM 2611 N N . GLN B 1 118 ? -5.102 9.141 5.34 1 89.5 118 GLN B N 1
ATOM 2612 C CA . GLN B 1 118 ? -4.602 8.023 4.551 1 89.5 118 GLN B CA 1
ATOM 2613 C C . GLN B 1 118 ? -5.438 6.766 4.789 1 89.5 118 GLN B C 1
ATOM 2615 O O . GLN B 1 118 ? -5.762 6.039 3.85 1 89.5 118 GLN B O 1
ATOM 2620 N N . ASP B 1 119 ? -5.746 6.512 6.023 1 94.69 119 ASP B N 1
ATOM 2621 C CA . ASP B 1 119 ? -6.598 5.367 6.344 1 94.69 119 ASP B CA 1
ATOM 2622 C C . ASP B 1 119 ? -7.941 5.465 5.621 1 94.69 119 ASP B C 1
ATOM 2624 O O . ASP B 1 119 ? -8.422 4.477 5.066 1 94.69 119 ASP B O 1
ATOM 2628 N N . TYR B 1 120 ? -8.484 6.676 5.672 1 94.38 120 TYR B N 1
ATOM 2629 C CA . TYR B 1 120 ? -9.758 6.902 5 1 94.38 120 TYR B CA 1
ATOM 2630 C C . TYR B 1 120 ? -9.648 6.598 3.51 1 94.38 120 TYR B C 1
ATOM 2632 O O . TYR B 1 120 ? -10.531 5.945 2.938 1 94.38 120 TYR B O 1
ATOM 2640 N N . GLN B 1 121 ? -8.625 6.934 2.879 1 91.5 121 GLN B N 1
ATOM 2641 C CA . GLN B 1 121 ? -8.43 6.715 1.449 1 91.5 121 GLN B CA 1
ATOM 2642 C C . GLN B 1 121 ? -8.258 5.23 1.138 1 91.5 121 GLN B C 1
ATOM 2644 O O . GLN B 1 121 ? -8.836 4.727 0.172 1 91.5 121 GLN B O 1
ATOM 2649 N N . ASP B 1 122 ? -7.516 4.562 1.961 1 93.88 122 ASP B N 1
ATOM 2650 C CA .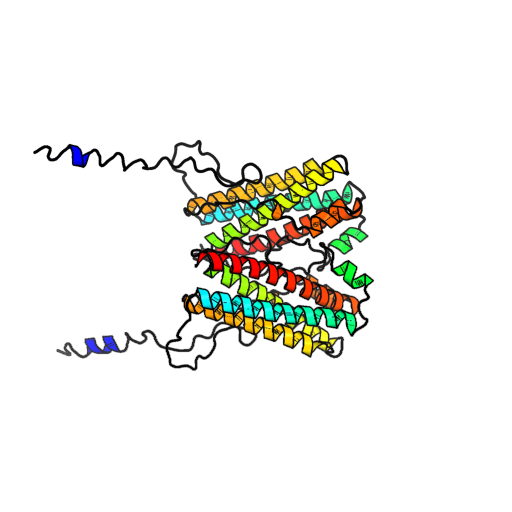 ASP B 1 122 ? -7.293 3.137 1.752 1 93.88 122 ASP B CA 1
ATOM 2651 C C . ASP B 1 122 ? -8.602 2.355 1.847 1 93.88 122 ASP B C 1
ATOM 2653 O O . ASP B 1 122 ? -8.891 1.515 0.994 1 93.88 122 ASP B O 1
ATOM 2657 N N . ILE B 1 123 ? -9.344 2.68 2.875 1 96.25 123 ILE B N 1
ATOM 2658 C CA . ILE B 1 123 ? -10.586 1.943 3.094 1 96.25 123 ILE B CA 1
ATOM 2659 C C . ILE B 1 123 ? -11.602 2.318 2.021 1 96.25 123 ILE B C 1
ATOM 2661 O O . ILE B 1 123 ? -12.375 1.471 1.566 1 96.25 123 ILE B O 1
ATOM 2665 N N . SER B 1 124 ? -11.641 3.57 1.637 1 95.44 124 SER B N 1
ATOM 2666 C CA . SER B 1 124 ? -12.5 3.986 0.531 1 95.44 124 SER B CA 1
ATOM 2667 C C . SER B 1 124 ? -12.172 3.207 -0.74 1 95.44 124 SER B C 1
ATOM 2669 O O . SER B 1 124 ? -13.07 2.869 -1.514 1 95.44 124 SER B O 1
ATOM 2671 N N . THR B 1 125 ? -10.938 2.939 -0.953 1 94.94 125 THR B N 1
ATOM 2672 C CA . THR B 1 125 ? -10.523 2.15 -2.105 1 94.94 125 THR B CA 1
ATOM 2673 C C . THR B 1 125 ? -11.062 0.729 -2.016 1 94.94 125 THR B C 1
ATOM 2675 O O . THR B 1 125 ? -11.57 0.187 -3.002 1 94.94 125 THR B O 1
ATOM 2678 N N . TYR B 1 126 ? -10.961 0.129 -0.845 1 96.88 126 TYR B N 1
ATOM 2679 C CA . TYR B 1 126 ? -11.539 -1.195 -0.649 1 96.88 126 TYR B CA 1
ATOM 2680 C C . TYR B 1 126 ? -13.023 -1.196 -0.983 1 96.88 126 TYR B C 1
ATOM 2682 O O . TYR B 1 126 ? -13.531 -2.141 -1.595 1 96.88 126 TYR B O 1
ATOM 2690 N N . ILE B 1 127 ? -13.688 -0.136 -0.537 1 96.62 127 ILE B N 1
ATOM 2691 C CA . ILE B 1 127 ? -15.117 -0.038 -0.791 1 96.62 127 ILE B CA 1
ATOM 2692 C C . ILE B 1 127 ? -15.367 0.025 -2.295 1 96.62 127 ILE B C 1
ATOM 2694 O O . ILE B 1 127 ? -16.312 -0.6 -2.801 1 96.62 127 ILE B O 1
ATOM 2698 N N . MET B 1 128 ? -14.555 0.71 -3.02 1 96.38 128 MET B N 1
ATOM 2699 C CA . MET B 1 128 ? -14.695 0.796 -4.469 1 96.38 128 MET B CA 1
ATOM 2700 C C . MET B 1 128 ? -14.508 -0.572 -5.117 1 96.38 128 MET B C 1
ATOM 2702 O O . MET B 1 128 ? -15.219 -0.922 -6.059 1 96.38 128 MET B O 1
ATOM 2706 N N . TYR B 1 129 ? -13.578 -1.323 -4.637 1 96.75 129 TYR B N 1
ATOM 2707 C CA . TYR B 1 129 ? -13.383 -2.68 -5.133 1 96.75 129 TYR B CA 1
ATOM 2708 C C . TYR B 1 129 ? -14.594 -3.553 -4.836 1 96.75 129 TYR B C 1
ATOM 2710 O O . TYR B 1 129 ? -15.047 -4.312 -5.695 1 96.75 129 TYR B O 1
ATOM 2718 N N . LEU B 1 130 ? -15.141 -3.414 -3.664 1 96.75 130 LEU B N 1
ATOM 2719 C CA . LEU B 1 130 ? -16.312 -4.191 -3.285 1 96.75 130 LEU B CA 1
ATOM 2720 C C . LEU B 1 130 ? -17.516 -3.824 -4.16 1 96.75 130 LEU B C 1
ATOM 2722 O O . LEU B 1 130 ? -18.281 -4.699 -4.555 1 96.75 130 LEU B O 1
ATOM 2726 N N . GLN B 1 131 ? -17.625 -2.559 -4.367 1 96.25 131 GLN B N 1
ATOM 2727 C CA . GLN B 1 131 ? -18.703 -2.125 -5.262 1 96.25 131 GLN B CA 1
ATOM 2728 C C . GLN B 1 131 ? -18.531 -2.721 -6.652 1 96.25 131 GLN B C 1
ATOM 2730 O O . GLN B 1 131 ? -19.5 -3.17 -7.266 1 96.25 131 GLN B O 1
ATOM 2735 N N . PHE B 1 132 ? -17.359 -2.689 -7.168 1 96.25 132 PHE B N 1
ATOM 2736 C CA . PHE B 1 132 ? -17.047 -3.301 -8.453 1 96.25 132 PHE B CA 1
ATOM 2737 C C . PHE B 1 132 ? -17.375 -4.789 -8.445 1 96.25 132 PHE B C 1
ATOM 2739 O O . PHE B 1 132 ? -18 -5.301 -9.375 1 96.25 132 PHE B O 1
ATOM 2746 N N . PHE B 1 133 ? -16.969 -5.488 -7.363 1 94.44 133 PHE B N 1
ATOM 2747 C CA . PHE B 1 133 ? -17.266 -6.91 -7.223 1 94.44 133 PHE B CA 1
ATOM 2748 C C . PHE B 1 133 ? -18.766 -7.16 -7.242 1 94.44 133 PHE B C 1
ATOM 2750 O O . PHE B 1 133 ? -19.234 -8.094 -7.895 1 94.44 133 PHE B O 1
ATOM 2757 N N . LYS B 1 134 ? -19.453 -6.375 -6.543 1 95.06 134 LYS B N 1
ATOM 2758 C CA . LYS B 1 134 ? -20.906 -6.527 -6.465 1 95.06 134 LYS B CA 1
ATOM 2759 C C . LYS B 1 134 ? -21.547 -6.387 -7.844 1 95.06 134 LYS B C 1
ATOM 2761 O O . LYS B 1 134 ? -22.391 -7.203 -8.227 1 95.06 134 LYS B O 1
ATOM 2766 N N . THR B 1 135 ? -21.172 -5.402 -8.539 1 95 135 THR B N 1
ATOM 2767 C CA . THR B 1 135 ? -21.703 -5.16 -9.875 1 95 135 THR B CA 1
ATOM 2768 C C . THR B 1 135 ? -21.406 -6.344 -10.797 1 95 135 THR B C 1
ATOM 2770 O O . THR B 1 135 ? -22.297 -6.805 -11.523 1 95 135 THR B O 1
ATOM 2773 N N . LEU B 1 136 ? -20.234 -6.809 -10.719 1 94.25 136 LEU B N 1
ATOM 2774 C CA . LEU B 1 136 ? -19.828 -7.926 -11.57 1 94.25 136 LEU B CA 1
ATOM 2775 C C . LEU B 1 136 ? -20.578 -9.195 -11.188 1 94.25 136 LEU B C 1
ATOM 2777 O O . LEU B 1 136 ? -21.016 -9.945 -12.055 1 94.25 136 LEU B O 1
ATOM 2781 N N . GLN B 1 137 ? -20.641 -9.383 -9.945 1 91.5 137 GLN B N 1
ATOM 2782 C CA . GLN B 1 137 ? -21.359 -10.547 -9.445 1 91.5 137 GLN B CA 1
ATOM 2783 C C . GLN B 1 137 ? -22.828 -10.531 -9.906 1 91.5 137 GLN B C 1
ATOM 2785 O O . GLN B 1 137 ? -23.375 -11.578 -10.25 1 91.5 137 GLN B O 1
ATOM 2790 N N . THR B 1 138 ? -23.469 -9.5 -9.797 1 92.5 138 THR B N 1
ATOM 2791 C CA . THR B 1 138 ? -24.859 -9.359 -10.203 1 92.5 138 THR B CA 1
ATOM 2792 C C . THR B 1 138 ? -25.016 -9.648 -11.695 1 92.5 138 THR B C 1
ATOM 2794 O O . THR B 1 138 ? -25.969 -10.305 -12.109 1 92.5 138 THR B O 1
ATOM 2797 N N . ALA B 1 139 ? -24.078 -9.344 -12.477 1 91.94 139 ALA B N 1
ATOM 2798 C CA . ALA B 1 139 ? -24.141 -9.492 -13.93 1 91.94 139 ALA B CA 1
ATOM 2799 C C . ALA B 1 139 ? -23.781 -10.922 -14.344 1 91.94 139 ALA B C 1
ATOM 2801 O O . ALA B 1 139 ? -24.281 -11.414 -15.359 1 91.94 139 ALA B O 1
ATOM 2802 N N . THR B 1 140 ? -22.953 -11.57 -13.586 1 89.5 140 THR B N 1
ATOM 2803 C CA . THR B 1 140 ? -22.359 -12.797 -14.109 1 89.5 140 THR B CA 1
ATOM 2804 C C . THR B 1 140 ? -22.797 -14.008 -13.281 1 89.5 140 THR B C 1
ATOM 2806 O O . THR B 1 140 ? -22.844 -15.125 -13.789 1 89.5 140 THR B O 1
ATOM 2809 N N . ASP B 1 141 ? -23.047 -13.82 -12.023 1 87.38 141 ASP B N 1
ATOM 2810 C CA . ASP B 1 141 ? -23.234 -14.961 -11.141 1 87.38 141 ASP B CA 1
ATOM 2811 C C . ASP B 1 141 ? -24.531 -14.828 -10.328 1 87.38 141 ASP B C 1
ATOM 2813 O O . ASP B 1 141 ? -24.594 -15.273 -9.18 1 87.38 141 ASP B O 1
ATOM 2817 N N . ASN B 1 142 ? -25.5 -14.172 -10.82 1 87.56 142 ASN B N 1
ATOM 2818 C CA . ASN B 1 142 ? -26.844 -14.039 -10.281 1 87.56 142 ASN B CA 1
ATOM 2819 C C . ASN B 1 142 ? -26.828 -13.398 -8.891 1 87.56 142 ASN B C 1
ATOM 2821 O O . ASN B 1 142 ? -27.703 -13.672 -8.07 1 87.56 142 ASN B O 1
ATOM 2825 N N . GLY B 1 143 ? -25.75 -12.734 -8.5 1 87.69 143 GLY B N 1
ATOM 2826 C CA . GLY B 1 143 ? -25.703 -11.969 -7.262 1 87.69 143 GLY B CA 1
ATOM 2827 C C . GLY B 1 143 ? -25.625 -12.836 -6.023 1 87.69 143 GLY B C 1
ATOM 2828 O O . GLY B 1 143 ? -26.125 -12.469 -4.965 1 87.69 143 GLY B O 1
ATOM 2829 N N . GLN B 1 144 ? -25.047 -13.93 -6.082 1 83.62 144 GLN B N 1
ATOM 2830 C CA . GLN B 1 144 ? -25.047 -14.922 -5.008 1 83.62 144 GLN B CA 1
ATOM 2831 C C . GLN B 1 144 ? -24.344 -14.375 -3.764 1 83.62 144 GLN B C 1
ATOM 2833 O O . GLN B 1 144 ? -24.672 -14.766 -2.643 1 83.62 144 GLN B O 1
ATOM 2838 N N . PHE B 1 145 ? -23.469 -13.445 -3.932 1 85.94 145 PHE B N 1
ATOM 2839 C CA . PHE B 1 145 ? -22.688 -13 -2.791 1 85.94 145 PHE B CA 1
ATOM 2840 C C . PHE B 1 145 ? -22.891 -11.516 -2.525 1 85.94 145 PHE B C 1
ATOM 2842 O O . PHE B 1 145 ? -22.125 -10.898 -1.787 1 85.94 145 PHE B O 1
ATOM 2849 N N . THR B 1 146 ? -23.891 -11 -3.018 1 91.62 146 THR B N 1
ATOM 2850 C CA . THR B 1 146 ? -24.109 -9.562 -2.895 1 91.62 146 THR B CA 1
ATOM 2851 C C . THR B 1 146 ? -24.375 -9.18 -1.44 1 91.62 146 THR B C 1
ATOM 2853 O O . THR B 1 146 ? -23.922 -8.117 -0.985 1 91.62 146 THR B O 1
ATOM 2856 N N . GLU B 1 147 ? -25.078 -10.07 -0.688 1 91.69 147 GLU B N 1
ATOM 2857 C CA . GLU B 1 147 ? -25.344 -9.781 0.717 1 91.69 147 GLU B CA 1
ATOM 2858 C C . GLU B 1 147 ? -24.047 -9.758 1.533 1 91.69 147 GLU B C 1
ATOM 2860 O O . GLU B 1 147 ? -23.875 -8.898 2.402 1 91.69 147 GLU B O 1
ATOM 2865 N N . GLY B 1 148 ? -23.203 -10.758 1.319 1 92.88 148 GLY B N 1
ATOM 2866 C CA . GLY B 1 148 ? -21.906 -10.773 1.994 1 92.88 148 GLY B CA 1
ATOM 2867 C C . GLY B 1 148 ? -21.078 -9.539 1.704 1 92.88 148 GLY B C 1
ATOM 2868 O O . GLY B 1 148 ? -20.469 -8.961 2.613 1 92.88 148 GLY B O 1
ATOM 2869 N N . ILE B 1 149 ? -21.109 -9.078 0.441 1 95.06 149 ILE B N 1
ATOM 2870 C CA . ILE B 1 149 ? -20.375 -7.898 0.021 1 95.06 149 ILE B CA 1
ATOM 2871 C C . ILE B 1 149 ? -20.938 -6.66 0.71 1 95.06 149 ILE B C 1
ATOM 2873 O O . ILE B 1 149 ? -20.172 -5.832 1.23 1 95.06 149 ILE B O 1
ATOM 2877 N N . ASP B 1 150 ? -22.25 -6.586 0.772 1 96.06 150 ASP B N 1
ATOM 2878 C CA . ASP B 1 150 ? -22.875 -5.445 1.417 1 96.06 150 ASP B CA 1
ATOM 2879 C C . ASP B 1 150 ? -22.562 -5.402 2.908 1 96.06 150 ASP B C 1
ATOM 2881 O O . ASP B 1 150 ? -22.359 -4.328 3.477 1 96.06 150 ASP B O 1
ATOM 2885 N N . ASN B 1 151 ? -22.531 -6.551 3.512 1 96.56 151 ASN B N 1
ATOM 2886 C CA . ASN B 1 151 ? -22.188 -6.598 4.93 1 96.56 151 ASN B CA 1
ATOM 2887 C C . ASN B 1 151 ? -20.781 -6.059 5.188 1 96.56 151 ASN B C 1
ATOM 2889 O O . ASN B 1 151 ? -20.562 -5.305 6.137 1 96.56 151 ASN B O 1
ATOM 2893 N N . VAL B 1 152 ? -19.875 -6.488 4.371 1 97.12 152 VAL B N 1
ATOM 2894 C CA . VAL B 1 152 ? -18.516 -6 4.516 1 97.12 152 VAL B CA 1
ATOM 2895 C C . VAL B 1 152 ? -18.469 -4.492 4.273 1 97.12 152 VAL B C 1
ATOM 2897 O O . VAL B 1 152 ? -17.891 -3.744 5.055 1 97.12 152 VAL B O 1
ATOM 2900 N N . LYS B 1 153 ? -19.109 -4.008 3.225 1 97.12 153 LYS B N 1
ATOM 2901 C CA . LYS B 1 153 ? -19.156 -2.584 2.912 1 97.12 153 LYS B CA 1
ATOM 2902 C C . LYS B 1 153 ? -19.703 -1.777 4.086 1 97.12 153 LYS B C 1
ATOM 2904 O O . LYS B 1 153 ? -19.156 -0.729 4.434 1 97.12 153 LYS B O 1
ATOM 2909 N N . ASN B 1 154 ? -20.75 -2.307 4.672 1 96.75 154 ASN B N 1
ATOM 2910 C CA . ASN B 1 154 ? -21.375 -1.606 5.789 1 96.75 154 ASN B CA 1
ATOM 2911 C C . ASN B 1 154 ? -20.406 -1.454 6.961 1 96.75 154 ASN B C 1
ATOM 2913 O O . ASN B 1 154 ? -20.391 -0.42 7.633 1 96.75 154 ASN B O 1
ATOM 2917 N N . GLN B 1 155 ? -19.625 -2.492 7.246 1 97.25 155 GLN B N 1
ATOM 2918 C CA . GLN B 1 155 ? -18.641 -2.393 8.32 1 97.25 155 GLN B CA 1
ATOM 2919 C C . GLN B 1 155 ? -17.531 -1.417 7.965 1 97.25 155 GLN B C 1
ATOM 2921 O O . GLN B 1 155 ? -17.016 -0.703 8.836 1 97.25 155 GLN B O 1
ATOM 2926 N N . PHE B 1 156 ? -17.156 -1.36 6.711 1 98.19 156 PHE B N 1
ATOM 2927 C CA . PHE B 1 156 ? -16.172 -0.382 6.266 1 98.19 156 PHE B CA 1
ATOM 2928 C C . PHE B 1 156 ? -16.734 1.031 6.352 1 98.19 156 PHE B C 1
ATOM 2930 O O . PHE B 1 156 ? -16.016 1.968 6.719 1 98.19 156 PHE B O 1
ATOM 2937 N N . TYR B 1 157 ? -18.016 1.224 6.078 1 96.75 157 TYR B N 1
ATOM 2938 C CA . TYR B 1 157 ? -18.672 2.518 6.258 1 96.75 157 TYR B CA 1
ATOM 2939 C C . TYR B 1 157 ? -18.594 2.971 7.711 1 96.75 157 TYR B C 1
ATOM 2941 O O . TYR B 1 157 ? -18.266 4.129 7.992 1 96.75 157 TYR B O 1
ATOM 2949 N N . ALA B 1 158 ? -18.953 2.023 8.578 1 96 158 ALA B N 1
ATOM 2950 C CA . ALA B 1 158 ? -18.906 2.348 10 1 96 158 ALA B CA 1
ATOM 2951 C C . ALA B 1 158 ? -17.5 2.822 10.398 1 96 158 ALA B C 1
ATOM 2953 O O . ALA B 1 158 ? -17.359 3.766 11.18 1 96 158 ALA B O 1
ATOM 2954 N N . TRP B 1 159 ? -16.531 2.148 9.906 1 97.38 159 TRP B N 1
ATOM 2955 C CA . TRP B 1 159 ? -15.156 2.521 10.188 1 97.38 159 TRP B CA 1
ATOM 2956 C C . TRP B 1 159 ? -14.836 3.896 9.609 1 97.38 159 TRP B C 1
ATOM 2958 O O . TRP B 1 159 ? -14.266 4.75 10.297 1 97.38 159 TRP B O 1
ATOM 2968 N N . LEU B 1 160 ? -15.211 4.199 8.305 1 96.62 160 LEU B N 1
ATOM 2969 C CA . LEU B 1 160 ? -14.984 5.492 7.672 1 96.62 160 LEU B CA 1
ATOM 2970 C C . LEU B 1 160 ? -15.648 6.613 8.469 1 96.62 160 LEU B C 1
ATOM 2972 O O . LEU B 1 160 ? -15.07 7.691 8.633 1 96.62 160 LEU B O 1
ATOM 2976 N N . CYS B 1 161 ? -16.766 6.305 8.984 1 94.38 161 CYS B N 1
ATOM 2977 C CA . CYS B 1 161 ? -17.484 7.324 9.742 1 94.38 161 CYS B CA 1
ATOM 2978 C C . CYS B 1 161 ? -16.781 7.629 11.055 1 94.38 161 CYS B C 1
ATOM 2980 O O . CYS B 1 161 ? -16.766 8.773 11.508 1 94.38 161 CYS B O 1
ATOM 2982 N N . ARG B 1 162 ? -16.203 6.633 11.672 1 94.38 162 ARG B N 1
ATOM 2983 C CA . ARG B 1 162 ? -15.406 6.863 12.875 1 94.38 162 ARG B CA 1
ATOM 2984 C C . ARG B 1 162 ? -14.188 7.723 12.57 1 94.38 162 ARG B C 1
ATOM 2986 O O . ARG B 1 162 ? -13.844 8.617 13.336 1 94.38 162 ARG B O 1
ATOM 2993 N N . ILE B 1 163 ? -13.57 7.441 11.461 1 95.94 163 ILE B N 1
ATOM 2994 C CA . ILE B 1 163 ? -12.406 8.219 11.047 1 95.94 163 ILE B CA 1
ATOM 2995 C C . ILE B 1 163 ? -12.812 9.664 10.797 1 95.94 163 ILE B C 1
ATOM 2997 O O . ILE B 1 163 ? -12.164 10.594 11.289 1 95.94 163 ILE B O 1
ATOM 3001 N N . ASP B 1 164 ? -13.891 9.828 10.047 1 93 164 ASP B N 1
ATOM 3002 C CA . ASP B 1 164 ? -14.359 11.18 9.75 1 93 164 ASP B CA 1
ATOM 3003 C C . ASP B 1 164 ? -14.688 11.945 11.023 1 93 164 ASP B C 1
ATOM 3005 O O . ASP B 1 164 ? -14.359 13.125 11.148 1 93 164 ASP B O 1
ATOM 3009 N N . THR B 1 165 ? -15.312 11.258 11.984 1 91.81 165 THR B N 1
ATOM 3010 C CA . THR B 1 165 ? -15.641 11.883 13.258 1 91.81 165 THR B CA 1
ATOM 3011 C C . THR B 1 165 ? -14.375 12.344 13.977 1 91.81 165 THR B C 1
ATOM 3013 O O . THR B 1 165 ? -14.336 13.445 14.531 1 91.81 165 THR B O 1
ATOM 3016 N N . THR B 1 166 ? -13.406 11.57 13.953 1 93.12 166 THR B N 1
ATOM 3017 C CA . THR B 1 166 ? -12.141 11.898 14.602 1 93.12 166 THR B CA 1
ATOM 3018 C C . THR B 1 166 ? -11.484 13.094 13.922 1 93.12 166 THR B C 1
ATOM 3020 O O . THR B 1 166 ? -10.922 13.969 14.594 1 93.12 166 THR B O 1
ATOM 3023 N N . LEU B 1 167 ? -11.516 13.141 12.648 1 92.31 167 LEU B N 1
ATOM 3024 C CA . LEU B 1 167 ? -10.953 14.234 11.875 1 92.31 167 LEU B CA 1
ATOM 3025 C C . LEU B 1 167 ? -11.711 15.531 12.125 1 92.31 167 LEU B C 1
ATOM 3027 O O . LEU B 1 167 ? -11.109 16.594 12.273 1 92.31 167 LEU B O 1
ATOM 3031 N N . ARG B 1 168 ? -12.961 15.461 12.234 1 89.56 168 ARG B N 1
ATOM 3032 C CA . ARG B 1 168 ? -13.789 16.641 12.516 1 89.56 168 ARG B CA 1
ATOM 3033 C C . ARG B 1 168 ? -13.5 17.188 13.898 1 89.56 168 ARG B C 1
ATOM 3035 O O . ARG B 1 168 ? -13.492 18.406 14.094 1 89.56 168 ARG B O 1
ATOM 3042 N N . ALA B 1 169 ? -13.281 16.297 14.82 1 88 169 ALA B N 1
ATOM 3043 C CA . ALA B 1 169 ? -12.914 16.734 16.156 1 88 169 ALA B CA 1
ATOM 3044 C C . ALA B 1 169 ? -11.641 17.578 16.141 1 88 169 ALA B C 1
ATOM 3046 O O . ALA B 1 169 ? -11.383 18.359 17.047 1 88 169 ALA B O 1
ATOM 3047 N N . GLN B 1 170 ? -10.93 17.469 15.086 1 89.06 170 GLN B N 1
ATOM 3048 C CA . GLN B 1 170 ? -9.68 18.219 14.945 1 89.06 170 GLN B CA 1
ATOM 3049 C C . GLN B 1 170 ? -9.812 19.328 13.898 1 89.06 170 GLN B C 1
ATOM 3051 O O . GLN B 1 170 ? -8.812 19.906 13.469 1 89.06 170 GLN B O 1
ATOM 3056 N N . ASN B 1 171 ? -10.969 19.562 13.391 1 87.25 171 ASN B N 1
ATOM 3057 C CA . ASN B 1 171 ? -11.32 20.594 12.422 1 87.25 171 ASN B CA 1
ATOM 3058 C C . ASN B 1 171 ? -10.648 20.344 11.078 1 87.25 171 ASN B C 1
ATOM 3060 O O . ASN B 1 171 ? -10.227 21.297 10.406 1 87.25 171 ASN B O 1
ATOM 3064 N N . LYS B 1 172 ? -10.43 19.062 10.758 1 87.5 172 LYS B N 1
ATOM 3065 C CA . LYS B 1 172 ? -9.844 18.656 9.484 1 87.5 172 LYS B CA 1
ATOM 3066 C C . LYS B 1 172 ? -10.68 17.562 8.82 1 87.5 172 LYS B C 1
ATOM 3068 O O . LYS B 1 172 ? -10.164 16.484 8.523 1 87.5 172 LYS B O 1
ATOM 3073 N N . PRO B 1 173 ? -11.906 17.891 8.539 1 84.94 173 PRO B N 1
ATOM 3074 C CA . PRO B 1 173 ? -12.75 16.859 7.953 1 84.94 173 PRO B CA 1
ATOM 3075 C C . PRO B 1 173 ? -12.25 16.375 6.59 1 84.94 173 PRO B C 1
ATOM 3077 O O . PRO B 1 173 ? -11.562 17.125 5.887 1 84.94 173 PRO B O 1
ATOM 3080 N N . MET B 1 174 ? -12.688 15.141 6.312 1 87.06 174 MET B N 1
ATOM 3081 C CA . MET B 1 174 ? -12.422 14.656 4.961 1 87.06 174 MET B CA 1
ATOM 3082 C C . MET B 1 174 ? -13.211 15.453 3.93 1 87.06 174 MET B C 1
ATOM 3084 O O . MET B 1 174 ? -14.375 15.789 4.156 1 87.06 174 MET B O 1
ATOM 3088 N N . THR B 1 175 ? -12.484 15.648 2.832 1 81.19 175 THR B N 1
ATOM 3089 C CA . THR B 1 175 ? -13.141 16.5 1.84 1 81.19 175 THR B CA 1
ATOM 3090 C C . THR B 1 175 ? -13.461 15.695 0.579 1 81.19 175 THR B C 1
ATOM 3092 O O . THR B 1 175 ? -14.164 16.188 -0.309 1 81.19 175 THR B O 1
ATOM 3095 N N . GLN B 1 176 ? -12.922 14.375 0.566 1 82.75 176 GLN B N 1
ATOM 3096 C CA . GLN B 1 176 ? -13.125 13.625 -0.67 1 82.75 176 GLN B CA 1
ATOM 3097 C C . GLN B 1 176 ? -13.094 12.117 -0.413 1 82.75 176 GLN B C 1
ATOM 3099 O O . GLN B 1 176 ? -12.312 11.641 0.418 1 82.75 176 GLN B O 1
ATOM 3104 N N . PHE B 1 177 ? -13.984 11.453 -1.092 1 88.5 177 PHE B N 1
ATOM 3105 C CA . PHE B 1 177 ? -13.953 10 -1.257 1 88.5 177 PHE B CA 1
ATOM 3106 C C . PHE B 1 177 ? -13.211 9.617 -2.529 1 88.5 177 PHE B C 1
ATOM 3108 O O . PHE B 1 177 ? -13.195 10.383 -3.498 1 88.5 177 PHE B O 1
ATOM 3115 N N . VAL B 1 178 ? -12.711 8.43 -2.479 1 88.5 178 VAL B N 1
ATOM 3116 C CA . VAL B 1 178 ? -12 8.031 -3.689 1 88.5 178 VAL B CA 1
ATOM 3117 C C . VAL B 1 178 ? -13 7.848 -4.832 1 88.5 178 VAL B C 1
ATOM 3119 O O . VAL B 1 178 ? -14.156 7.48 -4.605 1 88.5 178 VAL B O 1
ATOM 3122 N N . ASP B 1 179 ? -12.477 8.07 -6.023 1 84.38 179 ASP B N 1
ATOM 3123 C CA . ASP B 1 179 ? -13.383 7.938 -7.16 1 84.38 179 ASP B CA 1
ATOM 3124 C C . ASP B 1 179 ? -13.273 6.547 -7.789 1 84.38 179 ASP B C 1
ATOM 3126 O O . ASP B 1 179 ? -12.492 5.715 -7.332 1 84.38 179 ASP B O 1
ATOM 3130 N N . ASN B 1 180 ? -14.062 6.336 -8.836 1 79.94 180 ASN B N 1
ATOM 3131 C CA . ASN B 1 180 ? -14.188 5.027 -9.469 1 79.94 180 ASN B CA 1
ATOM 3132 C C . ASN B 1 180 ? -12.891 4.602 -10.148 1 79.94 180 ASN B C 1
ATOM 3134 O O . ASN B 1 180 ? -12.695 3.424 -10.445 1 79.94 180 ASN B O 1
ATOM 3138 N N . SER B 1 181 ? -12.039 5.469 -10.422 1 83.62 181 SER B N 1
ATOM 3139 C CA . SER B 1 181 ? -10.773 5.145 -11.078 1 83.62 181 SER B CA 1
ATOM 3140 C C . SER B 1 181 ? -9.805 4.488 -10.102 1 83.62 181 SER B C 1
ATOM 3142 O O . SER B 1 181 ? -8.727 4.043 -10.5 1 83.62 181 SER B O 1
ATOM 3144 N N . ALA B 1 182 ? -10.352 4.348 -8.859 1 87.5 182 ALA B N 1
ATOM 3145 C CA . ALA B 1 182 ? -9.5 3.756 -7.836 1 87.5 182 ALA B CA 1
ATOM 3146 C C . ALA B 1 182 ? -9.289 2.266 -8.086 1 87.5 182 ALA B C 1
ATOM 3148 O O . ALA B 1 182 ? -8.289 1.69 -7.656 1 87.5 182 ALA B O 1
ATOM 3149 N N . VAL B 1 183 ? -10.234 1.659 -8.758 1 92.69 183 VAL B N 1
ATOM 3150 C CA . VAL B 1 183 ? -10.055 0.245 -9.07 1 92.69 183 VAL B CA 1
ATOM 3151 C C . VAL B 1 183 ? -9.086 0.088 -10.242 1 92.69 183 VAL B C 1
ATOM 3153 O O . VAL B 1 183 ? -9.305 0.658 -11.312 1 92.69 183 VAL B O 1
ATOM 3156 N N . ASN B 1 184 ? -8.164 -0.706 -10.023 1 92.19 184 ASN B N 1
ATOM 3157 C CA . ASN B 1 184 ? -7.129 -0.927 -11.023 1 92.19 184 ASN B CA 1
ATOM 3158 C C . ASN B 1 184 ? -7.699 -1.53 -12.305 1 92.19 184 ASN B C 1
ATOM 3160 O O . ASN B 1 184 ? -8.516 -2.451 -12.25 1 92.19 184 ASN B O 1
ATOM 3164 N N . ALA B 1 185 ? -7.195 -1.076 -13.438 1 91.69 185 ALA B N 1
ATOM 3165 C CA . ALA B 1 185 ? -7.715 -1.503 -14.734 1 91.69 185 ALA B CA 1
ATOM 3166 C C . ALA B 1 185 ? -7.434 -2.982 -14.984 1 91.69 185 ALA B C 1
ATOM 3168 O O . ALA B 1 185 ? -8.266 -3.693 -15.547 1 91.69 185 ALA B O 1
ATOM 3169 N N . ASP B 1 186 ? -6.301 -3.465 -14.578 1 91.38 186 ASP B N 1
ATOM 3170 C CA . ASP B 1 186 ? -5.941 -4.867 -14.781 1 91.38 186 ASP B CA 1
ATOM 3171 C C . ASP B 1 186 ? -6.824 -5.789 -13.945 1 91.38 186 ASP B C 1
ATOM 3173 O O . ASP B 1 186 ? -7.156 -6.895 -14.367 1 91.38 186 ASP B O 1
ATOM 3177 N N . VAL B 1 187 ? -7.113 -5.289 -12.805 1 95.62 187 VAL B N 1
ATOM 3178 C CA . VAL B 1 187 ? -8.016 -6.051 -11.945 1 95.62 187 VAL B CA 1
ATOM 3179 C C . VAL B 1 187 ? -9.383 -6.176 -12.609 1 95.62 187 VAL B C 1
ATOM 3181 O O . VAL B 1 187 ? -9.969 -7.258 -12.641 1 95.62 187 VAL B O 1
ATOM 3184 N N . LYS B 1 188 ? -9.891 -5.113 -13.156 1 94.75 188 LYS B N 1
ATOM 3185 C CA . LYS B 1 188 ? -11.172 -5.129 -13.852 1 94.75 188 LYS B CA 1
ATOM 3186 C C . LYS B 1 188 ? -11.156 -6.105 -15.023 1 94.75 188 LYS B C 1
ATOM 3188 O O . LYS B 1 188 ? -12.086 -6.898 -15.188 1 94.75 188 LYS B O 1
ATOM 3193 N N . THR B 1 189 ? -10.117 -6.039 -15.773 1 95.12 189 THR B N 1
ATOM 3194 C CA . THR B 1 189 ? -9.977 -6.902 -16.938 1 95.12 189 THR B CA 1
ATOM 3195 C C . THR B 1 189 ? -9.906 -8.367 -16.516 1 95.12 189 THR B C 1
ATOM 3197 O O . THR B 1 189 ? -10.578 -9.219 -17.109 1 95.12 189 THR B O 1
ATOM 3200 N N . TYR B 1 190 ? -9.125 -8.594 -15.492 1 94.88 190 TYR B N 1
ATOM 3201 C CA . TYR B 1 190 ? -8.945 -9.938 -14.969 1 94.88 190 TYR B CA 1
ATOM 3202 C C . TYR B 1 190 ? -10.281 -10.523 -14.508 1 94.88 190 TYR B C 1
ATOM 3204 O O . TYR B 1 190 ? -10.602 -11.672 -14.82 1 94.88 190 TYR B O 1
ATOM 3212 N N . ALA B 1 191 ? -10.969 -9.758 -13.844 1 94.56 191 ALA B N 1
ATOM 3213 C CA . ALA B 1 191 ? -12.227 -10.219 -13.266 1 94.56 191 ALA B CA 1
ATOM 3214 C C . ALA B 1 191 ? -13.305 -10.359 -14.344 1 94.56 191 ALA B C 1
ATOM 3216 O O . ALA B 1 191 ? -14.062 -11.336 -14.352 1 94.56 191 ALA B O 1
ATOM 3217 N N . THR B 1 192 ? -13.414 -9.406 -15.203 1 94.75 192 THR B N 1
ATOM 3218 C CA . THR B 1 192 ? -14.469 -9.359 -16.203 1 94.75 192 THR B CA 1
ATOM 3219 C C . THR B 1 192 ? -14.266 -10.445 -17.25 1 94.75 192 THR B C 1
ATOM 3221 O O . THR B 1 192 ? -15.234 -11.062 -17.703 1 94.75 192 THR B O 1
ATOM 3224 N N . ASN B 1 193 ? -13.039 -10.703 -17.641 1 92.62 193 ASN B N 1
ATOM 3225 C CA . ASN B 1 193 ? -12.742 -11.656 -18.703 1 92.62 193 ASN B CA 1
ATOM 3226 C C . ASN B 1 193 ? -12.469 -13.047 -18.156 1 92.62 193 ASN B C 1
ATOM 3228 O O . ASN B 1 193 ? -12.438 -14.023 -18.891 1 92.62 193 ASN B O 1
ATOM 3232 N N . GLY B 1 194 ? -12.242 -13.039 -16.844 1 90.62 194 GLY B N 1
ATOM 3233 C CA . GLY B 1 194 ? -11.945 -14.32 -16.234 1 90.62 194 GLY B CA 1
ATOM 3234 C C . GLY B 1 194 ? -13.18 -15.164 -15.969 1 90.62 194 GLY B C 1
ATOM 3235 O O . GLY B 1 194 ? -14.305 -14.672 -16.078 1 90.62 194 GLY B O 1
ATOM 3236 N N . ASP B 1 195 ? -12.945 -16.453 -15.742 1 90.75 195 ASP B N 1
ATOM 3237 C CA . ASP B 1 195 ? -14.047 -17.328 -15.375 1 90.75 195 ASP B CA 1
ATOM 3238 C C . ASP B 1 195 ? -14.445 -17.141 -13.914 1 90.75 195 ASP B C 1
ATOM 3240 O O . ASP B 1 195 ? -13.977 -16.203 -13.258 1 90.75 195 ASP B O 1
ATOM 3244 N N . LYS B 1 196 ? -15.344 -17.953 -13.508 1 89.75 196 LYS B N 1
ATOM 3245 C CA . LYS B 1 196 ? -15.867 -17.859 -12.148 1 89.75 196 LYS B CA 1
ATOM 3246 C C . LYS B 1 196 ? -14.766 -18.062 -11.117 1 89.75 196 LYS B C 1
ATOM 3248 O O . LYS B 1 196 ? -14.734 -17.375 -10.086 1 89.75 196 LYS B O 1
ATOM 3253 N N . LYS B 1 197 ? -13.906 -18.953 -11.336 1 90.81 197 LYS B N 1
ATOM 3254 C CA . LYS B 1 197 ? -12.805 -19.234 -10.414 1 90.81 197 LYS B CA 1
ATOM 3255 C C . LYS B 1 197 ? -11.891 -18.016 -10.266 1 90.81 197 LYS B C 1
ATOM 3257 O O . LYS B 1 197 ? -11.445 -17.703 -9.164 1 90.81 197 LYS B O 1
ATOM 3262 N N . ASN B 1 198 ? -11.617 -17.281 -11.328 1 91.25 198 ASN B N 1
ATOM 3263 C CA . ASN B 1 198 ? -10.812 -16.062 -11.297 1 91.25 198 ASN B CA 1
ATOM 3264 C C . ASN B 1 198 ? -11.461 -14.977 -10.453 1 91.25 198 ASN B C 1
ATOM 3266 O O . ASN B 1 198 ? -10.797 -14.328 -9.648 1 91.25 198 ASN B O 1
ATOM 3270 N N . ARG B 1 199 ? -12.711 -14.852 -10.633 1 91.88 199 ARG B N 1
ATOM 3271 C CA . ARG B 1 199 ? -13.43 -13.812 -9.898 1 91.88 199 ARG B CA 1
ATOM 3272 C C . ARG B 1 199 ? -13.422 -14.094 -8.406 1 91.88 199 ARG B C 1
ATOM 3274 O O . ARG B 1 199 ? -13.117 -13.211 -7.602 1 91.88 199 ARG B O 1
ATOM 3281 N N . TYR B 1 200 ? -13.633 -15.289 -8.039 1 92.25 200 TYR B N 1
ATOM 3282 C CA . TYR B 1 200 ? -13.719 -15.633 -6.621 1 92.25 200 TYR B CA 1
ATOM 3283 C C . TYR B 1 200 ? -12.336 -15.641 -5.977 1 92.25 200 TYR B C 1
ATOM 3285 O O . TYR B 1 200 ? -12.195 -15.32 -4.797 1 92.25 200 TYR B O 1
ATOM 3293 N N . SER B 1 201 ? -11.383 -16.031 -6.777 1 94 201 SER B N 1
ATOM 3294 C CA . SER B 1 201 ? -10.016 -15.883 -6.293 1 94 201 SER B CA 1
ATOM 3295 C C . SER B 1 201 ? -9.695 -14.43 -5.965 1 94 201 SER B C 1
ATOM 3297 O O . SER B 1 201 ? -9.094 -14.141 -4.93 1 94 201 SER B O 1
ATOM 3299 N N . LEU B 1 202 ? -10.125 -13.602 -6.824 1 95.81 202 LEU B N 1
ATOM 3300 C CA . LEU B 1 202 ? -9.906 -12.172 -6.625 1 95.81 202 LEU B CA 1
ATOM 3301 C C . LEU B 1 202 ? -10.602 -11.695 -5.355 1 95.81 202 LEU B C 1
ATOM 3303 O O . LEU B 1 202 ? -10.016 -10.953 -4.562 1 95.81 202 LEU B O 1
ATOM 3307 N N . TYR B 1 203 ? -11.805 -12.133 -5.125 1 94.62 203 TYR B N 1
ATOM 3308 C CA . TYR B 1 203 ? -12.555 -11.742 -3.934 1 94.62 203 TYR B CA 1
ATOM 3309 C C . TYR B 1 203 ? -11.859 -12.234 -2.67 1 94.62 203 TYR B C 1
ATOM 3311 O O . TYR B 1 203 ? -11.758 -11.5 -1.684 1 94.62 203 TYR B O 1
ATOM 3319 N N . TYR B 1 204 ? -11.492 -13.453 -2.797 1 95.94 204 TYR B N 1
ATOM 3320 C CA . TYR B 1 204 ? -10.805 -14.086 -1.676 1 95.94 204 TYR B CA 1
ATOM 3321 C C . TYR B 1 204 ? -9.547 -13.312 -1.301 1 95.94 204 TYR B C 1
ATOM 3323 O O . TYR B 1 204 ? -9.344 -12.969 -0.133 1 95.94 204 TYR B O 1
ATOM 3331 N N . VAL B 1 205 ? -8.703 -13.023 -2.215 1 97.38 205 VAL B N 1
ATOM 3332 C CA . VAL B 1 205 ? -7.434 -12.344 -1.961 1 97.38 205 VAL B CA 1
ATOM 3333 C C . VAL B 1 205 ? -7.699 -10.914 -1.489 1 97.38 205 VAL B C 1
ATOM 3335 O O . VAL B 1 205 ? -6.977 -10.391 -0.639 1 97.38 205 VAL B O 1
ATOM 3338 N N . ALA B 1 206 ? -8.672 -10.273 -2.014 1 97.31 206 ALA B N 1
ATOM 3339 C CA . ALA B 1 206 ? -9.016 -8.93 -1.566 1 97.31 206 ALA B CA 1
ATOM 3340 C C . ALA B 1 206 ? -9.328 -8.914 -0.073 1 97.31 206 ALA B C 1
ATOM 3342 O O . ALA B 1 206 ? -8.914 -7.996 0.642 1 97.31 206 ALA B O 1
ATOM 3343 N N . MET B 1 207 ? -10.078 -9.922 0.381 1 97 207 MET B N 1
ATOM 3344 C CA . MET B 1 207 ? -10.414 -9.977 1.802 1 97 207 MET B CA 1
ATOM 3345 C C . MET B 1 207 ? -9.188 -10.305 2.639 1 97 207 MET B C 1
ATOM 3347 O O . MET B 1 207 ? -9.047 -9.828 3.768 1 97 207 MET B O 1
ATOM 3351 N N . LYS B 1 208 ? -8.359 -11.141 2.09 1 96.5 208 LYS B N 1
ATOM 3352 C CA . LYS B 1 208 ? -7.07 -11.383 2.736 1 96.5 208 LYS B CA 1
ATOM 3353 C C . LYS B 1 208 ? -6.281 -10.086 2.889 1 96.5 208 LYS B C 1
ATOM 3355 O O . LYS B 1 208 ? -5.754 -9.797 3.967 1 96.5 208 LYS B O 1
ATOM 3360 N N . ASN B 1 209 ? -6.188 -9.344 1.815 1 96.56 209 ASN B N 1
ATOM 3361 C CA . ASN B 1 209 ? -5.492 -8.062 1.864 1 96.56 209 ASN B CA 1
ATOM 3362 C C . ASN B 1 209 ? -6.137 -7.113 2.865 1 96.56 209 ASN B C 1
ATOM 3364 O O . ASN B 1 209 ? -5.441 -6.375 3.564 1 96.56 209 ASN B O 1
ATOM 3368 N N . ALA B 1 210 ? -7.422 -7.129 2.891 1 96.94 210 ALA B N 1
ATOM 3369 C CA . ALA B 1 210 ? -8.133 -6.297 3.855 1 96.94 210 ALA B CA 1
ATOM 3370 C C . ALA B 1 210 ? -7.734 -6.648 5.285 1 96.94 210 ALA B C 1
ATOM 3372 O O . ALA B 1 210 ? -7.5 -5.762 6.105 1 96.94 210 ALA B O 1
ATOM 3373 N N . HIS B 1 211 ? -7.738 -7.93 5.574 1 96.75 211 HIS B N 1
ATOM 3374 C CA . HIS B 1 211 ? -7.316 -8.398 6.887 1 96.75 211 HIS B CA 1
ATOM 3375 C C . HIS B 1 211 ? -5.938 -7.855 7.25 1 96.75 211 HIS B C 1
ATOM 3377 O O . HIS B 1 211 ? -5.75 -7.309 8.336 1 96.75 211 HIS B O 1
ATOM 3383 N N . ASP B 1 212 ? -4.988 -8.023 6.398 1 93.62 212 ASP B N 1
ATOM 3384 C CA . ASP B 1 212 ? -3.625 -7.566 6.648 1 93.62 212 ASP B CA 1
ATOM 3385 C C . ASP B 1 212 ? -3.584 -6.051 6.852 1 93.62 212 ASP B C 1
ATOM 3387 O O . ASP B 1 212 ? -2.914 -5.559 7.762 1 93.62 212 ASP B O 1
ATOM 3391 N N . CYS B 1 213 ? -4.254 -5.312 5.938 1 94.62 213 CYS B N 1
ATOM 3392 C CA . CYS B 1 213 ? -4.32 -3.857 6.035 1 94.62 213 CYS B CA 1
ATOM 3393 C C . CYS B 1 213 ? -4.855 -3.426 7.395 1 94.62 213 CYS B C 1
ATOM 3395 O O . CYS B 1 213 ? -4.258 -2.576 8.055 1 94.62 213 CYS B O 1
ATOM 3397 N N . ILE B 1 214 ? -5.922 -4.023 7.84 1 96.88 214 ILE B N 1
ATOM 3398 C CA . ILE B 1 214 ? -6.586 -3.654 9.086 1 96.88 214 ILE B CA 1
ATOM 3399 C C . ILE B 1 214 ? -5.668 -3.963 10.266 1 96.88 214 ILE B C 1
ATOM 3401 O O . ILE B 1 214 ? -5.52 -3.145 11.18 1 96.88 214 ILE B O 1
ATOM 3405 N N . GLN B 1 215 ? -5.074 -5.113 10.266 1 95.31 215 GLN B N 1
ATOM 3406 C CA . GLN B 1 215 ? -4.176 -5.496 11.344 1 95.31 215 GLN B CA 1
ATOM 3407 C C . GLN B 1 215 ? -3.008 -4.516 11.461 1 95.31 215 GLN B C 1
ATOM 3409 O O . GLN B 1 215 ? -2.637 -4.113 12.57 1 95.31 215 GLN B O 1
ATOM 3414 N N . ASN B 1 216 ? -2.463 -4.184 10.352 1 91.19 216 ASN B N 1
ATOM 3415 C CA . ASN B 1 216 ? -1.338 -3.256 10.359 1 91.19 216 ASN B CA 1
ATOM 3416 C C . ASN B 1 216 ? -1.761 -1.87 10.836 1 91.19 216 ASN B C 1
ATOM 3418 O O . ASN B 1 216 ? -1.05 -1.234 11.617 1 91.19 216 ASN B O 1
ATOM 3422 N N . LYS B 1 217 ? -2.861 -1.389 10.414 1 94.5 217 LYS B N 1
ATOM 3423 C CA . LYS B 1 217 ? -3.357 -0.088 10.852 1 94.5 217 LYS B CA 1
ATOM 3424 C C . LYS B 1 217 ? -3.689 -0.102 12.344 1 94.5 217 LYS B C 1
ATOM 3426 O O . LYS B 1 217 ? -3.428 0.873 13.055 1 94.5 217 LYS B O 1
ATOM 3431 N N . ASN B 1 218 ? -4.32 -1.22 12.812 1 95.5 218 ASN B N 1
ATOM 3432 C CA . ASN B 1 218 ? -4.621 -1.356 14.234 1 95.5 218 ASN B CA 1
ATOM 3433 C C . ASN B 1 218 ? -3.354 -1.277 15.086 1 95.5 218 ASN B C 1
ATOM 3435 O O . ASN B 1 218 ? -3.35 -0.649 16.141 1 95.5 218 ASN B O 1
ATOM 3439 N N . LEU B 1 219 ? -2.43 -1.9 14.641 1 93.12 219 LEU B N 1
ATOM 3440 C CA . LEU B 1 219 ? -1.171 -1.883 15.383 1 93.12 219 LEU B CA 1
ATOM 3441 C C . LEU B 1 219 ? -0.617 -0.465 15.477 1 93.12 219 LEU B C 1
ATOM 3443 O O . LEU B 1 219 ? -0.176 -0.037 16.547 1 93.12 219 LEU B O 1
ATOM 3447 N N . LYS B 1 220 ? -0.613 0.209 14.422 1 92.62 220 LYS B N 1
ATOM 3448 C CA . LYS B 1 220 ? -0.109 1.578 14.367 1 92.62 220 LYS B CA 1
ATOM 3449 C C . LYS B 1 220 ? -0.883 2.486 15.32 1 92.62 220 LYS B C 1
ATOM 3451 O O . LYS B 1 220 ? -0.287 3.268 16.062 1 92.62 220 LYS B O 1
ATOM 3456 N N . TRP B 1 221 ? -2.104 2.387 15.328 1 96.19 221 TRP B N 1
ATOM 3457 C CA . TRP B 1 221 ? -2.941 3.256 16.141 1 96.19 221 TRP B CA 1
ATOM 3458 C C . TRP B 1 221 ? -2.898 2.83 17.609 1 96.19 221 TRP B C 1
ATOM 3460 O O . TRP B 1 221 ? -2.98 3.67 18.516 1 96.19 221 TRP B O 1
ATOM 3470 N N . ALA B 1 222 ? -2.861 1.499 17.859 1 95.25 222 ALA B N 1
ATOM 3471 C CA . ALA B 1 222 ? -2.68 1.022 19.234 1 95.25 222 ALA B CA 1
ATOM 3472 C C . ALA B 1 222 ? -1.402 1.587 19.844 1 95.25 222 ALA B C 1
ATOM 3474 O O . ALA B 1 222 ? -1.385 1.971 21.016 1 95.25 222 ALA B O 1
ATOM 3475 N N . THR B 1 223 ? -0.343 1.643 19.062 1 94.25 223 THR B N 1
ATOM 3476 C CA . THR B 1 223 ? 0.92 2.197 19.531 1 94.25 223 THR B CA 1
ATOM 3477 C C . THR B 1 223 ? 0.77 3.682 19.859 1 94.25 223 THR B C 1
ATOM 3479 O O . THR B 1 223 ? 1.267 4.148 20.875 1 94.25 223 THR B O 1
ATOM 3482 N N . PHE B 1 224 ? 0.111 4.449 19.031 1 95.44 224 PHE B N 1
ATOM 3483 C CA . PHE B 1 224 ? -0.123 5.867 19.266 1 95.44 224 PHE B CA 1
ATOM 3484 C C . PHE B 1 224 ? -0.919 6.078 20.547 1 95.44 224 PHE B C 1
ATOM 3486 O O . PHE B 1 224 ? -0.611 6.977 21.328 1 95.44 224 PHE B O 1
ATOM 3493 N N . LEU B 1 225 ? -1.868 5.219 20.703 1 95.12 225 LEU B N 1
ATOM 3494 C CA . LEU B 1 225 ? -2.707 5.309 21.906 1 95.12 225 LEU B CA 1
ATOM 3495 C C . LEU B 1 225 ? -1.864 5.195 23.172 1 95.12 225 LEU B C 1
ATOM 3497 O O . LEU B 1 225 ? -2.156 5.848 24.172 1 95.12 225 LEU B O 1
ATOM 3501 N N . GLN B 1 226 ? -0.957 4.473 23.125 1 93.25 226 GLN B N 1
ATOM 3502 C CA . GLN B 1 226 ? -0.094 4.273 24.281 1 93.25 226 GLN B CA 1
ATOM 3503 C C . GLN B 1 226 ? 0.712 5.531 24.594 1 93.25 226 GLN B C 1
ATOM 3505 O O . GLN B 1 226 ? 1.087 5.766 25.734 1 93.25 226 GLN B O 1
ATOM 3510 N N . THR B 1 227 ? 0.99 6.301 23.562 1 90.94 227 THR B N 1
ATOM 3511 C CA . THR B 1 227 ? 1.772 7.512 23.766 1 90.94 227 THR B CA 1
ATOM 3512 C C . THR B 1 227 ? 0.907 8.625 24.344 1 90.94 227 THR B C 1
ATOM 3514 O O . THR B 1 227 ? 1.427 9.617 24.859 1 90.94 227 THR B O 1
ATOM 3517 N N . LEU B 1 228 ? -0.373 8.539 24.219 1 88 228 LEU B N 1
ATOM 3518 C CA . LEU B 1 228 ? -1.302 9.547 24.719 1 88 228 LEU B CA 1
ATOM 3519 C C . LEU B 1 228 ? -1.566 9.336 26.203 1 88 228 LEU B C 1
ATOM 3521 O O . LEU B 1 228 ? -2.18 10.188 26.859 1 88 228 LEU B O 1
ATOM 3525 N N . ASN B 1 229 ? -1.161 8.266 26.891 1 77.31 229 ASN B N 1
ATOM 3526 C CA . ASN B 1 229 ? -1.299 8.039 28.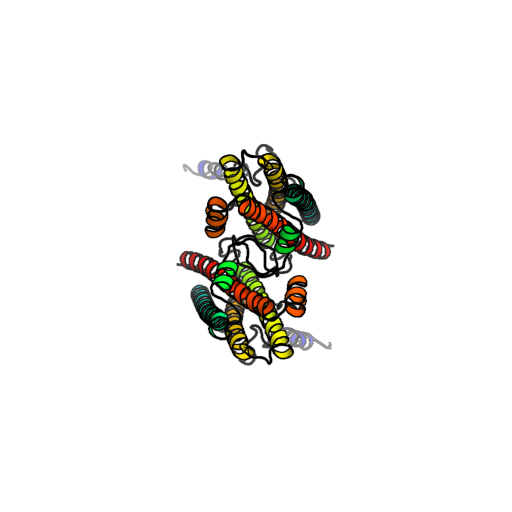312 1 77.31 229 ASN B CA 1
ATOM 3527 C C . ASN B 1 229 ? -0.143 8.656 29.094 1 77.31 229 ASN B C 1
ATOM 3529 O O . ASN B 1 229 ? 1 8.641 28.641 1 77.31 229 ASN B O 1
#

Nearest PDB structures (foldseek):
  8dpw-assembly1_A  TM=7.863E-01  e=9.677E-03  Homo sapiens
  3ncb-assembly1_A  TM=6.463E-01  e=1.564E-01  Homo sapiens
  3nce-assembly1_A  TM=6.013E-01  e=1.030E-01  Homo sapiens
  3npz-assembly1_A  TM=5.028E-01  e=1.184E-01  Homo sapiens
  3ncc-assembly1_A  TM=5.220E-01  e=2.993E-01  Homo sapiens

Organism: NCBI:txid100452